Protein AF-A0A6A3HQS1-F1 (afdb_monomer_lite)

pLDDT: mean 71.28, std 26.72, range [25.44, 98.5]

Foldseek 3Di:
DVVVVVVVVVVVVVVVVVVVVVVVVVVVVVVVVVVVVVVVVVVVVVVVVVVVVVVVVVVVVVVVVVVVVVVVVVVVVVVVVVVVVVVVVVVVVVVVVVVVVVVVVVVVVVVVVVVVVVVVVVVVVVVVVVVVVVVVVVVVVVVVVVVVVVVVVVVVVVVVVVVVVVVVVVVVVVVVVVVVVVVVVVVVVVVVVVVVVDDDDDDDDDDDDDDDDDDPPPVVVVPPVVVVVVVVVVVVVVVVVVVVVVVVDDDPDDDDDDDDDDDDDDDDDDDDDDDDDDDDDDDDDDDDDDDDDDDDDDDDDDDDDDDDDDDDDDDDDDPDDDDDDDDPDDDDDDDDDPFPADPPVVQDDQDPPDDPVVNVVSVVVVVVNVPRGDHPPDD

Radius of gyration: 76.25 Å; chains: 1; bounding box: 172×67×248 Å

Secondary structure (DSSP, 8-state):
-HHHHHHHHHHHHHHHHHHHHHHHHHHHHHHHHHHHHHHHHHHHHHHHHHHHHHHHHHHHHHHHHHHHHHHHHHHHHHHHHHHHHHHHHHHHHHHHHHHHHHHHHHHHHHHHHHHHHHHHHHHHHHHHHHHHHHHHHHHHHHHHHHHHHHHHHHHHHHHHHHHHHHHHHHHHHHHHHHHHHHHHHHHHHHHHHHHTT------------------TTSSSHHHHHHHHHHHHHHHHHHHHHHHHHHTTS---------------------------------------------------------------------------------S---------PPPGGGSPPP-TTS-HHHHHHHHHHHHHHHHHS------

Sequence (379 aa):
MENLRFAYAAAQEKAELAIERAARVKEAVWARFNAEQNQREATEARLQATLDDNRREQTKLREEYQRLQATNTQMSEAQRTAQTEQRKQLEALEKLAERRVIAESEKRKEDEARAQYLLGVQKKLQEAEIRAKQEELQRTHDESAAKARAEHDAELLRLKEEHAQAQATHERAVAEREEKLRQLQADQEQFRTQASSRTQMSHLTSSPNPARTSAELSVISTVIDPVLAKLDRLTDVMHQMVQTNQRQTEPADSHDKTTKAQNSPRGSRTKSSTRASTSMSKRSNKNHVTRSKKPDDDDWGSDSSSSSDSSQDELEGQFGTAAQTKNSDTGSGTRVVVQAMIPHDALEKFDERGPLDDRVNWWERFMYYATMAPWDEKT

Organism: NCBI:txid129364

Structure (mmCIF, N/CA/C/O backbone):
data_AF-A0A6A3HQS1-F1
#
_entry.id   AF-A0A6A3HQS1-F1
#
loop_
_atom_site.group_PDB
_atom_site.id
_atom_site.type_symbol
_atom_site.label_atom_id
_atom_site.label_alt_id
_atom_site.label_comp_id
_atom_site.label_asym_id
_atom_site.label_entity_id
_atom_site.label_seq_id
_atom_site.pdbx_PDB_ins_code
_atom_site.Cartn_x
_atom_site.Cartn_y
_atom_site.Cartn_z
_atom_site.occupancy
_atom_site.B_iso_or_equiv
_atom_site.auth_seq_id
_atom_site.auth_comp_id
_atom_site.auth_asym_id
_atom_site.auth_atom_id
_atom_site.pdbx_PDB_model_num
ATOM 1 N N . MET A 1 1 ? 83.472 4.289 -118.302 1.00 56.50 1 MET A N 1
ATOM 2 C CA . MET A 1 1 ? 82.848 5.440 -117.603 1.00 56.50 1 MET A CA 1
ATOM 3 C C . MET A 1 1 ? 81.397 5.170 -117.191 1.00 56.50 1 MET A C 1
ATOM 5 O O . MET A 1 1 ? 80.968 5.722 -116.189 1.00 56.50 1 MET A O 1
ATOM 9 N N . GLU A 1 2 ? 80.651 4.307 -117.889 1.00 61.59 2 GLU A N 1
ATOM 10 C CA . GLU A 1 2 ? 79.225 4.043 -117.600 1.00 61.59 2 GLU A CA 1
ATOM 11 C C . GLU A 1 2 ? 78.980 3.132 -116.380 1.00 61.59 2 GLU A C 1
ATOM 13 O O . GLU A 1 2 ? 78.112 3.437 -115.566 1.00 61.59 2 GLU A O 1
ATOM 18 N N . ASN A 1 3 ? 79.812 2.105 -116.153 1.00 60.50 3 ASN A N 1
ATOM 19 C CA . ASN A 1 3 ? 79.692 1.214 -114.980 1.00 60.50 3 ASN A CA 1
ATOM 20 C C . ASN A 1 3 ? 79.824 1.935 -113.623 1.00 60.50 3 ASN A C 1
ATOM 22 O O . ASN A 1 3 ? 79.216 1.520 -112.641 1.00 60.50 3 ASN A O 1
ATOM 26 N N . LEU A 1 4 ? 80.576 3.040 -113.563 1.00 66.00 4 LEU A N 1
ATOM 27 C CA . LEU A 1 4 ? 80.713 3.858 -112.350 1.00 66.00 4 LEU A CA 1
ATOM 28 C C . LEU A 1 4 ? 79.456 4.694 -112.065 1.00 66.00 4 LEU A C 1
ATOM 30 O O . LEU A 1 4 ? 79.117 4.904 -110.904 1.00 66.00 4 LEU A O 1
ATOM 34 N N . ARG A 1 5 ? 78.735 5.136 -113.106 1.00 69.06 5 ARG A N 1
ATOM 35 C CA . ARG A 1 5 ? 77.492 5.913 -112.959 1.00 69.06 5 ARG A CA 1
ATOM 36 C C . ARG A 1 5 ? 76.333 5.044 -112.465 1.00 69.06 5 ARG A C 1
ATOM 38 O O . ARG A 1 5 ? 75.596 5.479 -111.588 1.00 69.06 5 ARG A O 1
ATOM 45 N N . PHE A 1 6 ? 76.219 3.808 -112.956 1.00 73.50 6 PHE A N 1
ATOM 46 C CA . PHE A 1 6 ? 75.230 2.840 -112.459 1.00 73.50 6 PHE A CA 1
ATOM 47 C C . PHE A 1 6 ? 75.506 2.406 -111.015 1.00 73.50 6 PHE A C 1
ATOM 49 O O . PHE A 1 6 ? 74.579 2.337 -110.211 1.00 73.50 6 PHE A O 1
ATOM 56 N N . ALA A 1 7 ? 76.773 2.171 -110.656 1.00 74.81 7 ALA A N 1
ATOM 57 C CA . ALA A 1 7 ? 77.148 1.859 -109.277 1.00 74.81 7 ALA A CA 1
ATOM 58 C C . ALA A 1 7 ? 76.844 3.022 -108.313 1.00 74.81 7 ALA A C 1
ATOM 60 O O . ALA A 1 7 ? 76.386 2.787 -107.197 1.00 74.81 7 ALA A O 1
ATOM 61 N N . TYR A 1 8 ? 77.047 4.268 -108.756 1.00 77.81 8 TYR A N 1
ATOM 62 C CA . TYR A 1 8 ? 76.718 5.464 -107.979 1.00 77.81 8 TYR A CA 1
ATOM 63 C C . TYR A 1 8 ? 75.203 5.645 -107.792 1.00 77.81 8 TYR A C 1
ATOM 65 O O . TYR A 1 8 ? 74.756 5.841 -106.667 1.00 77.81 8 TYR A O 1
ATOM 73 N N . ALA A 1 9 ? 74.405 5.491 -108.855 1.00 79.12 9 ALA A N 1
ATOM 74 C CA . ALA A 1 9 ? 72.944 5.568 -108.773 1.00 79.12 9 ALA A CA 1
ATOM 75 C C . ALA A 1 9 ? 72.350 4.475 -107.862 1.00 79.12 9 ALA A C 1
ATOM 77 O O . ALA A 1 9 ? 71.520 4.768 -107.007 1.00 79.12 9 ALA A O 1
ATOM 78 N N . ALA A 1 10 ? 72.841 3.234 -107.962 1.00 79.50 10 ALA A N 1
ATOM 79 C CA . ALA A 1 10 ? 72.413 2.139 -107.090 1.00 79.50 10 ALA A CA 1
ATOM 80 C C . ALA A 1 10 ? 72.850 2.330 -105.622 1.00 79.50 10 ALA A C 1
ATOM 82 O O . ALA A 1 10 ? 72.164 1.882 -104.702 1.00 79.50 10 ALA A O 1
ATOM 83 N N . ALA A 1 11 ? 73.994 2.978 -105.376 1.00 79.44 11 ALA A N 1
ATOM 84 C CA . ALA A 1 11 ? 74.427 3.343 -104.028 1.00 79.44 11 ALA A CA 1
ATOM 85 C C . ALA A 1 11 ? 73.579 4.486 -103.444 1.00 79.44 11 ALA A C 1
ATOM 87 O O . ALA A 1 11 ? 73.254 4.447 -102.258 1.00 79.44 11 ALA A O 1
ATOM 88 N N . GLN A 1 12 ? 73.179 5.455 -104.271 1.00 82.62 12 GLN A N 1
ATOM 89 C CA . GLN A 1 12 ? 72.292 6.548 -103.882 1.00 82.62 12 GLN A CA 1
ATOM 90 C C . GLN A 1 12 ? 70.883 6.043 -103.543 1.00 82.62 12 GLN A C 1
ATOM 92 O O . GLN A 1 12 ? 70.380 6.349 -102.468 1.00 82.62 12 GLN A O 1
ATOM 97 N N . GLU A 1 13 ? 70.289 5.189 -104.380 1.00 84.00 13 GLU A N 1
ATOM 98 C CA . GLU A 1 13 ? 68.979 4.576 -104.111 1.00 84.00 13 GLU A CA 1
ATOM 99 C C . GLU A 1 13 ? 68.997 3.747 -102.814 1.00 84.00 13 GLU A C 1
ATOM 101 O O . GLU A 1 13 ? 68.087 3.824 -101.988 1.00 84.00 13 GLU A O 1
ATOM 106 N N . LYS A 1 14 ? 70.083 2.999 -102.565 1.00 83.81 14 LYS A N 1
ATOM 107 C CA . LYS A 1 14 ? 70.272 2.282 -101.293 1.00 83.81 14 LYS A CA 1
ATOM 108 C C . LYS A 1 14 ? 70.416 3.224 -100.098 1.00 83.81 14 LYS A C 1
ATOM 110 O O . LYS A 1 14 ? 69.929 2.883 -99.021 1.00 83.81 14 LYS A O 1
ATOM 115 N N . ALA A 1 15 ? 71.075 4.370 -100.259 1.00 82.94 15 ALA A N 1
ATOM 116 C CA . ALA A 1 15 ? 71.205 5.372 -99.205 1.00 82.94 15 ALA A CA 1
ATOM 117 C C . ALA A 1 15 ? 69.857 6.046 -98.899 1.00 82.94 15 ALA A C 1
ATOM 119 O O . ALA A 1 15 ? 69.497 6.171 -97.732 1.00 82.94 15 ALA A O 1
ATOM 120 N N . GLU A 1 16 ? 69.077 6.394 -99.922 1.00 85.81 16 GLU A N 1
ATOM 121 C CA . GLU A 1 16 ? 67.732 6.964 -99.777 1.00 85.81 16 GLU A CA 1
ATOM 122 C C . GLU A 1 16 ? 66.766 5.964 -99.116 1.00 85.81 16 GLU A C 1
ATOM 124 O O . GLU A 1 16 ? 66.101 6.307 -98.138 1.00 85.81 16 GLU A O 1
ATOM 129 N N . LEU A 1 17 ? 66.782 4.691 -99.531 1.00 87.12 17 LEU A N 1
ATOM 130 C CA . LEU A 1 17 ? 66.020 3.621 -98.872 1.00 87.12 17 LEU A CA 1
ATOM 131 C C . LEU A 1 17 ? 66.470 3.376 -97.424 1.00 87.12 17 LEU A C 1
ATOM 133 O O . LEU A 1 17 ? 65.648 3.046 -96.567 1.00 87.12 17 LEU A O 1
ATOM 137 N N . ALA A 1 18 ? 67.764 3.512 -97.121 1.00 85.62 18 ALA A N 1
ATOM 138 C CA . ALA A 1 18 ? 68.270 3.398 -95.754 1.00 85.62 18 ALA A CA 1
ATOM 139 C C . ALA A 1 18 ? 67.807 4.572 -94.875 1.00 85.62 18 ALA A C 1
ATOM 141 O O . ALA A 1 18 ? 67.428 4.347 -93.725 1.00 85.62 18 ALA A O 1
ATOM 142 N N . ILE A 1 19 ? 67.773 5.793 -95.419 1.00 88.12 19 ILE A N 1
ATOM 143 C CA . ILE A 1 19 ? 67.246 6.988 -94.745 1.00 88.12 19 ILE A CA 1
ATOM 144 C C . ILE A 1 19 ? 65.744 6.837 -94.487 1.00 88.12 19 ILE A C 1
ATOM 146 O O . ILE A 1 19 ? 65.295 7.073 -93.366 1.00 88.12 19 ILE A O 1
ATOM 150 N N . GLU A 1 20 ? 64.969 6.379 -95.472 1.00 89.31 20 GLU A N 1
ATOM 151 C CA . GLU A 1 20 ? 63.529 6.161 -95.313 1.00 89.31 20 GLU A CA 1
ATOM 152 C C . GLU A 1 20 ? 63.231 5.069 -94.274 1.00 89.31 20 GLU A C 1
ATOM 154 O O . GLU A 1 20 ? 62.375 5.238 -93.403 1.00 89.31 20 GLU A O 1
ATOM 159 N N . ARG A 1 21 ? 63.982 3.960 -94.288 1.00 90.00 21 ARG A N 1
ATOM 160 C CA . ARG A 1 21 ? 63.869 2.915 -93.258 1.00 90.00 21 ARG A CA 1
ATOM 161 C C . ARG A 1 21 ? 64.238 3.441 -91.873 1.00 90.00 21 ARG A C 1
ATOM 163 O O . ARG A 1 21 ? 63.534 3.132 -90.915 1.00 90.00 21 ARG A O 1
ATOM 170 N N . ALA A 1 22 ? 65.294 4.245 -91.755 1.00 89.50 22 ALA A N 1
ATOM 171 C CA . ALA A 1 22 ? 65.677 4.867 -90.491 1.00 89.50 22 ALA A CA 1
ATOM 172 C C . ALA A 1 22 ? 64.600 5.843 -89.982 1.00 89.50 22 ALA A C 1
ATOM 174 O O . ALA A 1 22 ? 64.298 5.846 -88.787 1.00 89.50 22 ALA A O 1
ATOM 175 N N . ALA A 1 23 ? 63.970 6.613 -90.875 1.00 90.50 23 ALA A N 1
ATOM 176 C CA . ALA A 1 23 ? 62.851 7.494 -90.545 1.00 90.50 23 ALA A CA 1
ATOM 177 C C . ALA A 1 23 ? 61.633 6.703 -90.041 1.00 90.50 23 ALA A C 1
ATOM 179 O O . ALA A 1 23 ? 61.129 6.993 -88.958 1.00 90.50 23 ALA A O 1
ATOM 180 N N . ARG A 1 24 ? 61.237 5.631 -90.743 1.00 90.81 24 ARG A N 1
ATOM 181 C CA . ARG A 1 24 ? 60.137 4.745 -90.319 1.00 90.81 24 ARG A CA 1
ATOM 182 C C . ARG A 1 24 ? 60.414 4.063 -88.976 1.00 90.81 24 ARG A C 1
ATOM 184 O O . ARG A 1 24 ? 59.513 3.940 -88.152 1.00 90.81 24 ARG A O 1
ATOM 191 N N . VAL A 1 25 ? 61.655 3.635 -88.721 1.00 93.56 25 VAL A N 1
ATOM 192 C CA . VAL A 1 25 ? 62.048 3.070 -87.416 1.00 93.56 25 VAL A CA 1
ATOM 193 C C . VAL A 1 25 ? 61.954 4.130 -86.319 1.00 93.56 25 VAL A C 1
ATOM 195 O O . VAL A 1 25 ? 61.416 3.846 -85.251 1.00 93.56 25 VAL A O 1
ATOM 198 N N . LYS A 1 26 ? 62.413 5.359 -86.573 1.00 94.06 26 LYS A N 1
ATOM 199 C CA . LYS A 1 26 ? 62.310 6.471 -85.618 1.00 94.06 26 LYS A CA 1
ATOM 200 C C . LYS A 1 26 ? 60.853 6.827 -85.306 1.00 94.06 26 LYS A C 1
ATOM 202 O O . LYS A 1 26 ? 60.523 7.007 -84.136 1.00 94.06 26 LYS A O 1
ATOM 207 N N . GLU A 1 27 ? 59.986 6.891 -86.313 1.00 94.25 27 GLU A N 1
ATOM 208 C CA . GLU A 1 27 ? 58.544 7.110 -86.131 1.00 94.25 27 GLU A CA 1
ATOM 209 C C . GLU A 1 27 ? 57.895 5.982 -85.329 1.00 94.25 27 GLU A C 1
ATOM 211 O O . GLU A 1 27 ? 57.156 6.249 -84.384 1.00 94.25 27 GLU A O 1
ATOM 216 N N . ALA A 1 28 ? 58.225 4.722 -85.628 1.00 93.94 28 ALA A N 1
ATOM 217 C CA . ALA A 1 28 ? 57.722 3.579 -84.872 1.00 93.94 28 ALA A CA 1
ATOM 218 C C . ALA A 1 28 ? 58.188 3.595 -83.405 1.00 93.94 28 ALA A C 1
ATOM 220 O O . ALA A 1 28 ? 57.417 3.241 -82.513 1.00 93.94 28 ALA A O 1
ATOM 221 N N . VAL A 1 29 ? 59.426 4.024 -83.133 1.00 95.31 29 VAL A N 1
ATOM 222 C CA . VAL A 1 29 ? 59.946 4.191 -81.765 1.00 95.31 29 VAL A CA 1
ATOM 223 C C . VAL A 1 29 ? 59.199 5.305 -81.027 1.00 95.31 29 VAL A C 1
ATOM 225 O O . VAL A 1 29 ? 58.781 5.094 -79.892 1.00 95.31 29 VAL A O 1
ATOM 228 N N . TRP A 1 30 ? 58.959 6.450 -81.670 1.00 95.25 30 TRP A N 1
ATOM 229 C CA . TRP A 1 30 ? 58.175 7.542 -81.082 1.00 95.25 30 TRP A CA 1
ATOM 230 C C . TRP A 1 30 ? 56.714 7.162 -80.835 1.00 95.25 30 TRP A C 1
ATOM 232 O O . TRP A 1 30 ? 56.174 7.464 -79.774 1.00 95.25 30 TRP A O 1
ATOM 242 N N . ALA A 1 31 ? 56.083 6.453 -81.771 1.00 94.88 31 ALA A N 1
ATOM 243 C CA . ALA A 1 31 ? 54.722 5.956 -81.604 1.00 94.88 31 ALA A CA 1
ATOM 244 C C . ALA A 1 31 ? 54.619 4.978 -80.424 1.00 94.88 31 ALA A C 1
ATOM 246 O O . ALA A 1 31 ? 53.683 5.073 -79.632 1.00 94.88 31 ALA A O 1
ATOM 247 N N . ARG A 1 32 ? 55.603 4.079 -80.262 1.00 94.94 32 ARG A N 1
ATOM 248 C CA . ARG A 1 32 ? 55.683 3.169 -79.107 1.00 94.94 32 ARG A CA 1
ATOM 249 C C . ARG A 1 32 ? 55.884 3.924 -77.796 1.00 94.94 32 ARG A C 1
ATOM 251 O O . ARG A 1 32 ? 55.176 3.633 -76.841 1.00 94.94 32 ARG A O 1
ATOM 258 N N . PHE A 1 33 ? 56.787 4.904 -77.764 1.00 95.88 33 PHE A N 1
ATOM 259 C CA . PHE A 1 33 ? 57.008 5.739 -76.582 1.00 95.88 33 PHE A CA 1
ATOM 260 C C . PHE A 1 33 ? 55.732 6.487 -76.174 1.00 95.88 33 PHE A C 1
ATOM 262 O O . PHE A 1 33 ? 55.332 6.422 -75.018 1.00 95.88 33 PHE A O 1
ATOM 269 N N . ASN A 1 34 ? 55.042 7.124 -77.124 1.00 95.94 34 ASN A N 1
ATOM 270 C CA . ASN A 1 34 ? 53.790 7.836 -76.851 1.00 95.94 34 ASN A CA 1
ATOM 271 C C . ASN A 1 34 ? 52.670 6.889 -76.394 1.00 95.94 34 ASN A C 1
ATOM 273 O O . ASN A 1 34 ? 51.919 7.221 -75.482 1.00 95.94 34 ASN A O 1
ATOM 277 N N . ALA A 1 35 ? 52.562 5.700 -76.993 1.00 95.56 35 ALA A N 1
ATOM 278 C CA . ALA A 1 35 ? 51.600 4.692 -76.556 1.00 95.56 35 ALA A CA 1
ATOM 279 C C . ALA A 1 35 ? 51.884 4.217 -75.121 1.00 95.56 35 ALA A C 1
ATOM 281 O O . ALA A 1 35 ? 50.953 4.062 -74.335 1.00 95.56 35 ALA A O 1
ATOM 282 N N . GLU A 1 36 ? 53.159 4.035 -74.767 1.00 95.94 36 GLU A N 1
ATOM 283 C CA . GLU A 1 36 ? 53.568 3.671 -73.411 1.00 95.94 36 GLU A CA 1
ATOM 284 C C . GLU A 1 36 ? 53.277 4.795 -72.406 1.00 95.94 36 GLU A C 1
ATOM 286 O O . GLU A 1 36 ? 52.769 4.514 -71.323 1.00 95.94 36 GLU A O 1
ATOM 291 N N . GLN A 1 37 ? 53.519 6.063 -72.764 1.00 96.06 37 GLN A N 1
ATOM 292 C CA . GLN A 1 37 ? 53.149 7.209 -71.921 1.00 96.06 37 GLN A CA 1
ATOM 293 C C . GLN A 1 37 ? 51.636 7.267 -71.685 1.00 96.06 37 GLN A C 1
ATOM 295 O O . GLN A 1 37 ? 51.199 7.279 -70.538 1.00 96.06 37 GLN A O 1
ATOM 300 N N . ASN A 1 38 ? 50.828 7.173 -72.744 1.00 96.06 38 ASN A N 1
ATOM 301 C CA . ASN A 1 38 ? 49.368 7.160 -72.621 1.00 96.06 38 ASN A CA 1
ATOM 302 C C . ASN A 1 38 ? 48.869 5.977 -71.775 1.00 96.06 38 ASN A C 1
ATOM 304 O O . ASN A 1 38 ? 47.904 6.103 -71.021 1.00 96.06 38 ASN A O 1
ATOM 308 N N . GLN A 1 39 ? 49.515 4.811 -71.885 1.00 96.50 39 GLN A N 1
ATOM 309 C CA . GLN A 1 39 ? 49.183 3.654 -71.059 1.00 96.50 39 GLN A CA 1
ATOM 310 C C . GLN A 1 39 ? 49.506 3.908 -69.583 1.00 96.50 39 GLN A C 1
ATOM 312 O O . GLN A 1 39 ? 48.686 3.566 -68.730 1.00 96.50 39 GLN A O 1
ATOM 317 N N . ARG A 1 40 ? 50.659 4.517 -69.278 1.00 96.50 40 ARG A N 1
ATOM 318 C CA . ARG A 1 40 ? 51.039 4.892 -67.908 1.00 96.50 40 ARG A CA 1
ATOM 319 C C . ARG A 1 40 ? 50.038 5.876 -67.317 1.00 96.50 40 ARG A C 1
ATOM 321 O O . ARG A 1 40 ? 49.465 5.574 -66.274 1.00 96.50 40 ARG A O 1
ATOM 328 N N . GLU A 1 41 ? 49.725 6.952 -68.033 1.00 97.00 41 GLU A N 1
ATOM 329 C CA . GLU A 1 41 ? 48.721 7.937 -67.615 1.00 97.00 41 GLU A CA 1
ATOM 330 C C . GLU A 1 41 ? 47.350 7.287 -67.372 1.00 97.00 41 GLU A C 1
ATOM 332 O O . GLU A 1 41 ? 46.710 7.528 -66.349 1.00 97.00 41 GLU A O 1
ATOM 337 N N . ALA A 1 42 ? 46.911 6.384 -68.256 1.00 96.75 42 ALA A N 1
ATOM 338 C CA . ALA A 1 42 ? 45.656 5.659 -68.074 1.00 96.75 42 ALA A CA 1
ATOM 339 C C . ALA A 1 42 ? 45.677 4.738 -66.840 1.00 96.75 42 ALA A C 1
ATOM 341 O O . ALA A 1 42 ? 44.663 4.607 -66.148 1.00 96.75 42 ALA A O 1
ATOM 342 N N . THR A 1 43 ? 46.806 4.084 -66.547 1.00 96.62 43 THR A N 1
ATOM 343 C CA . THR A 1 43 ? 46.943 3.260 -65.336 1.00 96.62 43 THR A CA 1
ATOM 344 C C . THR A 1 43 ? 47.003 4.102 -64.067 1.00 96.62 43 THR A C 1
ATOM 346 O O . THR A 1 43 ? 46.354 3.745 -63.086 1.00 96.62 43 THR A O 1
ATOM 349 N N . GLU A 1 44 ? 47.696 5.239 -64.092 1.00 97.12 44 GLU A N 1
ATOM 350 C CA . GLU A 1 44 ? 47.760 6.182 -62.976 1.00 97.12 44 GLU A CA 1
ATOM 351 C C . GLU A 1 44 ? 46.381 6.772 -62.681 1.00 97.12 44 GLU A C 1
ATOM 353 O O . GLU A 1 44 ? 45.943 6.755 -61.532 1.00 97.12 44 GLU A O 1
ATOM 358 N N . ALA A 1 45 ? 45.633 7.176 -63.712 1.00 97.25 45 ALA A N 1
ATOM 359 C CA . ALA A 1 45 ? 44.261 7.652 -63.560 1.00 97.25 45 ALA A CA 1
ATOM 360 C C . ALA A 1 45 ? 43.338 6.584 -62.943 1.00 97.25 45 ALA A C 1
ATOM 362 O O . ALA A 1 45 ? 42.522 6.894 -62.074 1.00 97.25 45 ALA A O 1
ATOM 363 N N . ARG A 1 46 ? 43.483 5.310 -63.340 1.00 97.44 46 ARG A N 1
ATOM 364 C CA . ARG A 1 46 ? 42.720 4.193 -62.747 1.00 97.44 46 ARG A CA 1
ATOM 365 C C . ARG A 1 46 ? 43.093 3.939 -61.288 1.00 97.44 46 ARG A C 1
ATOM 367 O O . ARG A 1 46 ? 42.203 3.708 -60.468 1.00 97.44 46 ARG A O 1
ATOM 374 N N . LEU A 1 47 ? 44.383 3.982 -60.952 1.00 97.94 47 LEU A N 1
ATOM 375 C CA . LEU A 1 47 ? 44.844 3.845 -59.568 1.00 97.94 47 LEU A CA 1
ATOM 376 C C . LEU A 1 47 ? 44.322 4.995 -58.707 1.00 97.94 47 LEU A C 1
ATOM 378 O O . LEU A 1 47 ? 43.801 4.751 -57.621 1.00 97.94 47 LEU A O 1
ATOM 382 N N . GLN A 1 48 ? 44.382 6.224 -59.217 1.00 97.88 48 GLN A N 1
ATOM 383 C CA . GLN A 1 48 ? 43.878 7.400 -58.520 1.00 97.88 48 GLN A CA 1
ATOM 384 C C . GLN A 1 48 ? 42.367 7.309 -58.274 1.00 97.88 48 GLN A C 1
ATOM 386 O O . GLN A 1 48 ? 41.928 7.500 -57.143 1.00 97.88 48 GLN A O 1
ATOM 391 N N . ALA A 1 49 ? 41.583 6.915 -59.283 1.00 97.50 49 ALA A N 1
ATOM 392 C CA . ALA A 1 49 ? 40.146 6.686 -59.122 1.00 97.50 49 ALA A CA 1
ATOM 393 C C . ALA A 1 49 ? 39.850 5.623 -58.049 1.00 97.50 49 ALA A C 1
ATOM 395 O O . ALA A 1 49 ? 39.001 5.831 -57.188 1.00 97.50 49 ALA A O 1
ATOM 396 N N . THR A 1 50 ? 40.613 4.524 -58.040 1.00 97.69 50 THR A N 1
ATOM 397 C CA . THR A 1 50 ? 40.463 3.453 -57.040 1.00 97.69 50 THR A CA 1
ATOM 398 C C . THR A 1 50 ? 40.798 3.941 -55.625 1.00 97.69 50 THR A C 1
ATOM 400 O O . THR A 1 50 ? 40.117 3.580 -54.665 1.00 97.69 50 THR A O 1
ATOM 403 N N . LEU A 1 51 ? 41.832 4.777 -55.472 1.00 98.06 51 LEU A N 1
ATOM 404 C CA . LEU A 1 51 ? 42.195 5.379 -54.185 1.00 98.06 51 LEU A CA 1
ATOM 405 C C . LEU A 1 51 ? 41.121 6.347 -53.686 1.00 98.06 51 LEU A C 1
ATOM 407 O O . LEU A 1 51 ? 40.802 6.347 -52.496 1.00 98.06 51 LEU A O 1
ATOM 411 N N . ASP A 1 52 ? 40.556 7.157 -54.576 1.00 97.75 52 ASP A N 1
ATOM 412 C CA . ASP A 1 52 ? 39.505 8.105 -54.216 1.00 97.75 52 ASP A CA 1
ATOM 413 C C . ASP A 1 52 ? 38.193 7.391 -53.867 1.00 97.75 52 ASP A C 1
ATOM 415 O O . ASP A 1 52 ? 37.541 7.763 -52.889 1.00 97.75 52 ASP A O 1
ATOM 419 N N . ASP A 1 53 ? 37.853 6.306 -54.563 1.00 97.81 53 ASP A N 1
ATOM 420 C CA . ASP A 1 53 ? 36.730 5.447 -54.183 1.00 97.81 53 ASP A CA 1
ATOM 421 C C . ASP A 1 53 ? 36.976 4.760 -52.833 1.00 97.81 53 ASP A C 1
ATOM 423 O O . ASP A 1 53 ? 36.097 4.782 -51.971 1.00 97.81 53 ASP A O 1
ATOM 427 N N . ASN A 1 54 ? 38.187 4.257 -52.561 1.00 98.00 54 ASN A N 1
ATOM 428 C CA . ASN A 1 54 ? 38.513 3.702 -51.243 1.00 98.00 54 ASN A CA 1
ATOM 429 C C . ASN A 1 54 ? 38.375 4.747 -50.123 1.00 98.00 54 ASN A C 1
ATOM 431 O O . ASN A 1 54 ? 37.839 4.443 -49.058 1.00 98.00 54 ASN A O 1
ATOM 435 N N . ARG A 1 55 ? 38.809 5.992 -50.361 1.00 97.81 55 ARG A N 1
ATOM 436 C CA . ARG A 1 55 ? 38.634 7.096 -49.404 1.00 97.81 55 ARG A CA 1
ATOM 437 C C . ARG A 1 55 ? 37.158 7.380 -49.132 1.00 97.81 55 ARG A C 1
ATOM 439 O O . ARG A 1 55 ? 36.802 7.562 -47.971 1.00 97.81 55 ARG A O 1
ATOM 446 N N . ARG A 1 56 ? 36.309 7.383 -50.164 1.00 97.69 56 ARG A N 1
ATOM 447 C CA . ARG A 1 56 ? 34.851 7.559 -50.019 1.00 97.69 56 ARG A CA 1
ATOM 448 C C . ARG A 1 56 ? 34.210 6.422 -49.230 1.00 97.69 56 ARG A C 1
ATOM 450 O O . ARG A 1 56 ? 33.356 6.669 -48.384 1.00 97.69 56 ARG A O 1
ATOM 457 N N . GLU A 1 57 ? 34.623 5.183 -49.468 1.00 97.50 57 GLU A N 1
ATOM 458 C CA . GLU A 1 57 ? 34.125 4.044 -48.690 1.00 97.50 57 GLU A CA 1
ATOM 459 C C . GLU A 1 57 ? 34.583 4.117 -47.226 1.00 97.50 57 GLU A C 1
ATOM 461 O O . GLU A 1 57 ? 33.791 3.878 -46.316 1.00 97.50 57 GLU A O 1
ATOM 466 N N . GLN A 1 58 ? 35.817 4.559 -46.960 1.00 97.31 58 GLN A N 1
ATOM 467 C CA . GLN A 1 58 ? 36.268 4.801 -45.586 1.00 97.31 58 GLN A CA 1
ATOM 468 C C . GLN A 1 58 ? 35.464 5.898 -44.880 1.00 97.31 58 GLN A C 1
ATOM 470 O O . GLN A 1 58 ? 35.195 5.773 -43.684 1.00 97.31 58 GLN A O 1
ATOM 475 N N . THR A 1 59 ? 35.089 6.979 -45.573 1.00 97.56 59 THR A N 1
ATOM 476 C CA . THR A 1 59 ? 34.253 8.025 -44.968 1.00 97.56 59 THR A CA 1
ATOM 477 C C . THR A 1 59 ? 32.852 7.509 -44.675 1.00 97.56 59 THR A C 1
ATOM 479 O O . THR A 1 59 ? 32.390 7.687 -43.551 1.00 97.56 59 THR A O 1
ATOM 482 N N . LYS A 1 60 ? 32.230 6.776 -45.609 1.00 98.06 60 LYS A N 1
ATOM 483 C CA . LYS A 1 60 ? 30.922 6.139 -45.383 1.00 98.06 60 LYS A CA 1
ATOM 484 C C . LYS A 1 60 ? 30.954 5.199 -44.181 1.00 98.06 60 LYS A C 1
ATOM 486 O O . LYS A 1 60 ? 30.098 5.294 -43.313 1.00 98.06 60 LYS A O 1
ATOM 491 N N . LEU A 1 61 ? 31.977 4.350 -44.077 1.00 98.25 61 LEU A N 1
ATOM 492 C CA . LEU A 1 61 ? 32.105 3.414 -42.959 1.00 98.25 61 LEU A CA 1
ATOM 493 C C . LEU A 1 61 ? 32.272 4.137 -41.613 1.00 98.25 61 LEU A C 1
ATOM 495 O O . LEU A 1 61 ? 31.714 3.711 -40.603 1.00 98.25 61 LEU A O 1
ATOM 499 N N . ARG A 1 62 ? 33.006 5.257 -41.581 1.00 98.06 62 ARG A N 1
ATOM 500 C CA . ARG A 1 62 ? 33.111 6.093 -40.373 1.00 98.06 62 ARG A CA 1
ATOM 501 C C . ARG A 1 62 ? 31.782 6.749 -40.013 1.00 98.06 62 ARG A C 1
ATOM 503 O O . ARG A 1 62 ? 31.436 6.777 -38.835 1.00 98.06 62 ARG A O 1
ATOM 510 N N . GLU A 1 63 ? 31.048 7.258 -40.996 1.00 98.00 63 GLU A N 1
ATOM 511 C CA . GLU A 1 63 ? 29.724 7.854 -40.793 1.00 98.00 63 GLU A CA 1
ATOM 512 C C . GLU A 1 63 ? 28.713 6.816 -40.289 1.00 98.00 63 GLU A C 1
ATOM 514 O O . GLU A 1 63 ? 27.988 7.079 -39.330 1.00 98.00 63 GLU A O 1
ATOM 519 N N . GLU A 1 64 ? 28.704 5.611 -40.863 1.00 97.94 64 GLU A N 1
ATOM 520 C CA . GLU A 1 64 ? 27.866 4.506 -40.391 1.00 97.94 64 GLU A CA 1
ATOM 521 C C . GLU A 1 64 ? 28.224 4.091 -38.965 1.00 97.94 64 GLU A C 1
ATOM 523 O O . GLU A 1 64 ? 27.332 3.933 -38.130 1.00 97.94 64 GLU A O 1
ATOM 528 N N . TYR A 1 65 ? 29.516 3.986 -38.646 1.00 98.25 65 TYR A N 1
ATOM 529 C CA . TYR A 1 65 ? 29.962 3.685 -37.288 1.00 98.25 65 TYR A CA 1
ATOM 530 C C . TYR A 1 65 ? 29.498 4.751 -36.285 1.00 98.25 65 TYR A C 1
ATOM 532 O O . TYR A 1 65 ? 28.951 4.419 -35.233 1.00 98.25 65 TYR A O 1
ATOM 540 N N . GLN A 1 66 ? 29.647 6.034 -36.623 1.00 98.06 66 GLN A N 1
ATOM 541 C CA . GLN A 1 66 ? 29.163 7.136 -35.787 1.00 98.06 66 GLN A CA 1
ATOM 542 C C . GLN A 1 66 ? 27.642 7.097 -35.623 1.00 98.06 66 GLN A C 1
ATOM 544 O O . GLN A 1 66 ? 27.132 7.318 -34.524 1.00 98.06 66 GLN A O 1
ATOM 549 N N . ARG A 1 67 ? 26.909 6.770 -36.691 1.00 98.25 67 ARG A N 1
ATOM 550 C CA . ARG A 1 67 ? 25.452 6.633 -36.652 1.00 98.25 67 ARG A CA 1
ATOM 551 C C . ARG A 1 67 ? 25.022 5.498 -35.727 1.00 98.25 67 ARG A C 1
ATOM 553 O O . ARG A 1 67 ? 24.151 5.709 -34.889 1.00 98.25 67 ARG A O 1
ATOM 560 N N . LEU A 1 68 ? 25.658 4.331 -35.826 1.00 97.88 68 LEU A N 1
ATOM 561 C CA . LEU A 1 68 ? 25.397 3.198 -34.935 1.00 97.88 68 LEU A CA 1
ATOM 562 C C . LEU A 1 68 ? 25.718 3.542 -33.479 1.00 97.88 68 LEU A C 1
ATOM 564 O O . LEU A 1 68 ? 24.939 3.210 -32.586 1.00 97.88 68 LEU A O 1
ATOM 568 N N . GLN A 1 69 ? 26.821 4.252 -33.235 1.00 98.19 69 GLN A N 1
ATOM 569 C CA . GLN A 1 69 ? 27.175 4.720 -31.899 1.00 98.19 69 GLN A CA 1
ATOM 570 C C . GLN A 1 69 ? 26.119 5.686 -31.341 1.00 98.19 69 GLN A C 1
ATOM 572 O O . GLN A 1 69 ? 25.703 5.540 -30.193 1.00 98.19 69 GLN A O 1
ATOM 577 N N . ALA A 1 70 ? 25.637 6.634 -32.150 1.00 98.00 70 ALA A N 1
ATOM 578 C CA . ALA A 1 70 ? 24.576 7.556 -31.753 1.00 98.00 70 ALA A CA 1
ATOM 579 C C . ALA A 1 70 ? 23.264 6.818 -31.438 1.00 98.00 70 ALA A C 1
ATOM 581 O O . ALA A 1 70 ? 22.649 7.073 -30.403 1.00 98.00 70 ALA A O 1
ATOM 582 N N . THR A 1 71 ? 22.863 5.858 -32.278 1.00 98.12 71 THR A N 1
ATOM 583 C CA . THR A 1 71 ? 21.667 5.037 -32.041 1.00 98.12 71 THR A CA 1
ATOM 584 C C . THR A 1 71 ? 21.797 4.183 -30.779 1.00 98.12 71 THR A C 1
ATOM 586 O O . THR A 1 71 ? 20.836 4.069 -30.022 1.00 98.12 71 THR A O 1
ATOM 589 N N . ASN A 1 72 ? 22.974 3.618 -30.500 1.00 98.00 72 ASN A N 1
ATOM 590 C CA . ASN A 1 72 ? 23.210 2.848 -29.278 1.00 98.00 72 ASN A CA 1
ATOM 591 C C . ASN A 1 72 ? 23.100 3.730 -28.019 1.00 98.00 72 ASN A C 1
ATOM 593 O O . ASN A 1 72 ? 22.434 3.353 -27.053 1.00 98.00 72 ASN A O 1
ATOM 597 N N . THR A 1 73 ? 23.669 4.940 -28.058 1.00 98.12 73 THR A N 1
ATOM 598 C CA . THR A 1 73 ? 23.522 5.926 -26.977 1.00 98.12 73 THR A CA 1
ATOM 599 C C . THR A 1 73 ? 22.053 6.284 -26.753 1.00 98.12 73 THR A C 1
ATOM 601 O O . THR A 1 73 ? 21.582 6.210 -25.621 1.00 98.12 73 THR A O 1
ATOM 604 N N . GLN A 1 74 ? 21.300 6.570 -27.820 1.00 98.00 74 GLN A N 1
ATOM 605 C CA . GLN A 1 74 ? 19.867 6.872 -27.727 1.00 98.00 74 GLN A CA 1
ATOM 606 C C . GLN A 1 74 ? 19.056 5.703 -27.160 1.00 98.00 74 GLN A C 1
ATOM 608 O O . GLN A 1 74 ? 18.190 5.907 -26.314 1.00 98.00 74 GLN A O 1
ATOM 613 N N . MET A 1 75 ? 19.347 4.470 -27.583 1.00 98.00 75 MET A N 1
ATOM 614 C CA . MET A 1 75 ? 18.697 3.274 -27.046 1.00 98.00 75 MET A CA 1
ATOM 615 C C . MET A 1 75 ? 18.993 3.108 -25.550 1.00 98.00 75 MET A C 1
ATOM 617 O O . MET A 1 75 ? 18.085 2.841 -24.765 1.00 98.00 75 MET A O 1
ATOM 621 N N . SER A 1 76 ? 20.245 3.323 -25.142 1.00 98.00 76 SER A N 1
ATOM 622 C CA . SER A 1 76 ? 20.662 3.254 -23.739 1.00 98.00 76 SER A CA 1
ATOM 623 C C . SER A 1 76 ? 19.988 4.333 -22.885 1.00 98.00 76 SER A C 1
ATOM 625 O O . SER A 1 76 ? 19.579 4.072 -21.753 1.00 98.00 76 SER A O 1
ATOM 627 N N . GLU A 1 77 ? 19.852 5.549 -23.412 1.00 98.19 77 GLU A N 1
ATOM 628 C CA . GLU A 1 77 ? 19.131 6.640 -22.754 1.00 98.19 77 GLU A CA 1
ATOM 629 C C . GLU A 1 77 ? 17.639 6.331 -22.629 1.00 98.19 77 GLU A C 1
ATOM 631 O O . GLU A 1 77 ? 17.103 6.430 -21.527 1.00 98.19 77 GLU A O 1
ATOM 636 N N . ALA A 1 78 ? 16.996 5.867 -23.702 1.00 98.00 78 ALA A N 1
ATOM 637 C CA . ALA A 1 78 ? 15.589 5.470 -23.692 1.00 98.00 78 ALA A CA 1
ATOM 638 C C . ALA A 1 78 ? 15.313 4.319 -22.707 1.00 98.00 78 ALA A C 1
ATOM 640 O O . ALA A 1 78 ? 14.301 4.310 -22.007 1.00 98.00 78 ALA A O 1
ATOM 641 N N . GLN A 1 79 ? 16.232 3.358 -22.594 1.00 98.25 79 GLN A N 1
ATOM 642 C CA . GLN A 1 79 ? 16.120 2.286 -21.608 1.00 98.25 79 GLN A CA 1
ATOM 643 C C . GLN A 1 79 ? 16.219 2.826 -20.175 1.00 98.25 79 GLN A C 1
ATOM 645 O O . GLN A 1 79 ? 15.450 2.419 -19.301 1.00 98.25 79 GLN A O 1
ATOM 650 N N . ARG A 1 80 ? 17.140 3.765 -19.921 1.00 98.12 80 ARG A N 1
ATOM 651 C CA . ARG A 1 80 ? 17.270 4.412 -18.607 1.00 98.12 80 ARG A CA 1
ATOM 652 C C . ARG A 1 80 ? 16.029 5.225 -18.261 1.00 98.12 80 ARG A C 1
ATOM 654 O O . ARG A 1 80 ? 15.555 5.118 -17.133 1.00 98.12 80 ARG A O 1
ATOM 661 N N . THR A 1 81 ? 15.481 6.002 -19.195 1.00 98.06 81 THR A N 1
ATOM 662 C CA . THR A 1 81 ? 14.263 6.783 -18.937 1.00 98.06 81 THR A CA 1
ATOM 663 C C . THR A 1 81 ? 13.090 5.861 -18.628 1.00 98.06 81 THR A C 1
ATOM 665 O O . THR A 1 81 ? 12.479 6.025 -17.572 1.00 98.06 81 THR A O 1
ATOM 668 N N . ALA A 1 82 ? 12.867 4.816 -19.431 1.00 97.94 82 ALA A N 1
ATOM 669 C CA . ALA A 1 82 ? 11.829 3.819 -19.173 1.00 97.94 82 ALA A CA 1
ATOM 670 C C . ALA A 1 82 ? 11.986 3.164 -17.788 1.00 97.94 82 ALA A C 1
ATOM 672 O O . ALA A 1 82 ? 11.020 3.063 -17.031 1.00 97.94 82 ALA A O 1
ATOM 673 N N . GLN A 1 83 ? 13.210 2.793 -17.397 1.00 98.38 83 GLN A N 1
ATOM 674 C CA . GLN A 1 83 ? 13.472 2.230 -16.070 1.00 98.38 83 GLN A CA 1
ATOM 675 C C . GLN A 1 83 ? 13.177 3.235 -14.945 1.00 98.38 83 GLN A C 1
ATOM 677 O O . GLN A 1 83 ? 12.617 2.869 -13.909 1.00 98.38 83 GLN A O 1
ATOM 682 N N . THR A 1 84 ? 13.547 4.507 -15.117 1.00 98.19 84 THR A N 1
ATOM 683 C CA . THR A 1 84 ? 13.245 5.543 -14.118 1.00 98.19 84 THR A CA 1
ATOM 684 C C . THR A 1 84 ? 11.750 5.823 -14.004 1.00 98.19 84 THR A C 1
ATOM 686 O O . THR A 1 84 ? 11.263 6.040 -12.898 1.00 98.19 84 THR A O 1
ATOM 689 N N . GLU A 1 85 ? 11.009 5.785 -15.110 1.00 98.25 85 GLU A N 1
ATOM 690 C CA . GLU A 1 85 ? 9.555 5.943 -15.116 1.00 98.25 85 GLU A CA 1
ATOM 691 C C . GLU A 1 85 ? 8.863 4.774 -14.418 1.00 98.25 85 GLU A C 1
ATOM 693 O O . GLU A 1 85 ? 8.022 5.006 -13.551 1.00 98.25 85 GLU A O 1
ATOM 698 N N . GLN A 1 86 ? 9.281 3.536 -14.694 1.00 98.19 86 GLN A N 1
ATOM 699 C CA . GLN A 1 86 ? 8.786 2.355 -13.981 1.00 98.19 86 GLN A CA 1
ATOM 700 C C . GLN A 1 86 ? 9.032 2.460 -12.471 1.00 98.19 86 GLN A C 1
ATOM 702 O O . GLN A 1 86 ? 8.124 2.226 -11.677 1.00 98.19 86 GLN A O 1
ATOM 707 N N . ARG A 1 87 ? 10.234 2.879 -12.052 1.00 98.25 87 ARG A N 1
ATOM 708 C CA . ARG A 1 87 ? 10.538 3.101 -10.628 1.00 98.25 87 ARG A CA 1
ATOM 709 C C . ARG A 1 87 ? 9.637 4.166 -10.005 1.00 98.25 87 ARG A C 1
ATOM 711 O O . ARG A 1 87 ? 9.117 3.943 -8.920 1.00 98.25 87 ARG A O 1
ATOM 718 N N . LYS A 1 88 ? 9.404 5.285 -10.697 1.00 98.38 88 LYS A N 1
ATOM 719 C CA . LYS A 1 88 ? 8.487 6.339 -10.226 1.00 98.38 88 LYS A CA 1
ATOM 720 C C . LYS A 1 88 ? 7.050 5.834 -10.089 1.00 98.38 88 LYS A C 1
ATOM 722 O O . LYS A 1 88 ? 6.367 6.213 -9.143 1.00 98.38 88 LYS A O 1
ATOM 727 N N . GLN A 1 89 ? 6.585 4.992 -11.012 1.00 98.19 89 GLN A N 1
ATOM 728 C CA . GLN A 1 89 ? 5.255 4.382 -10.930 1.00 98.19 89 GLN A CA 1
ATOM 729 C C . GLN A 1 89 ? 5.142 3.444 -9.725 1.00 98.19 89 GLN A C 1
ATOM 731 O O . GLN A 1 89 ? 4.163 3.528 -8.986 1.00 98.19 89 GLN A O 1
ATOM 736 N N . LEU A 1 90 ? 6.151 2.602 -9.488 1.00 98.31 90 LEU A N 1
ATOM 737 C CA . LEU A 1 90 ? 6.192 1.729 -8.314 1.00 98.31 90 LEU A CA 1
ATOM 738 C C . LEU A 1 90 ? 6.215 2.533 -7.009 1.00 98.31 90 LEU A C 1
ATOM 740 O O . LEU A 1 90 ? 5.420 2.253 -6.120 1.00 98.31 90 LEU A O 1
ATOM 744 N N . GLU A 1 91 ? 7.033 3.584 -6.927 1.00 98.50 91 GLU A N 1
ATOM 745 C CA . GLU A 1 91 ? 7.087 4.473 -5.758 1.00 98.50 91 GLU A CA 1
ATOM 746 C C . GLU A 1 91 ? 5.740 5.184 -5.518 1.00 98.50 91 GLU A C 1
ATOM 748 O O . GLU A 1 91 ? 5.306 5.369 -4.381 1.00 98.50 91 GLU A O 1
ATOM 753 N N . ALA A 1 92 ? 5.033 5.574 -6.584 1.00 98.31 92 ALA A N 1
ATOM 754 C CA . ALA A 1 92 ? 3.700 6.161 -6.467 1.00 98.31 92 ALA A CA 1
ATOM 755 C C . ALA A 1 92 ? 2.662 5.153 -5.942 1.00 98.31 92 ALA A C 1
ATOM 757 O O . ALA A 1 92 ? 1.815 5.519 -5.122 1.00 98.31 92 ALA A O 1
ATOM 758 N N . LEU A 1 93 ? 2.734 3.893 -6.386 1.00 98.25 93 LEU A N 1
ATOM 759 C CA . LEU A 1 93 ? 1.881 2.811 -5.888 1.00 98.25 93 LEU A CA 1
ATOM 760 C C . LEU A 1 93 ? 2.195 2.463 -4.429 1.00 98.25 93 LEU A C 1
ATOM 762 O O . LEU A 1 93 ? 1.266 2.290 -3.642 1.00 98.25 93 LEU A O 1
ATOM 766 N N . GLU A 1 94 ? 3.472 2.428 -4.054 1.00 98.25 94 GLU A N 1
ATOM 767 C CA . GLU A 1 94 ? 3.925 2.219 -2.676 1.00 98.25 94 GLU A CA 1
ATOM 768 C C . GLU A 1 94 ? 3.378 3.312 -1.749 1.00 98.25 94 GLU A C 1
ATOM 770 O O . GLU A 1 94 ? 2.679 3.007 -0.785 1.00 98.25 94 GLU A O 1
ATOM 775 N N . LYS A 1 95 ? 3.541 4.592 -2.109 1.00 98.38 95 LYS A N 1
ATOM 776 C CA . LYS A 1 95 ? 2.972 5.718 -1.342 1.00 98.38 95 LYS A CA 1
ATOM 777 C C . LYS A 1 95 ? 1.451 5.651 -1.223 1.00 98.38 95 LYS A C 1
ATOM 779 O O . LYS A 1 95 ? 0.877 6.077 -0.219 1.00 98.38 95 LYS A O 1
ATOM 784 N N . LEU A 1 96 ? 0.763 5.156 -2.251 1.00 98.38 96 LEU A N 1
ATOM 785 C CA . LEU A 1 96 ? -0.684 4.959 -2.202 1.00 98.38 96 LEU A CA 1
ATOM 786 C C . LEU A 1 96 ? -1.052 3.828 -1.232 1.00 98.38 96 LEU A C 1
ATOM 788 O O . LEU A 1 96 ? -1.994 3.986 -0.451 1.00 98.38 96 LEU A O 1
ATOM 792 N N . ALA A 1 97 ? -0.307 2.722 -1.249 1.00 98.12 97 ALA A N 1
ATOM 793 C CA . ALA A 1 97 ? -0.483 1.618 -0.313 1.00 98.12 97 ALA A CA 1
ATOM 794 C C . ALA A 1 97 ? -0.230 2.065 1.137 1.00 98.12 97 ALA A C 1
ATOM 796 O O . ALA A 1 97 ? -1.079 1.827 1.995 1.00 98.12 97 ALA A O 1
ATOM 797 N N . GLU A 1 98 ? 0.850 2.806 1.398 1.00 98.25 98 GLU A N 1
ATOM 798 C CA . GLU A 1 98 ? 1.150 3.382 2.716 1.00 98.25 98 GLU A CA 1
ATOM 799 C C . GLU A 1 98 ? 0.003 4.258 3.233 1.00 98.25 98 GLU A C 1
ATOM 801 O O . GLU A 1 98 ? -0.452 4.097 4.365 1.00 98.25 98 GLU A O 1
ATOM 806 N N . ARG A 1 99 ? -0.539 5.145 2.386 1.00 98.19 99 ARG A N 1
ATOM 807 C CA . ARG A 1 99 ? -1.690 5.988 2.752 1.00 98.19 99 ARG A CA 1
ATOM 808 C C . ARG A 1 99 ? -2.926 5.169 3.109 1.00 98.19 99 ARG A C 1
ATOM 810 O O . ARG A 1 99 ? -3.643 5.537 4.037 1.00 98.19 99 ARG A O 1
ATOM 817 N N . ARG A 1 100 ? -3.187 4.071 2.392 1.00 98.06 100 ARG A N 1
ATOM 818 C CA . ARG A 1 100 ? -4.302 3.167 2.713 1.00 98.06 100 ARG A CA 1
ATOM 819 C C . ARG A 1 100 ? -4.095 2.486 4.059 1.00 98.06 100 ARG A C 1
ATOM 821 O O . ARG A 1 100 ? -5.034 2.462 4.845 1.00 98.06 100 ARG A O 1
ATOM 828 N N . VAL A 1 101 ? -2.885 2.005 4.343 1.00 98.19 101 VAL A N 1
ATOM 829 C CA . VAL A 1 101 ? -2.551 1.385 5.634 1.00 98.19 101 VAL A CA 1
ATOM 830 C C . VAL A 1 101 ? -2.733 2.378 6.781 1.00 98.19 101 VAL A C 1
ATOM 832 O O . VAL A 1 101 ? -3.347 2.034 7.789 1.00 98.19 101 VAL A O 1
ATOM 835 N N . ILE A 1 102 ? -2.270 3.623 6.622 1.00 98.12 102 ILE A N 1
ATOM 836 C CA . ILE A 1 102 ? -2.455 4.675 7.632 1.00 98.12 102 ILE A CA 1
ATOM 837 C C . ILE A 1 102 ? -3.948 4.921 7.869 1.00 98.12 102 ILE A C 1
ATOM 839 O O . ILE A 1 102 ? -4.403 4.793 9.006 1.00 98.12 102 ILE A O 1
ATOM 843 N N . ALA A 1 103 ? -4.721 5.175 6.811 1.00 97.81 103 ALA A N 1
ATOM 844 C CA . ALA A 1 103 ? -6.157 5.433 6.921 1.00 97.81 103 ALA A CA 1
ATOM 845 C C . ALA A 1 103 ? -6.928 4.249 7.535 1.00 97.81 103 ALA A C 1
ATOM 847 O O . ALA A 1 103 ? -7.845 4.436 8.332 1.00 97.81 103 ALA A O 1
ATOM 848 N N . GLU A 1 104 ? -6.563 3.014 7.192 1.00 97.44 104 GLU A N 1
ATOM 849 C CA . GLU A 1 104 ? -7.174 1.819 7.774 1.00 97.44 104 GLU A CA 1
ATOM 850 C C . GLU A 1 104 ? -6.791 1.650 9.251 1.00 97.44 104 GLU A C 1
ATOM 852 O O . GLU A 1 104 ? -7.622 1.256 10.068 1.00 97.44 104 GLU A O 1
ATOM 857 N N . SER A 1 105 ? -5.554 1.987 9.627 1.00 97.44 105 SER A N 1
ATOM 858 C CA . SER A 1 105 ? -5.120 1.969 11.026 1.00 97.44 105 SER A CA 1
ATOM 859 C C . SER A 1 105 ? -5.843 3.020 11.875 1.00 97.44 105 SER A C 1
ATOM 861 O O . SER A 1 105 ? -6.175 2.747 13.026 1.00 97.44 105 SER A O 1
ATOM 863 N N . GLU A 1 106 ? -6.136 4.195 11.313 1.00 97.75 106 GLU A N 1
ATOM 864 C CA . GLU A 1 106 ? -6.934 5.232 11.973 1.00 97.75 106 GLU A CA 1
ATOM 865 C C . GLU A 1 106 ? -8.375 4.767 12.173 1.00 97.75 106 GLU A C 1
ATOM 867 O O . GLU A 1 106 ? -8.876 4.824 13.294 1.00 97.75 106 GLU A O 1
ATOM 872 N N . LYS A 1 107 ? -8.999 4.180 11.143 1.00 97.62 107 LYS A N 1
ATOM 873 C CA . LYS A 1 107 ? -10.332 3.571 11.274 1.00 97.62 107 LYS A CA 1
ATOM 874 C C . LYS A 1 107 ? -10.376 2.486 12.347 1.00 97.62 107 LYS A C 1
ATOM 876 O O . LYS A 1 107 ? -11.279 2.498 13.172 1.00 97.62 107 LYS A O 1
ATOM 881 N N . ARG A 1 108 ? -9.376 1.597 12.403 1.00 97.00 108 ARG A N 1
ATOM 882 C CA . ARG A 1 108 ? -9.293 0.577 13.465 1.00 97.00 108 ARG A CA 1
ATOM 883 C C . ARG A 1 108 ? -9.228 1.196 14.861 1.00 97.00 108 ARG A C 1
ATOM 885 O O . ARG A 1 108 ? -9.878 0.686 15.765 1.00 97.00 108 ARG A O 1
ATOM 892 N N . LYS A 1 109 ? -8.486 2.294 15.040 1.00 98.12 109 LYS A N 1
ATOM 893 C CA . LYS A 1 109 ? -8.434 3.020 16.322 1.00 98.12 109 LYS A CA 1
ATOM 894 C C . LYS A 1 109 ? -9.774 3.667 16.667 1.00 98.12 109 LYS A C 1
ATOM 896 O O . LYS A 1 109 ? -10.180 3.638 17.826 1.00 98.12 109 LYS A O 1
ATOM 901 N N . GLU A 1 110 ? -10.465 4.244 15.687 1.00 97.31 110 GLU A N 1
ATOM 902 C CA . GLU A 1 110 ? -11.808 4.800 15.885 1.00 97.31 110 GLU A CA 1
ATOM 903 C C . GLU A 1 110 ? -12.822 3.714 16.257 1.00 97.31 110 GLU A C 1
ATOM 905 O O . GLU A 1 110 ? -13.601 3.894 17.194 1.00 97.31 110 GLU A O 1
ATOM 910 N N . ASP A 1 111 ? -12.793 2.577 15.566 1.00 97.56 111 ASP A N 1
ATOM 911 C CA . ASP A 1 111 ? -13.657 1.432 15.847 1.00 97.56 111 ASP A CA 1
ATOM 912 C C . ASP A 1 111 ? -13.359 0.835 17.227 1.00 97.56 111 ASP A C 1
ATOM 914 O O . ASP A 1 111 ? -14.285 0.529 17.980 1.00 97.56 111 ASP A O 1
ATOM 918 N N . GLU A 1 112 ? -12.084 0.744 17.615 1.00 98.19 112 GLU A N 1
ATOM 919 C CA . GLU A 1 112 ? -11.680 0.333 18.961 1.00 98.19 112 GLU A CA 1
ATOM 920 C C . GLU A 1 112 ? -12.199 1.311 20.026 1.00 98.19 112 GLU A C 1
ATOM 922 O O . GLU A 1 112 ? -12.779 0.883 21.025 1.00 98.19 112 GLU A O 1
ATOM 927 N N . ALA A 1 113 ? -12.079 2.623 19.803 1.00 98.25 113 ALA A N 1
ATOM 928 C CA . ALA A 1 113 ? -12.610 3.632 20.718 1.00 98.25 113 ALA A CA 1
ATOM 929 C C . ALA A 1 113 ? -14.142 3.543 20.848 1.00 98.25 113 ALA A C 1
ATOM 931 O O . ALA A 1 113 ? -14.683 3.632 21.955 1.00 98.25 113 ALA A O 1
ATOM 932 N N . ARG A 1 114 ? -14.855 3.308 19.739 1.00 98.19 114 ARG A N 1
ATOM 933 C CA . ARG A 1 114 ? -16.309 3.069 19.744 1.00 98.19 114 ARG A CA 1
ATOM 934 C C . ARG A 1 114 ? -16.664 1.801 20.516 1.00 98.19 114 ARG A C 1
ATOM 936 O O . ARG A 1 114 ? -17.594 1.827 21.322 1.00 98.19 114 ARG A O 1
ATOM 943 N N . ALA A 1 115 ? -15.920 0.714 20.319 1.00 98.06 115 ALA A N 1
ATOM 944 C CA . ALA A 1 115 ? -16.129 -0.539 21.037 1.00 98.06 115 ALA A CA 1
ATOM 945 C C . ALA A 1 115 ? -15.902 -0.373 22.548 1.00 98.06 115 ALA A C 1
ATOM 947 O O . ALA A 1 115 ? -16.727 -0.816 23.348 1.00 98.06 115 ALA A O 1
ATOM 948 N N . GLN A 1 116 ? -14.838 0.330 22.949 1.00 98.31 116 GLN A N 1
ATOM 949 C CA . GLN A 1 116 ? -14.566 0.643 24.355 1.00 98.31 116 GLN A CA 1
ATOM 950 C C . GLN A 1 116 ? -15.673 1.507 24.974 1.00 98.31 116 GLN A C 1
ATOM 952 O O . GLN A 1 116 ? -16.093 1.251 26.105 1.00 98.31 116 GLN A O 1
ATOM 957 N N . TYR A 1 117 ? -16.190 2.494 24.236 1.00 98.19 117 TYR A N 1
ATOM 958 C CA . TYR A 1 117 ? -17.319 3.308 24.687 1.00 98.19 117 TYR A CA 1
ATOM 959 C C . TYR A 1 117 ? -18.575 2.460 24.920 1.00 98.19 117 TYR A C 1
ATOM 961 O O . TYR A 1 117 ? -19.172 2.533 25.995 1.00 98.19 117 TYR A O 1
ATOM 969 N N . LEU A 1 118 ? -18.951 1.621 23.950 1.00 98.31 118 LEU A N 1
ATOM 970 C CA . LEU A 1 118 ? -20.123 0.747 24.057 1.00 98.31 118 LEU A CA 1
ATOM 971 C C . LEU A 1 118 ? -19.994 -0.242 25.217 1.00 98.31 118 LEU A C 1
ATOM 973 O O . LEU A 1 118 ? -20.941 -0.409 25.987 1.00 98.31 118 LEU A O 1
ATOM 977 N N . LEU A 1 119 ? -18.811 -0.832 25.399 1.00 98.38 119 LEU A N 1
ATOM 978 C CA . LEU A 1 119 ? -18.523 -1.702 26.536 1.00 98.38 119 LEU A CA 1
ATOM 979 C C . LEU A 1 119 ? -18.672 -0.953 27.869 1.00 98.38 119 LEU A C 1
ATOM 981 O O . LEU A 1 119 ? -19.264 -1.469 28.817 1.00 98.38 119 LEU A O 1
ATOM 985 N N . GLY A 1 120 ? -18.182 0.288 27.940 1.00 98.38 120 GLY A N 1
ATOM 986 C CA . GLY A 1 120 ? -18.342 1.149 29.111 1.00 98.38 120 GLY A CA 1
ATOM 987 C C . GLY A 1 120 ? -19.807 1.466 29.425 1.00 98.38 120 GLY A C 1
ATOM 988 O O . GLY A 1 120 ? -20.206 1.431 30.590 1.00 98.38 120 GLY A O 1
ATOM 989 N N . VAL A 1 121 ? -20.624 1.736 28.403 1.00 98.25 121 VAL A N 1
ATOM 990 C CA . VAL A 1 121 ? -22.074 1.951 28.555 1.00 98.25 121 VAL A CA 1
ATOM 991 C C . VAL A 1 121 ? -22.764 0.681 29.050 1.00 98.25 121 VAL A C 1
ATOM 993 O O . VAL A 1 121 ? -23.538 0.747 30.003 1.00 98.25 121 VAL A O 1
ATOM 996 N N . GLN A 1 122 ? -22.450 -0.476 28.466 1.00 98.31 122 GLN A N 1
ATOM 997 C CA . GLN A 1 122 ? -23.021 -1.757 28.880 1.00 98.31 122 GLN A CA 1
ATOM 998 C C . GLN A 1 122 ? -22.689 -2.081 30.340 1.00 98.31 122 GLN A C 1
ATOM 1000 O O . GLN A 1 122 ? -23.570 -2.480 31.098 1.00 98.31 122 GLN A O 1
ATOM 1005 N N . LYS A 1 123 ? -21.440 -1.853 30.758 1.00 98.25 123 LYS A N 1
ATOM 1006 C CA . LYS A 1 123 ? -21.023 -2.056 32.147 1.00 98.25 123 LYS A CA 1
ATOM 1007 C C . LYS A 1 123 ? -21.804 -1.158 33.107 1.00 98.25 123 LYS A C 1
ATOM 1009 O O . LYS A 1 123 ? -22.311 -1.641 34.113 1.00 98.25 123 LYS A O 1
ATOM 1014 N N . LYS A 1 124 ? -21.961 0.130 32.780 1.00 98.12 124 LYS A N 1
ATOM 1015 C CA . LYS A 1 124 ? -22.761 1.062 33.594 1.00 98.12 124 LYS A CA 1
ATOM 1016 C C . LYS A 1 124 ? -24.228 0.650 33.674 1.00 98.12 124 LYS A C 1
ATOM 1018 O O . LYS A 1 124 ? -24.833 0.791 34.730 1.00 98.12 124 LYS A O 1
ATOM 1023 N N . LEU A 1 125 ? -24.790 0.140 32.579 1.00 98.19 125 LEU A N 1
ATOM 1024 C CA . LEU A 1 125 ? -26.156 -0.377 32.564 1.00 98.19 125 LEU A CA 1
ATOM 1025 C C . LEU A 1 125 ? -26.300 -1.584 33.502 1.00 98.19 125 LEU A C 1
ATOM 1027 O O . LEU A 1 125 ? -27.221 -1.611 34.311 1.00 98.19 125 LEU A O 1
ATOM 1031 N N . GLN A 1 126 ? -25.362 -2.534 33.453 1.00 98.12 126 GLN A N 1
ATOM 1032 C CA . GLN A 1 126 ? -25.345 -3.685 34.363 1.00 98.12 126 GLN A CA 1
ATOM 1033 C C . GLN A 1 126 ? -25.174 -3.264 35.829 1.00 98.12 126 GLN A C 1
ATOM 1035 O O . GLN A 1 126 ? -25.871 -3.770 36.704 1.00 98.12 126 GLN A O 1
ATOM 1040 N N . GLU A 1 127 ? -24.280 -2.314 36.112 1.00 98.12 127 GLU A N 1
ATOM 1041 C CA . GLU A 1 127 ? -24.094 -1.769 37.462 1.00 98.12 127 GLU A CA 1
ATOM 1042 C C . GLU A 1 127 ? -25.361 -1.075 37.979 1.00 98.12 127 GLU A C 1
ATOM 1044 O O . GLU A 1 127 ? -25.733 -1.257 39.140 1.00 98.12 127 GLU A O 1
ATOM 1049 N N . ALA A 1 128 ? -26.046 -0.308 37.126 1.00 97.50 128 ALA A N 1
ATOM 1050 C CA . ALA A 1 128 ? -27.308 0.337 37.471 1.00 97.50 128 ALA A CA 1
ATOM 1051 C C . ALA A 1 128 ? -28.422 -0.688 37.731 1.00 97.50 128 ALA A C 1
ATOM 1053 O O . ALA A 1 128 ? -29.188 -0.518 38.674 1.00 97.50 128 ALA A O 1
ATOM 1054 N N . GLU A 1 129 ? -28.485 -1.770 36.952 1.00 98.19 129 GLU A N 1
ATOM 1055 C CA . GLU A 1 129 ? -29.454 -2.850 37.161 1.00 98.19 129 GLU A CA 1
ATOM 1056 C C . GLU A 1 129 ? -29.220 -3.577 38.494 1.00 98.19 129 GLU A C 1
ATOM 1058 O O . GLU A 1 129 ? -30.164 -3.814 39.248 1.00 98.19 129 GLU A O 1
ATOM 1063 N N . ILE A 1 130 ? -27.962 -3.896 38.820 1.00 98.00 130 ILE A N 1
ATOM 1064 C CA . ILE A 1 130 ? -27.605 -4.511 40.107 1.00 98.00 130 ILE A CA 1
ATOM 1065 C C . ILE A 1 130 ? -27.978 -3.577 41.259 1.00 98.00 130 ILE A C 1
ATOM 1067 O O . ILE A 1 130 ? -28.577 -4.023 42.238 1.00 98.00 130 ILE A O 1
ATOM 1071 N N . ARG A 1 131 ? -27.665 -2.282 41.137 1.00 98.19 131 ARG A N 1
ATOM 1072 C CA . ARG A 1 131 ? -28.010 -1.287 42.155 1.00 98.19 131 ARG A CA 1
ATOM 1073 C C . ARG A 1 131 ? -29.521 -1.169 42.339 1.00 98.19 131 ARG A C 1
ATOM 1075 O O . ARG A 1 131 ? -29.981 -1.215 43.471 1.00 98.19 131 ARG A O 1
ATOM 1082 N N . ALA A 1 132 ? -30.284 -1.085 41.251 1.00 97.94 132 ALA A N 1
ATOM 1083 C CA . ALA A 1 132 ? -31.741 -1.006 41.310 1.00 97.94 132 ALA A CA 1
ATOM 1084 C C . ALA A 1 132 ? -32.344 -2.228 42.023 1.00 97.94 132 ALA A C 1
ATOM 1086 O O . ALA A 1 132 ? -33.188 -2.068 42.899 1.00 97.94 132 ALA A O 1
ATOM 1087 N N . LYS A 1 133 ? -31.849 -3.439 41.727 1.00 97.75 133 LYS A N 1
ATOM 1088 C CA . LYS A 1 133 ? -32.268 -4.672 42.418 1.00 97.75 133 LYS A CA 1
ATOM 1089 C C . LYS A 1 133 ? -31.941 -4.652 43.914 1.00 97.75 133 LYS A C 1
ATOM 1091 O O . LYS A 1 133 ? -32.734 -5.125 44.723 1.00 97.75 133 LYS A O 1
ATOM 1096 N N . GLN A 1 134 ? -30.781 -4.118 44.295 1.00 97.62 134 GLN A N 1
ATOM 1097 C CA . GLN A 1 134 ? -30.398 -3.975 45.703 1.00 97.62 134 GLN A CA 1
ATOM 1098 C C . GLN A 1 134 ? -31.263 -2.942 46.433 1.00 97.62 134 GLN A C 1
ATOM 1100 O O . GLN A 1 134 ? -31.710 -3.206 47.545 1.00 97.62 134 GLN A O 1
ATOM 1105 N N . GLU A 1 135 ? -31.522 -1.793 45.809 1.00 97.50 135 GLU A N 1
ATOM 1106 C CA . GLU A 1 135 ? -32.392 -0.746 46.354 1.00 97.50 135 GLU A CA 1
ATOM 1107 C C . GLU A 1 135 ? -33.835 -1.240 46.516 1.00 97.50 135 GLU A C 1
ATOM 1109 O O . GLU A 1 135 ? -34.464 -0.971 47.538 1.00 97.50 135 GLU A O 1
ATOM 1114 N N . GLU A 1 136 ? -34.349 -2.011 45.554 1.00 97.12 136 GLU A N 1
ATOM 1115 C CA . GLU A 1 136 ? -35.663 -2.649 45.649 1.00 97.12 136 GLU A CA 1
ATOM 1116 C C . GLU A 1 136 ? -35.719 -3.636 46.823 1.00 97.12 136 GLU A C 1
ATOM 1118 O O . GLU A 1 136 ? -36.627 -3.562 47.652 1.00 97.12 136 GLU A O 1
ATOM 1123 N N . LEU A 1 137 ? -34.712 -4.504 46.961 1.00 97.50 137 LEU A N 1
ATOM 1124 C CA . LEU A 1 137 ? -34.642 -5.453 48.071 1.00 97.50 137 LEU A CA 1
ATOM 1125 C C . LEU A 1 137 ? -34.564 -4.734 49.426 1.00 97.50 137 LEU A C 1
ATOM 1127 O O . LEU A 1 137 ? -35.305 -5.081 50.346 1.00 97.50 137 LEU A O 1
ATOM 1131 N N . GLN A 1 138 ? -33.747 -3.685 49.536 1.00 97.50 138 GLN A N 1
ATOM 1132 C CA . GLN A 1 138 ? -33.668 -2.865 50.745 1.00 97.50 138 GLN A CA 1
ATOM 1133 C C . GLN A 1 138 ? -35.013 -2.206 51.066 1.00 97.50 138 GLN A C 1
ATOM 1135 O O . GLN A 1 138 ? -35.466 -2.251 52.208 1.00 97.50 138 GLN A O 1
ATOM 1140 N N . ARG A 1 139 ? -35.697 -1.659 50.055 1.00 97.56 139 ARG A N 1
ATOM 1141 C CA . ARG A 1 139 ? -37.017 -1.048 50.222 1.00 97.56 139 ARG A CA 1
ATOM 1142 C C . ARG A 1 139 ? -38.042 -2.049 50.748 1.00 97.56 139 ARG A C 1
ATOM 1144 O O . ARG A 1 139 ? -38.782 -1.707 51.664 1.00 97.56 139 ARG A O 1
ATOM 1151 N N . THR A 1 140 ? -38.076 -3.272 50.215 1.00 97.12 140 THR A N 1
ATOM 1152 C CA . THR A 1 140 ? -38.997 -4.311 50.712 1.00 97.12 140 THR A CA 1
ATOM 1153 C C . THR A 1 140 ? -38.690 -4.709 52.154 1.00 97.12 140 THR A C 1
ATOM 1155 O O . THR A 1 140 ? -39.610 -4.902 52.949 1.00 97.12 140 THR A O 1
ATOM 1158 N N . HIS A 1 141 ? -37.407 -4.777 52.521 1.00 96.88 141 HIS A N 1
ATOM 1159 C CA . HIS A 1 141 ? -36.999 -5.042 53.894 1.00 96.88 141 HIS A CA 1
ATOM 1160 C C . HIS A 1 141 ? -37.454 -3.915 54.830 1.00 96.88 141 HIS A C 1
ATOM 1162 O O . HIS A 1 141 ? -38.091 -4.186 55.848 1.00 96.88 141 HIS A O 1
ATOM 1168 N N . ASP A 1 142 ? -37.208 -2.657 54.468 1.00 97.25 142 ASP A N 1
ATOM 1169 C CA . ASP A 1 142 ? -37.608 -1.497 55.268 1.00 97.25 142 ASP A CA 1
ATOM 1170 C C . ASP A 1 142 ? -39.134 -1.378 55.384 1.00 97.25 142 ASP A C 1
ATOM 1172 O O . ASP A 1 142 ? -39.648 -1.096 56.465 1.00 97.25 142 ASP A O 1
ATOM 1176 N N . GLU A 1 143 ? -39.870 -1.661 54.307 1.00 97.50 143 GLU A N 1
ATOM 1177 C CA . GLU A 1 143 ? -41.334 -1.714 54.311 1.00 97.50 143 GLU A CA 1
ATOM 1178 C C . GLU A 1 143 ? -41.853 -2.821 55.237 1.00 97.50 143 GLU A C 1
ATOM 1180 O O . GLU A 1 143 ? -42.745 -2.580 56.052 1.00 97.50 143 GLU A O 1
ATOM 1185 N N . SER A 1 144 ? -41.254 -4.014 55.187 1.00 97.00 144 SER A N 1
ATOM 1186 C CA . SER A 1 144 ? -41.611 -5.113 56.089 1.00 97.00 144 SER A CA 1
ATOM 1187 C C . SER A 1 144 ? -41.299 -4.786 57.554 1.00 97.00 144 SER A C 1
ATOM 1189 O O . SER A 1 144 ? -42.117 -5.054 58.434 1.00 97.00 144 SER A O 1
ATOM 1191 N N . ALA A 1 145 ? -40.169 -4.126 57.822 1.00 97.38 145 ALA A N 1
ATOM 1192 C CA . ALA A 1 145 ? -39.787 -3.688 59.158 1.00 97.38 145 ALA A CA 1
ATOM 1193 C C . ALA A 1 145 ? -40.722 -2.588 59.682 1.00 97.38 145 ALA A C 1
ATOM 1195 O O . ALA A 1 145 ? -41.105 -2.606 60.853 1.00 97.38 145 ALA A O 1
ATOM 1196 N N . ALA A 1 146 ? -41.122 -1.645 58.826 1.00 96.81 146 ALA A N 1
ATOM 1197 C CA . ALA A 1 146 ? -42.102 -0.619 59.162 1.00 96.81 146 ALA A CA 1
ATOM 1198 C C . ALA A 1 146 ? -43.477 -1.233 59.459 1.00 96.81 146 ALA A C 1
ATOM 1200 O O . ALA A 1 146 ? -44.106 -0.867 60.451 1.00 96.81 146 ALA A O 1
ATOM 1201 N N . LYS A 1 147 ? -43.910 -2.210 58.653 1.00 97.38 147 LYS A N 1
ATOM 1202 C CA . LYS A 1 147 ? -45.160 -2.942 58.869 1.00 97.38 147 LYS A CA 1
ATOM 1203 C C . LYS A 1 147 ? -45.147 -3.713 60.190 1.00 97.38 147 LYS A C 1
ATOM 1205 O O . LYS A 1 147 ? -46.085 -3.570 60.963 1.00 97.38 147 LYS A O 1
ATOM 1210 N N . ALA A 1 148 ? -44.067 -4.433 60.495 1.00 96.75 148 ALA A N 1
ATOM 1211 C CA . ALA A 1 148 ? -43.925 -5.157 61.759 1.00 96.75 148 ALA A CA 1
ATOM 1212 C C . ALA A 1 148 ? -43.981 -4.222 62.982 1.00 96.75 148 ALA A C 1
ATOM 1214 O O . ALA A 1 148 ? -44.607 -4.548 63.988 1.00 96.75 148 ALA A O 1
ATOM 1215 N N . ARG A 1 149 ? -43.370 -3.030 62.895 1.00 96.75 149 ARG A N 1
ATOM 1216 C CA . ARG A 1 149 ? -43.473 -2.006 63.951 1.00 96.75 149 ARG A CA 1
ATOM 1217 C C . ARG A 1 149 ? -44.906 -1.497 64.109 1.00 96.75 149 ARG A C 1
ATOM 1219 O O . ARG A 1 149 ? -45.396 -1.430 65.229 1.00 96.75 149 ARG A O 1
ATOM 1226 N N . ALA A 1 150 ? -45.581 -1.187 63.003 1.00 96.94 150 ALA A N 1
ATOM 1227 C CA . ALA A 1 150 ? -46.966 -0.724 63.032 1.00 96.94 150 ALA A CA 1
ATOM 1228 C C . ALA A 1 150 ? -47.930 -1.787 63.592 1.00 96.94 150 ALA A C 1
ATOM 1230 O O . ALA A 1 150 ? -48.828 -1.451 64.360 1.00 96.94 150 ALA A O 1
ATOM 1231 N N . GLU A 1 151 ? -47.731 -3.062 63.245 1.00 96.62 151 GLU A N 1
ATOM 1232 C CA . GLU A 1 151 ? -48.495 -4.190 63.793 1.00 96.62 151 GLU A CA 1
ATOM 1233 C C . GLU A 1 151 ? -48.275 -4.328 65.303 1.00 96.62 151 GLU A C 1
ATOM 1235 O O . GLU A 1 151 ? -49.244 -4.392 66.056 1.00 96.62 151 GLU A O 1
ATOM 1240 N N . HIS A 1 152 ? -47.023 -4.275 65.762 1.00 96.75 152 HIS A N 1
ATOM 1241 C CA . HIS A 1 152 ? -46.697 -4.313 67.187 1.00 96.75 152 HIS A CA 1
ATOM 1242 C C . HIS A 1 152 ? -47.328 -3.142 67.964 1.00 96.75 152 HIS A C 1
ATOM 1244 O O . HIS A 1 152 ? -47.884 -3.330 69.048 1.00 96.75 152 HIS A O 1
ATOM 1250 N N . ASP A 1 153 ? -47.294 -1.928 67.411 1.00 96.75 153 ASP A N 1
ATOM 1251 C CA . ASP A 1 153 ? -47.920 -0.758 68.034 1.00 96.75 153 ASP A CA 1
ATOM 1252 C C . ASP A 1 153 ? -49.453 -0.887 68.094 1.00 96.75 153 ASP A C 1
ATOM 1254 O O . ASP A 1 153 ? -50.073 -0.517 69.098 1.00 96.75 153 ASP A O 1
ATOM 1258 N N . ALA A 1 154 ? -50.076 -1.461 67.059 1.00 96.75 154 ALA A N 1
ATOM 1259 C CA . ALA A 1 154 ? -51.506 -1.761 67.051 1.00 96.75 154 ALA A CA 1
ATOM 1260 C C . ALA A 1 154 ? -51.878 -2.837 68.088 1.00 96.75 154 ALA A C 1
ATOM 1262 O O . ALA A 1 154 ? -52.876 -2.690 68.797 1.00 96.75 154 ALA A O 1
ATOM 1263 N N . GLU A 1 155 ? -51.064 -3.887 68.233 1.00 96.38 155 GLU A N 1
ATOM 1264 C CA . GLU A 1 155 ? -51.245 -4.912 69.267 1.00 96.38 155 GLU A CA 1
ATOM 1265 C C . GLU A 1 155 ? -51.127 -4.329 70.677 1.00 96.38 155 GLU A C 1
ATOM 1267 O O . GLU A 1 155 ? -51.952 -4.642 71.537 1.00 96.38 155 GLU A O 1
ATOM 1272 N N . LEU A 1 156 ? -50.169 -3.426 70.915 1.00 96.31 156 LEU A N 1
ATOM 1273 C CA . LEU A 1 156 ? -50.043 -2.721 72.194 1.00 96.31 156 LEU A CA 1
ATOM 1274 C C . LEU A 1 156 ? -51.290 -1.898 72.529 1.00 96.31 156 LEU A C 1
ATOM 1276 O O . LEU A 1 156 ? -51.712 -1.868 73.688 1.00 96.31 156 LEU A O 1
ATOM 1280 N N . LEU A 1 157 ? -51.879 -1.218 71.544 1.00 96.44 157 LEU A N 1
ATOM 1281 C CA . LEU A 1 157 ? -53.134 -0.492 71.741 1.00 96.44 157 LEU A CA 1
ATOM 1282 C C . LEU A 1 157 ? -54.288 -1.446 72.059 1.00 96.44 157 LEU A C 1
ATOM 1284 O O . LEU A 1 157 ? -55.022 -1.196 73.015 1.00 96.44 157 LEU A O 1
ATOM 1288 N N . ARG A 1 158 ? -54.397 -2.569 71.338 1.00 96.88 158 ARG A N 1
ATOM 1289 C CA . ARG A 1 158 ? -55.416 -3.595 71.603 1.00 96.88 158 ARG A CA 1
ATOM 1290 C C . ARG A 1 158 ? -55.289 -4.176 73.012 1.00 96.88 158 ARG A C 1
ATOM 1292 O O . ARG A 1 158 ? -56.288 -4.339 73.700 1.00 96.88 158 ARG A O 1
ATOM 1299 N N . LEU A 1 159 ? -54.064 -4.450 73.464 1.00 96.25 159 LEU A N 1
ATOM 1300 C CA . LEU A 1 159 ? -53.808 -4.991 74.801 1.00 96.25 159 LEU A CA 1
ATOM 1301 C C . LEU A 1 159 ? -54.170 -3.984 75.905 1.00 96.25 159 LEU A C 1
ATOM 1303 O O . LEU A 1 159 ? -54.675 -4.365 76.958 1.00 96.25 159 LEU A O 1
ATOM 1307 N N . LYS A 1 160 ? -53.931 -2.687 75.668 1.00 95.94 160 LYS A N 1
ATOM 1308 C CA . LYS A 1 160 ? -54.360 -1.613 76.578 1.00 95.94 160 LYS A CA 1
ATOM 1309 C C . LYS A 1 160 ? -55.879 -1.504 76.651 1.00 95.94 160 LYS A C 1
ATOM 1311 O O . LYS A 1 160 ? -56.408 -1.319 77.743 1.00 95.94 160 LYS A O 1
ATOM 1316 N N . GLU A 1 161 ? -56.568 -1.618 75.518 1.00 96.12 161 GLU A N 1
ATOM 1317 C CA . GLU A 1 161 ? -58.031 -1.639 75.469 1.00 96.12 161 GLU A CA 1
ATOM 1318 C C . GLU A 1 161 ? -58.594 -2.859 76.211 1.00 96.12 161 GLU A C 1
ATOM 1320 O O . GLU A 1 161 ? -59.473 -2.705 77.055 1.00 96.12 161 GLU A O 1
ATOM 1325 N N . GLU A 1 162 ? -58.027 -4.047 75.991 1.00 95.94 162 GLU A N 1
ATOM 1326 C CA . GLU A 1 162 ? -58.403 -5.271 76.706 1.00 95.94 162 GLU A CA 1
ATOM 1327 C C . GLU A 1 162 ? -58.160 -5.141 78.218 1.00 95.94 162 GLU A C 1
ATOM 1329 O O . GLU A 1 162 ? -59.024 -5.501 79.017 1.00 95.94 162 GLU A O 1
ATOM 1334 N N . HIS A 1 163 ? -57.032 -4.553 78.633 1.00 95.12 163 HIS A N 1
ATOM 1335 C CA . HIS A 1 163 ? -56.766 -4.261 80.043 1.00 95.12 163 HIS A CA 1
ATOM 1336 C C . HIS A 1 163 ? -57.781 -3.266 80.620 1.00 95.12 163 HIS A C 1
ATOM 1338 O O . HIS A 1 163 ? -58.280 -3.477 81.724 1.00 95.12 163 HIS A O 1
ATOM 1344 N N . ALA A 1 164 ? -58.115 -2.194 79.895 1.00 95.25 164 ALA A N 1
ATOM 1345 C CA . ALA A 1 164 ? -59.129 -1.232 80.323 1.00 95.25 164 ALA A CA 1
ATOM 1346 C C . ALA A 1 164 ? -60.511 -1.893 80.452 1.00 95.25 164 ALA A C 1
ATOM 1348 O O . ALA A 1 164 ? -61.233 -1.642 81.417 1.00 95.25 164 ALA A O 1
ATOM 1349 N N . GLN A 1 165 ? -60.858 -2.791 79.528 1.00 95.31 165 GLN A N 1
ATOM 1350 C CA . GLN A 1 165 ? -62.090 -3.568 79.583 1.00 95.31 165 GLN A CA 1
ATOM 1351 C C . GLN A 1 165 ? -62.094 -4.525 80.782 1.00 95.31 165 GLN A C 1
ATOM 1353 O O . GLN A 1 165 ? -63.058 -4.543 81.546 1.00 95.31 165 GLN A O 1
ATOM 1358 N N . ALA A 1 166 ? -61.011 -5.276 80.997 1.00 94.12 166 ALA A N 1
ATOM 1359 C CA . ALA A 1 166 ? -60.858 -6.165 82.145 1.00 94.12 166 ALA A CA 1
ATOM 1360 C C . ALA A 1 166 ? -60.944 -5.388 83.469 1.00 94.12 166 ALA A C 1
ATOM 1362 O O . ALA A 1 166 ? -61.661 -5.801 84.383 1.00 94.12 166 ALA A O 1
ATOM 1363 N N . GLN A 1 167 ? -60.305 -4.220 83.552 1.00 95.19 167 GLN A N 1
ATOM 1364 C CA . GLN A 1 167 ? -60.399 -3.330 84.705 1.00 95.19 167 GLN A CA 1
ATOM 1365 C C . GLN A 1 167 ? -61.840 -2.859 84.940 1.00 95.19 167 GLN A C 1
ATOM 1367 O O . GLN A 1 167 ? -62.340 -2.987 86.055 1.00 95.19 167 GLN A O 1
ATOM 1372 N N . ALA A 1 168 ? -62.547 -2.417 83.898 1.00 93.81 168 ALA A N 1
ATOM 1373 C CA . ALA A 1 168 ? -63.951 -2.025 84.011 1.00 93.81 168 ALA A CA 1
ATOM 1374 C C . ALA A 1 168 ? -64.847 -3.190 84.476 1.00 93.81 168 ALA A C 1
ATOM 1376 O O . ALA A 1 168 ? -65.752 -2.999 85.292 1.00 93.81 168 ALA A O 1
ATOM 1377 N N . THR A 1 169 ? -64.594 -4.420 84.008 1.00 94.06 169 THR A N 1
ATOM 1378 C CA . THR A 1 169 ? -65.329 -5.601 84.497 1.00 94.06 169 THR A CA 1
ATOM 1379 C C . THR A 1 169 ? -65.021 -5.916 85.959 1.00 94.06 169 THR A C 1
ATOM 1381 O O . THR A 1 169 ? -65.933 -6.265 86.709 1.00 94.06 169 THR A O 1
ATOM 1384 N N . HIS A 1 170 ? -63.767 -5.750 86.387 1.00 93.19 170 HIS A N 1
ATOM 1385 C CA . HIS A 1 170 ? -63.370 -5.930 87.778 1.00 93.19 170 HIS A CA 1
ATOM 1386 C C . HIS A 1 170 ? -64.036 -4.891 88.684 1.00 93.19 170 HIS A C 1
ATOM 1388 O O . HIS A 1 170 ? -64.644 -5.262 89.685 1.00 93.19 170 HIS A O 1
ATOM 1394 N N . GLU A 1 171 ? -63.998 -3.613 88.305 1.00 94.50 171 GLU A N 1
ATOM 1395 C CA . GLU A 1 171 ? -64.663 -2.523 89.028 1.00 94.50 171 GLU A CA 1
ATOM 1396 C C . GLU A 1 171 ? -66.169 -2.775 89.154 1.00 94.50 171 GLU A C 1
ATOM 1398 O O . GLU A 1 171 ? -66.739 -2.623 90.234 1.00 94.50 171 GLU A O 1
ATOM 1403 N N . ARG A 1 172 ? -66.814 -3.265 88.089 1.00 94.00 172 ARG A N 1
ATOM 1404 C CA . ARG A 1 172 ? -68.228 -3.658 88.127 1.00 94.00 172 ARG A CA 1
ATOM 1405 C C . ARG A 1 172 ? -68.493 -4.805 89.106 1.00 94.00 172 ARG A C 1
ATOM 1407 O O . ARG A 1 172 ? -69.467 -4.746 89.852 1.00 94.00 172 ARG A O 1
ATOM 1414 N N . ALA A 1 173 ? -67.638 -5.825 89.131 1.00 92.81 173 ALA A N 1
ATOM 1415 C CA . ALA A 1 173 ? -67.759 -6.942 90.068 1.00 92.81 173 ALA A CA 1
ATOM 1416 C C . ALA A 1 173 ? -67.532 -6.506 91.528 1.00 92.81 173 ALA A C 1
ATOM 1418 O O . ALA A 1 173 ? -68.205 -6.998 92.436 1.00 92.81 173 ALA A O 1
ATOM 1419 N N . VAL A 1 174 ? -66.611 -5.564 91.763 1.00 93.56 174 VAL A N 1
ATOM 1420 C CA . VAL A 1 174 ? -66.402 -4.945 93.079 1.00 93.56 174 VAL A CA 1
ATOM 1421 C C . VAL A 1 174 ? -67.643 -4.160 93.496 1.00 93.56 174 VAL A C 1
ATOM 1423 O O . VAL A 1 174 ? -68.146 -4.392 94.592 1.00 93.56 174 VAL A O 1
ATOM 1426 N N . ALA A 1 175 ? -68.196 -3.322 92.615 1.00 92.62 175 ALA A N 1
ATOM 1427 C CA . ALA A 1 175 ? -69.415 -2.564 92.888 1.00 92.62 175 ALA A CA 1
ATOM 1428 C C . ALA A 1 175 ? -70.613 -3.479 93.208 1.00 92.62 175 ALA A C 1
ATOM 1430 O O . ALA A 1 175 ? -71.345 -3.220 94.162 1.00 92.62 175 ALA A O 1
ATOM 1431 N N . GLU A 1 176 ? -70.780 -4.588 92.478 1.00 92.12 176 GLU A N 1
ATOM 1432 C CA . GLU A 1 176 ? -71.819 -5.589 92.761 1.00 92.12 176 GLU A CA 1
ATOM 1433 C C . GLU A 1 176 ? -71.595 -6.273 94.122 1.00 92.12 176 GLU A C 1
ATOM 1435 O O . GLU A 1 176 ? -72.538 -6.514 94.878 1.00 92.12 176 GLU A O 1
ATOM 1440 N N . ARG A 1 177 ? -70.341 -6.577 94.484 1.00 90.75 177 ARG A N 1
ATOM 1441 C CA . ARG A 1 177 ? -70.009 -7.135 95.803 1.00 90.75 177 ARG A CA 1
ATOM 1442 C C . ARG A 1 177 ? -70.283 -6.135 96.924 1.00 90.75 177 ARG A C 1
ATOM 1444 O O . ARG A 1 177 ? -70.794 -6.530 97.968 1.00 90.75 177 ARG A O 1
ATOM 1451 N N . GLU A 1 178 ? -69.941 -4.868 96.731 1.00 91.56 178 GLU A N 1
ATOM 1452 C CA . GLU A 1 178 ? -70.234 -3.799 97.685 1.00 91.56 178 GLU A CA 1
ATOM 1453 C C . GLU A 1 178 ? -71.737 -3.569 97.834 1.00 91.56 178 GLU A C 1
ATOM 1455 O O . GLU A 1 178 ? -72.212 -3.344 98.942 1.00 91.56 178 GLU A O 1
ATOM 1460 N N . GLU A 1 179 ? -72.506 -3.678 96.751 1.00 88.12 179 GLU A N 1
ATOM 1461 C CA . GLU A 1 179 ? -73.966 -3.663 96.806 1.00 88.12 179 GLU A CA 1
ATOM 1462 C C . GLU A 1 179 ? -74.511 -4.858 97.593 1.00 88.12 179 GLU A C 1
ATOM 1464 O O . GLU A 1 179 ? -75.335 -4.666 98.484 1.00 88.12 179 GLU A O 1
ATOM 1469 N N . LYS A 1 180 ? -73.989 -6.072 97.366 1.00 92.00 180 LYS A N 1
ATOM 1470 C CA . LYS A 1 180 ? -74.334 -7.250 98.181 1.00 92.00 180 LYS A CA 1
ATOM 1471 C C . LYS A 1 180 ? -73.980 -7.050 99.653 1.00 92.00 180 LYS A C 1
ATOM 1473 O O . LYS A 1 180 ? -74.757 -7.446 100.513 1.00 92.00 180 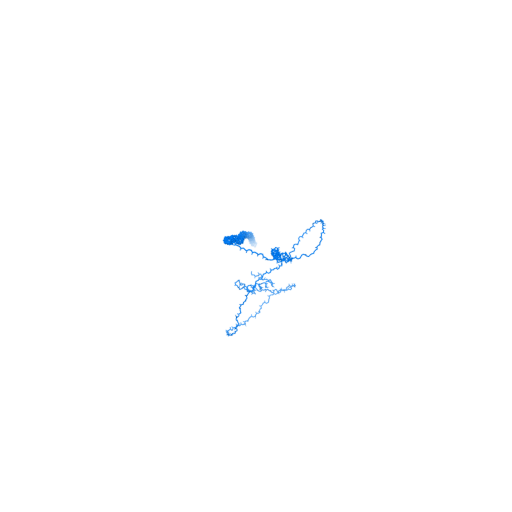LYS A O 1
ATOM 1478 N N . LEU A 1 181 ? -72.842 -6.424 99.962 1.00 87.94 181 LEU A N 1
ATOM 1479 C CA . LEU A 1 181 ? -72.467 -6.082 101.337 1.00 87.94 181 LEU A CA 1
ATOM 1480 C C . LEU A 1 181 ? -73.409 -5.037 101.944 1.00 87.94 181 LEU A C 1
ATOM 1482 O O . LEU A 1 181 ? -73.822 -5.212 103.087 1.00 87.94 181 LEU A O 1
ATOM 1486 N N . ARG A 1 182 ? -73.789 -3.998 101.190 1.00 88.94 182 ARG A N 1
ATOM 1487 C CA . ARG A 1 182 ? -74.787 -3.004 101.617 1.00 88.94 182 ARG A CA 1
ATOM 1488 C C . ARG A 1 182 ? -76.147 -3.647 101.870 1.00 88.94 182 ARG A C 1
ATOM 1490 O O . ARG A 1 182 ? -76.762 -3.353 102.888 1.00 88.94 182 ARG A O 1
ATOM 1497 N N . GLN A 1 183 ? -76.584 -4.554 100.998 1.00 87.00 183 GLN A N 1
ATOM 1498 C CA . GLN A 1 183 ? -77.816 -5.316 101.187 1.00 87.00 183 GLN A CA 1
ATOM 1499 C C . GLN A 1 183 ? -77.739 -6.173 102.454 1.00 87.00 183 GLN A C 1
ATOM 1501 O O . GLN A 1 183 ? -78.632 -6.115 103.286 1.00 87.00 183 GLN A O 1
ATOM 1506 N N . LEU A 1 184 ? -76.637 -6.900 102.657 1.00 84.50 184 LEU A N 1
ATOM 1507 C CA . LEU A 1 184 ? -76.439 -7.751 103.832 1.00 84.50 184 LEU A CA 1
ATOM 1508 C C . LEU A 1 184 ? -76.368 -6.926 105.132 1.00 84.50 184 LEU A C 1
ATOM 1510 O O . LEU A 1 184 ? -76.868 -7.359 106.168 1.00 84.50 184 LEU A O 1
ATOM 1514 N N . GLN A 1 185 ? -75.793 -5.720 105.086 1.00 83.81 185 GLN A N 1
ATOM 1515 C CA . GLN A 1 185 ? -75.829 -4.762 106.196 1.00 83.81 185 GLN A CA 1
ATOM 1516 C C . GLN A 1 185 ? -77.246 -4.240 106.464 1.00 83.81 185 GLN A C 1
ATOM 1518 O O . GLN A 1 185 ? -77.659 -4.222 107.620 1.00 83.81 185 GLN A O 1
ATOM 1523 N N . ALA A 1 186 ? -78.009 -3.877 105.430 1.00 82.56 186 ALA A N 1
ATOM 1524 C CA . ALA A 1 186 ? -79.406 -3.467 105.575 1.00 82.56 186 ALA A CA 1
ATOM 1525 C C . ALA A 1 186 ? -80.274 -4.599 106.152 1.00 82.56 186 ALA A C 1
ATOM 1527 O O . ALA A 1 186 ? -81.067 -4.369 107.065 1.00 82.56 186 ALA A O 1
ATOM 1528 N N . ASP A 1 187 ? -80.066 -5.836 105.697 1.00 82.94 187 ASP A N 1
ATOM 1529 C CA . ASP A 1 187 ? -80.724 -7.025 106.237 1.00 82.94 187 ASP A CA 1
ATOM 1530 C C . ASP A 1 187 ? -80.314 -7.248 107.706 1.00 82.94 187 ASP A C 1
ATOM 1532 O O . ASP A 1 187 ? -81.158 -7.520 108.559 1.00 82.94 187 ASP A O 1
ATOM 1536 N N . GLN A 1 188 ? -79.034 -7.067 108.059 1.00 79.25 188 GLN A N 1
ATOM 1537 C CA . GLN A 1 188 ? -78.563 -7.131 109.449 1.00 79.25 188 GLN A CA 1
ATOM 1538 C C . GLN A 1 188 ? -79.191 -6.036 110.331 1.00 79.25 188 GLN A C 1
ATOM 1540 O O . GLN A 1 188 ? -79.523 -6.300 111.489 1.00 79.25 188 GLN A O 1
ATOM 1545 N N . GLU A 1 189 ? -79.375 -4.819 109.820 1.00 76.88 189 GLU A N 1
ATOM 1546 C CA . GLU A 1 189 ? -80.080 -3.740 110.519 1.00 76.88 189 GLU A CA 1
ATOM 1547 C C . GLU A 1 189 ? -81.583 -4.026 110.656 1.00 76.88 189 GLU A C 1
ATOM 1549 O O . GLU A 1 189 ? -82.160 -3.769 111.717 1.00 76.88 189 GLU A O 1
ATOM 1554 N N . GLN A 1 190 ? -82.214 -4.663 109.664 1.00 70.75 190 GLN A N 1
ATOM 1555 C CA . GLN A 1 190 ? -83.563 -5.224 109.800 1.00 70.75 190 GLN A CA 1
ATOM 1556 C C . GLN A 1 190 ? -83.624 -6.307 110.887 1.00 70.75 190 GLN A C 1
ATOM 1558 O O . GLN A 1 190 ? -84.536 -6.307 111.715 1.00 70.75 190 GLN A O 1
ATOM 1563 N N . PHE A 1 191 ? -82.629 -7.194 110.962 1.00 66.44 191 PHE A N 1
ATOM 1564 C CA . PHE A 1 191 ? -82.537 -8.182 112.039 1.00 66.44 191 PHE A CA 1
ATOM 1565 C C . PHE A 1 191 ? -82.293 -7.536 113.406 1.00 66.44 191 PHE A C 1
ATOM 1567 O O . PHE A 1 191 ? -82.837 -8.009 114.399 1.00 66.44 191 PHE A O 1
ATOM 1574 N N . ARG A 1 192 ? -81.529 -6.441 113.495 1.00 60.16 192 ARG A N 1
ATOM 1575 C CA . ARG A 1 192 ? -81.339 -5.689 114.749 1.00 60.16 192 ARG A CA 1
ATOM 1576 C C . ARG A 1 192 ? -82.591 -4.931 115.177 1.00 60.16 192 ARG A C 1
ATOM 1578 O O . ARG A 1 192 ? -82.890 -4.906 116.367 1.00 60.16 192 ARG A O 1
ATOM 1585 N N . THR A 1 193 ? -83.344 -4.358 114.244 1.00 59.09 193 THR A N 1
ATOM 1586 C CA . THR A 1 193 ? -84.633 -3.711 114.540 1.00 59.09 193 THR A CA 1
ATOM 1587 C C . THR A 1 193 ? -85.709 -4.740 114.920 1.00 59.09 193 THR A C 1
ATOM 1589 O O . THR A 1 193 ? -86.472 -4.494 115.855 1.00 59.09 193 THR A O 1
ATOM 1592 N N . GLN A 1 194 ? -85.695 -5.945 114.331 1.00 55.03 194 GLN A N 1
ATOM 1593 C CA . GLN A 1 194 ? -86.486 -7.092 114.811 1.00 55.03 194 GLN A CA 1
ATOM 1594 C C . GLN A 1 194 ? -86.017 -7.609 116.182 1.00 55.03 194 GLN A C 1
ATOM 1596 O O . GLN A 1 194 ? -86.846 -7.894 117.045 1.00 55.03 194 GLN A O 1
ATOM 1601 N N . ALA A 1 195 ? -84.706 -7.686 116.433 1.00 46.81 195 ALA A N 1
ATOM 1602 C CA . ALA A 1 195 ? -84.150 -8.108 117.721 1.00 46.81 195 ALA A CA 1
ATOM 1603 C C . ALA A 1 195 ? -84.419 -7.089 118.843 1.00 46.81 195 ALA A C 1
ATOM 1605 O O . ALA A 1 195 ? -84.600 -7.477 119.995 1.00 46.81 195 ALA A O 1
ATOM 1606 N N . SER A 1 196 ? -84.544 -5.798 118.517 1.00 44.50 196 SER A N 1
ATOM 1607 C CA . SER A 1 196 ? -84.965 -4.755 119.466 1.00 44.50 196 SER A CA 1
ATOM 1608 C C . SER A 1 196 ? -86.435 -4.894 119.902 1.00 44.50 196 SER A C 1
ATOM 1610 O O . SER A 1 196 ? -86.839 -4.302 120.897 1.00 44.50 196 SER A O 1
ATOM 1612 N N . SER A 1 197 ? -87.224 -5.739 119.224 1.00 46.78 197 SER A N 1
ATOM 1613 C CA . SER A 1 197 ? -88.611 -6.059 119.599 1.00 46.78 197 SER A CA 1
ATOM 1614 C C . SER A 1 197 ? -88.746 -7.327 120.457 1.00 46.78 197 SER A C 1
ATOM 1616 O O . SER A 1 197 ? -89.863 -7.727 120.786 1.00 46.78 197 SER A O 1
ATOM 1618 N N . ARG A 1 198 ? -87.642 -7.988 120.838 1.00 40.19 198 ARG A N 1
ATOM 1619 C CA . ARG A 1 198 ? -87.695 -9.231 121.623 1.00 40.19 198 ARG A CA 1
ATOM 1620 C C . ARG A 1 198 ? -86.566 -9.319 122.648 1.00 40.19 198 ARG A C 1
ATOM 1622 O O . ARG A 1 198 ? -85.576 -10.021 122.474 1.00 40.19 198 ARG A O 1
ATOM 1629 N N . THR A 1 199 ? -86.762 -8.628 123.761 1.00 36.84 199 THR A N 1
ATOM 1630 C CA . THR A 1 199 ? -85.999 -8.810 125.000 1.00 36.84 199 THR A CA 1
ATOM 1631 C C . THR A 1 199 ? -86.291 -10.190 125.612 1.00 36.84 199 THR A C 1
ATOM 1633 O O . THR A 1 199 ? -87.460 -10.485 125.848 1.00 36.84 199 THR A O 1
ATOM 1636 N N . GLN A 1 200 ? -85.254 -10.994 125.909 1.00 32.09 200 GLN A N 1
ATOM 1637 C CA . GLN A 1 200 ? -84.987 -11.686 127.198 1.00 32.09 200 GLN A CA 1
ATOM 1638 C C . GLN A 1 200 ? -84.245 -13.045 127.091 1.00 32.09 200 GLN A C 1
ATOM 1640 O O . GLN A 1 200 ? -84.591 -13.898 126.282 1.00 32.09 200 GLN A O 1
ATOM 1645 N N . MET A 1 201 ? -83.329 -13.237 128.059 1.00 28.84 201 MET A N 1
ATOM 1646 C CA . MET A 1 201 ? -82.786 -14.485 128.646 1.00 28.84 201 MET A CA 1
ATOM 1647 C C . MET A 1 201 ? -81.547 -15.184 128.032 1.00 28.84 201 MET A C 1
ATOM 1649 O O . MET A 1 201 ? -81.641 -16.077 127.203 1.00 28.84 201 MET A O 1
ATOM 1653 N N . SER A 1 202 ? -80.382 -14.765 128.543 1.00 31.95 202 SER A N 1
ATOM 1654 C CA . SER A 1 202 ? -79.446 -15.498 129.427 1.00 31.95 202 SER A CA 1
ATOM 1655 C C . SER A 1 202 ? -78.847 -16.896 129.118 1.00 31.95 202 SER A C 1
ATOM 1657 O O . SER A 1 202 ? -79.553 -17.878 128.934 1.00 31.95 202 SER A O 1
ATOM 1659 N N . HIS A 1 203 ? -77.524 -16.954 129.371 1.00 30.80 203 HIS A N 1
ATOM 1660 C CA . HIS A 1 203 ? -76.713 -17.978 130.076 1.00 30.80 203 HIS A CA 1
ATOM 1661 C C . HIS A 1 203 ? -75.592 -18.738 129.320 1.00 30.80 203 HIS A C 1
ATOM 1663 O O . HIS A 1 203 ? -75.789 -19.445 128.342 1.00 30.80 203 HIS A O 1
ATOM 1669 N N . LEU A 1 204 ? -74.407 -18.552 129.920 1.00 40.91 204 LEU A N 1
ATOM 1670 C CA . LEU A 1 204 ? -73.076 -19.181 129.898 1.00 40.91 204 LEU A CA 1
ATOM 1671 C C . LEU A 1 204 ? -72.923 -20.687 129.596 1.00 40.91 204 LEU A C 1
ATOM 1673 O O . LEU A 1 204 ? -73.786 -21.493 129.925 1.00 40.91 204 LEU A O 1
ATOM 1677 N N . THR A 1 205 ? -71.702 -21.028 129.147 1.00 31.17 205 THR A N 1
ATOM 1678 C CA . THR A 1 205 ? -70.747 -22.122 129.522 1.00 31.17 205 THR A CA 1
ATOM 1679 C C . THR A 1 205 ? -69.969 -22.525 128.246 1.00 31.17 205 THR A C 1
ATOM 1681 O O . THR A 1 205 ? -70.514 -22.394 127.162 1.00 31.17 205 THR A O 1
ATOM 1684 N N . SER A 1 206 ? -68.704 -22.956 128.172 1.00 26.52 206 SER A N 1
ATOM 1685 C CA . SER A 1 206 ? -67.649 -23.435 129.073 1.00 26.52 206 SER A CA 1
ATOM 1686 C C . SER A 1 206 ? -66.304 -23.375 128.298 1.00 26.52 206 SER A C 1
ATOM 1688 O O . SER A 1 206 ? -66.296 -23.461 127.074 1.00 26.52 206 SER A O 1
ATOM 1690 N N . SER A 1 207 ? -65.178 -23.283 129.015 1.00 41.50 207 SER A N 1
ATOM 1691 C CA . SER A 1 207 ? -63.781 -23.540 128.567 1.00 41.50 207 SER A CA 1
ATOM 1692 C C . SER A 1 207 ? -63.581 -25.030 128.156 1.00 41.50 207 SER A C 1
ATOM 1694 O O . SER A 1 207 ? -64.460 -25.813 128.536 1.00 41.50 207 SER A O 1
ATOM 1696 N N . PRO A 1 208 ? -62.505 -25.496 127.453 1.00 48.56 208 PRO A N 1
ATOM 1697 C CA . PRO A 1 208 ? -61.097 -25.387 127.897 1.00 48.56 208 PRO A CA 1
ATOM 1698 C C . PRO A 1 208 ? -59.991 -25.216 126.811 1.00 48.56 208 PRO A C 1
ATOM 1700 O O . PRO A 1 208 ? -60.130 -25.601 125.655 1.00 48.56 208 PRO A O 1
ATOM 1703 N N . ASN A 1 209 ? -58.837 -24.691 127.246 1.00 46.81 209 ASN A N 1
ATOM 1704 C CA . ASN A 1 209 ? -57.505 -24.719 126.590 1.00 46.81 209 ASN A CA 1
ATOM 1705 C C . ASN A 1 209 ? -57.017 -26.166 126.288 1.00 46.81 209 ASN A C 1
ATOM 1707 O O . ASN A 1 209 ? -57.421 -27.065 127.032 1.00 46.81 209 ASN A O 1
ATOM 1711 N N . PRO A 1 210 ? -56.108 -26.431 125.305 1.00 48.69 210 PRO A N 1
ATOM 1712 C CA . PRO A 1 210 ? -54.655 -26.248 125.524 1.00 48.69 210 PRO A CA 1
ATOM 1713 C C . PRO A 1 210 ? -53.754 -25.974 124.280 1.00 48.69 210 PRO A C 1
ATOM 1715 O O . PRO A 1 210 ? -54.179 -25.953 123.132 1.00 48.69 210 PRO A O 1
ATOM 1718 N N . ALA A 1 211 ? -52.468 -25.754 124.578 1.00 39.84 211 ALA A N 1
ATOM 1719 C CA . ALA A 1 211 ? -51.319 -25.374 123.745 1.00 39.84 211 ALA A CA 1
ATOM 1720 C C . ALA A 1 211 ? -50.937 -26.268 122.535 1.00 39.84 211 ALA A C 1
ATOM 1722 O O . ALA A 1 211 ? -51.144 -27.477 122.582 1.00 39.84 211 ALA A O 1
ATOM 1723 N N . ARG A 1 212 ? -50.242 -25.668 121.537 1.00 35.94 212 ARG A N 1
ATOM 1724 C CA . ARG A 1 212 ? -49.084 -26.175 120.728 1.00 35.94 212 ARG A CA 1
ATOM 1725 C C . ARG A 1 212 ? -48.844 -25.248 119.513 1.00 35.94 212 ARG A C 1
ATOM 1727 O O . ARG A 1 212 ? -49.742 -25.052 118.712 1.00 35.94 212 ARG A O 1
ATOM 1734 N N . THR A 1 213 ? -47.766 -24.459 119.474 1.00 46.41 213 THR A N 1
ATOM 1735 C CA . THR A 1 213 ? -46.504 -24.696 118.725 1.00 46.41 213 THR A CA 1
ATOM 1736 C C . THR A 1 213 ? -46.650 -25.140 117.258 1.00 46.41 213 THR A C 1
ATOM 1738 O O . THR A 1 213 ? -47.154 -26.229 117.004 1.00 46.41 213 THR A O 1
ATOM 1741 N N . SER A 1 214 ? -46.004 -24.378 116.358 1.00 44.19 214 SER A N 1
ATOM 1742 C CA . SER A 1 214 ? -45.535 -24.756 115.007 1.00 44.19 214 SER A CA 1
ATOM 1743 C C . SER A 1 214 ? -46.527 -24.632 113.835 1.00 44.19 214 SER A C 1
ATOM 1745 O O . SER A 1 214 ? -47.168 -25.605 113.454 1.00 44.19 214 SER A O 1
ATOM 1747 N N . ALA A 1 215 ? -46.597 -23.451 113.203 1.00 37.53 215 ALA A N 1
ATOM 1748 C CA . ALA A 1 215 ? -47.175 -23.293 111.854 1.00 37.53 215 ALA A CA 1
ATOM 1749 C C . ALA A 1 215 ? -46.612 -22.112 111.024 1.00 37.53 215 ALA A C 1
ATOM 1751 O O . ALA A 1 215 ? -47.063 -21.893 109.905 1.00 37.53 215 ALA A O 1
ATOM 1752 N N . GLU A 1 216 ? -45.609 -21.366 111.505 1.00 42.34 216 GLU A N 1
ATOM 1753 C CA . GLU A 1 216 ? -45.064 -20.207 110.765 1.00 42.34 216 GLU A CA 1
ATOM 1754 C C . GLU A 1 216 ? -43.980 -20.561 109.729 1.00 42.34 216 GLU A C 1
ATOM 1756 O O . GLU A 1 216 ? -43.570 -19.709 108.948 1.00 42.34 216 GLU A O 1
ATOM 1761 N N . LEU A 1 217 ? -43.548 -21.824 109.642 1.00 44.44 217 LEU A N 1
ATOM 1762 C CA . LEU A 1 217 ? -42.483 -22.243 108.716 1.00 44.44 217 LEU A CA 1
ATOM 1763 C C . LEU A 1 217 ? -42.973 -22.868 107.397 1.00 44.44 217 LEU A C 1
ATOM 1765 O O . LEU A 1 217 ? -42.153 -23.169 106.536 1.00 44.44 217 LEU A O 1
ATOM 1769 N N . SER A 1 218 ? -44.285 -23.047 107.189 1.00 48.12 218 SER A N 1
ATOM 1770 C CA . SER A 1 218 ? -44.792 -23.771 106.006 1.00 48.12 218 SER A CA 1
ATOM 1771 C C . SER A 1 218 ? -45.195 -22.876 104.822 1.00 48.12 218 SER A C 1
ATOM 1773 O O . SER A 1 218 ? -45.220 -23.345 103.691 1.00 48.12 218 SER A O 1
ATOM 1775 N N . VAL A 1 219 ? -45.422 -21.573 105.028 1.00 47.56 219 VAL A N 1
ATOM 1776 C CA . VAL A 1 219 ? -45.817 -20.651 103.935 1.00 47.56 219 VAL A CA 1
ATOM 1777 C C . VAL A 1 219 ? -44.607 -20.058 103.198 1.00 47.56 219 VAL A C 1
ATOM 1779 O O . VAL A 1 219 ? -44.713 -19.647 102.045 1.00 47.56 219 VAL A O 1
ATOM 1782 N N . ILE A 1 220 ? -43.421 -20.075 103.814 1.00 46.81 220 ILE A N 1
ATOM 1783 C CA . ILE A 1 220 ? -42.194 -19.562 103.184 1.00 46.81 220 ILE A CA 1
ATOM 1784 C C . ILE A 1 220 ? -41.638 -20.568 102.154 1.00 46.81 220 ILE A C 1
ATOM 1786 O O . ILE A 1 220 ? -41.039 -20.159 101.164 1.00 46.81 220 ILE A O 1
ATOM 1790 N N . SER A 1 221 ? -41.914 -21.871 102.297 1.00 47.47 221 SER A N 1
ATOM 1791 C CA . SER A 1 221 ? -41.412 -22.896 101.366 1.00 47.47 221 SER A CA 1
ATOM 1792 C C . SER A 1 221 ? -42.183 -22.975 100.040 1.00 47.47 221 SER A C 1
ATOM 1794 O O . SER A 1 221 ? -41.620 -23.431 99.052 1.00 47.47 221 SER A O 1
ATOM 1796 N N . THR A 1 222 ? -43.440 -22.521 99.970 1.00 50.38 222 THR A N 1
ATOM 1797 C CA . THR A 1 222 ? -44.270 -22.640 98.750 1.00 50.38 222 THR A CA 1
ATOM 1798 C C . THR A 1 222 ? -44.071 -21.507 97.739 1.00 50.38 222 THR A C 1
ATOM 1800 O O . THR A 1 222 ? -44.558 -21.594 96.616 1.00 50.38 222 THR A O 1
ATOM 1803 N N . VAL A 1 223 ? -43.365 -20.435 98.115 1.00 54.69 223 VAL A N 1
ATOM 1804 C CA . VAL A 1 223 ? -43.115 -19.266 97.245 1.00 54.69 223 VAL A CA 1
ATOM 1805 C C . VAL A 1 223 ? -41.691 -19.265 96.672 1.00 54.69 223 VAL A C 1
ATOM 1807 O O . VAL A 1 223 ? -41.459 -18.686 95.612 1.00 54.69 223 VAL A O 1
ATOM 1810 N N . ILE A 1 224 ? -40.746 -19.949 97.322 1.00 55.19 224 ILE A N 1
ATOM 1811 C CA . ILE A 1 224 ? -39.330 -19.956 96.922 1.00 55.19 224 ILE A CA 1
ATOM 1812 C C . ILE A 1 224 ? -39.096 -20.810 95.657 1.00 55.19 224 ILE A C 1
ATOM 1814 O O . ILE A 1 224 ? -38.357 -20.387 94.767 1.00 55.19 224 ILE A O 1
ATOM 1818 N N . ASP A 1 225 ? -39.802 -21.933 95.500 1.00 54.12 225 ASP A N 1
ATOM 1819 C CA . ASP A 1 225 ? -39.650 -22.834 94.343 1.00 54.12 225 ASP A CA 1
ATOM 1820 C C . ASP A 1 225 ? -40.060 -22.239 92.974 1.00 54.12 225 ASP A C 1
ATOM 1822 O O . ASP A 1 225 ? -39.295 -22.369 92.013 1.00 54.12 225 ASP A O 1
ATOM 1826 N N . PRO A 1 226 ? -41.199 -21.532 92.811 1.00 64.12 226 PRO A N 1
ATOM 1827 C CA . PRO A 1 226 ? -41.561 -20.963 91.509 1.00 64.12 226 PRO A CA 1
ATOM 1828 C C . PRO A 1 226 ? -40.705 -19.753 91.101 1.00 64.12 226 PRO A C 1
ATOM 1830 O O . PRO A 1 226 ? -40.630 -19.433 89.913 1.00 64.12 226 PRO A O 1
ATOM 1833 N N . VAL A 1 227 ? -40.059 -19.068 92.050 1.00 67.19 227 VAL A N 1
ATOM 1834 C CA . VAL A 1 227 ? -39.157 -17.939 91.758 1.00 67.19 227 VAL A CA 1
ATOM 1835 C C . VAL A 1 227 ? -37.791 -18.445 91.289 1.00 67.19 227 VAL A C 1
ATOM 1837 O O . VAL A 1 227 ? -37.258 -17.913 90.314 1.00 67.19 227 VAL A O 1
ATOM 1840 N N . LEU A 1 228 ? -37.273 -19.519 91.897 1.00 66.44 228 LEU A N 1
ATOM 1841 C CA . LEU A 1 228 ? -36.052 -20.193 91.438 1.00 66.44 228 LEU A CA 1
ATOM 1842 C C . LEU A 1 228 ? -36.224 -20.788 90.032 1.00 66.44 228 LEU A C 1
ATOM 1844 O O . LEU A 1 228 ? -35.387 -20.551 89.164 1.00 66.44 228 LEU A O 1
ATOM 1848 N N . ALA A 1 229 ? -37.365 -21.427 89.746 1.00 67.38 229 ALA A N 1
ATOM 1849 C CA . ALA A 1 229 ? -37.652 -21.963 88.411 1.00 67.38 229 ALA A CA 1
ATOM 1850 C C . ALA A 1 229 ? -37.749 -20.878 87.316 1.00 67.38 229 ALA A C 1
ATOM 1852 O O . ALA A 1 229 ? -37.427 -21.127 86.153 1.00 67.38 229 ALA A O 1
ATOM 1853 N N . LYS A 1 230 ? -38.182 -19.656 87.663 1.00 70.25 230 LYS A N 1
ATOM 1854 C CA . LYS A 1 230 ? -38.207 -18.518 86.725 1.00 70.25 230 LYS A CA 1
ATOM 1855 C C . LYS A 1 230 ? -36.816 -17.927 86.478 1.00 70.25 230 LYS A C 1
ATOM 1857 O O . LYS A 1 230 ? -36.565 -17.462 85.367 1.00 70.25 230 LYS A O 1
ATOM 1862 N N . LEU A 1 231 ? -35.924 -17.965 87.470 1.00 73.50 231 LEU A N 1
ATOM 1863 C CA . LEU A 1 231 ? -34.533 -17.518 87.333 1.00 73.50 231 LEU A CA 1
ATOM 1864 C C . LEU A 1 231 ? -33.695 -18.476 86.473 1.00 73.50 231 LEU A C 1
ATOM 1866 O O . LEU A 1 231 ? -32.941 -18.003 85.621 1.00 73.50 231 LEU A O 1
ATOM 1870 N N . ASP A 1 232 ? -33.892 -19.790 86.597 1.00 73.12 232 ASP A N 1
ATOM 1871 C CA . ASP A 1 232 ? -33.242 -20.769 85.709 1.00 73.12 232 ASP A CA 1
ATOM 1872 C C . ASP A 1 232 ? -33.702 -20.601 84.255 1.00 73.12 232 ASP A C 1
ATOM 1874 O O . ASP A 1 232 ? -32.885 -20.542 83.338 1.00 73.12 232 ASP A O 1
ATOM 1878 N N . ARG A 1 233 ? -35.005 -20.376 84.031 1.00 74.69 233 ARG A N 1
ATOM 1879 C CA . ARG A 1 233 ? -35.546 -20.127 82.683 1.00 74.69 233 ARG A CA 1
ATOM 1880 C C . ARG A 1 233 ? -34.992 -18.856 82.037 1.00 74.69 233 ARG A C 1
ATOM 1882 O O . ARG A 1 233 ? -34.780 -18.824 80.828 1.00 74.69 233 ARG A O 1
ATOM 1889 N N . LEU A 1 234 ? -34.770 -17.806 82.826 1.00 77.69 234 LEU A N 1
ATOM 1890 C CA . LEU A 1 234 ? -34.161 -16.567 82.339 1.00 77.69 234 LEU A CA 1
ATOM 1891 C C . LEU A 1 234 ? -32.676 -16.776 82.000 1.00 77.69 234 LEU A C 1
ATOM 1893 O O . LEU A 1 234 ? -32.174 -16.221 81.022 1.00 77.69 234 LEU A O 1
ATOM 1897 N N . THR A 1 235 ? -31.995 -17.614 82.781 1.00 77.12 235 THR A N 1
ATOM 1898 C CA . THR A 1 235 ? -30.591 -17.980 82.573 1.00 77.12 235 THR A CA 1
ATOM 1899 C C . THR A 1 235 ? -30.416 -18.802 81.294 1.00 77.12 235 THR A C 1
ATOM 1901 O O . THR A 1 235 ? -29.503 -18.511 80.519 1.00 77.12 235 THR A O 1
ATOM 1904 N N . ASP A 1 236 ? -31.326 -19.734 81.003 1.00 79.69 236 ASP A N 1
ATOM 1905 C CA . ASP A 1 236 ? -31.337 -20.506 79.752 1.00 79.69 236 ASP A CA 1
ATOM 1906 C C . ASP A 1 236 ? -31.607 -19.628 78.523 1.00 79.69 236 ASP A C 1
ATOM 1908 O O . ASP A 1 236 ? -30.908 -19.733 77.513 1.00 79.69 236 ASP A O 1
ATOM 1912 N N . VAL A 1 237 ? -32.567 -18.699 78.611 1.00 83.12 237 VAL A N 1
ATOM 1913 C CA . VAL A 1 237 ? -32.873 -17.763 77.514 1.00 83.12 237 VAL A CA 1
ATOM 1914 C C . VAL A 1 237 ? -31.687 -16.839 77.229 1.00 83.12 237 VAL A C 1
ATOM 1916 O O . VAL A 1 237 ? -31.356 -16.614 76.064 1.00 83.12 237 VAL A O 1
ATOM 1919 N N . MET A 1 238 ? -30.992 -16.346 78.261 1.00 75.69 238 MET A N 1
ATOM 1920 C CA . MET A 1 238 ? -29.771 -15.559 78.061 1.00 75.69 238 MET A CA 1
ATOM 1921 C C . MET A 1 238 ? -28.644 -16.383 77.430 1.00 75.69 238 MET A C 1
ATOM 1923 O O . MET A 1 238 ? -28.000 -15.896 76.502 1.00 75.69 238 MET A O 1
ATOM 1927 N N . HIS A 1 239 ? -28.417 -17.627 77.867 1.00 79.31 239 HIS A N 1
ATOM 1928 C CA . HIS A 1 239 ? -27.400 -18.492 77.257 1.00 79.31 239 HIS A CA 1
ATOM 1929 C C . HIS A 1 239 ? -27.719 -18.805 75.793 1.00 79.31 239 HIS A C 1
ATOM 1931 O O . HIS A 1 239 ? -26.820 -18.786 74.949 1.00 79.31 239 HIS A O 1
ATOM 1937 N N . GLN A 1 240 ? -28.994 -19.019 75.467 1.00 79.12 240 GLN A N 1
ATOM 1938 C CA . GLN A 1 240 ? -29.430 -19.267 74.099 1.00 79.12 240 GLN A CA 1
ATOM 1939 C C . GLN A 1 240 ? -29.252 -18.029 73.215 1.00 79.12 240 GLN A C 1
ATOM 1941 O O . GLN A 1 240 ? -28.709 -18.143 72.120 1.00 79.12 240 GLN A O 1
ATOM 1946 N N . MET A 1 241 ? -29.599 -16.842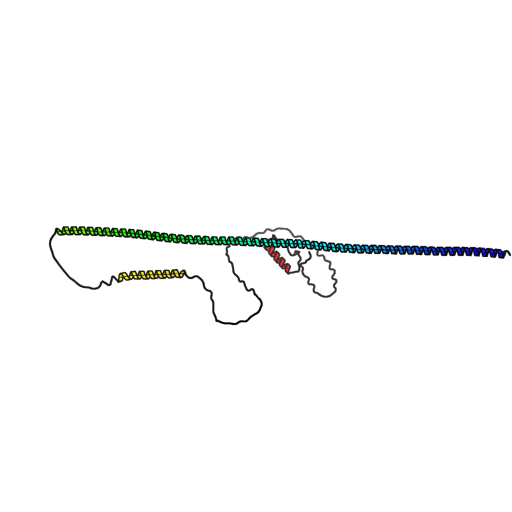 73.712 1.00 68.25 241 MET A N 1
ATOM 1947 C CA . MET A 1 241 ? -29.445 -15.585 72.976 1.00 68.25 241 MET A CA 1
ATOM 1948 C C . MET A 1 241 ? -27.965 -15.196 72.775 1.00 68.25 241 MET A C 1
ATOM 1950 O O . MET A 1 241 ? -27.590 -14.633 71.745 1.00 68.25 241 MET A O 1
ATOM 1954 N N . VAL A 1 242 ? -27.090 -15.538 73.728 1.00 74.75 242 VAL A N 1
ATOM 1955 C CA . VAL A 1 242 ? -25.633 -15.355 73.609 1.00 74.75 242 VAL A CA 1
ATOM 1956 C C . VAL A 1 242 ? -25.024 -16.348 72.610 1.00 74.75 242 VAL A C 1
ATOM 1958 O O . VAL A 1 242 ? -24.173 -15.958 71.810 1.00 74.75 242 VAL A O 1
ATOM 1961 N N . GLN A 1 243 ? -25.489 -17.600 72.578 1.00 71.81 243 GLN A N 1
ATOM 1962 C CA . GLN A 1 243 ? -25.048 -18.588 71.584 1.00 71.81 243 GLN A CA 1
ATOM 1963 C C . GLN A 1 243 ? -25.545 -18.277 70.164 1.00 71.81 243 GLN A C 1
ATOM 1965 O O . GLN A 1 243 ? -24.800 -18.477 69.203 1.00 71.81 243 GLN A O 1
ATOM 1970 N N . THR A 1 244 ? -26.770 -17.765 70.004 1.00 59.22 244 THR A N 1
ATOM 1971 C CA . THR A 1 244 ? -27.305 -17.392 68.683 1.00 59.22 244 THR A CA 1
ATOM 1972 C C . THR A 1 244 ? -26.611 -16.165 68.104 1.00 59.22 244 THR A C 1
ATOM 1974 O O . THR A 1 244 ? -26.405 -16.112 66.896 1.00 59.22 244 THR A O 1
ATOM 1977 N N . ASN A 1 245 ? -26.181 -15.221 68.948 1.00 59.00 245 ASN A N 1
ATOM 1978 C CA . ASN A 1 245 ? -25.395 -14.069 68.506 1.00 59.00 245 ASN A CA 1
ATOM 1979 C C . ASN A 1 245 ? -23.935 -14.440 68.190 1.00 59.00 245 ASN A C 1
ATOM 1981 O O . ASN A 1 245 ? -23.382 -13.917 67.232 1.00 59.00 245 ASN A O 1
ATOM 1985 N N . GLN A 1 246 ? -23.321 -15.394 68.905 1.00 58.72 246 GLN A N 1
ATOM 1986 C CA . GLN A 1 246 ? -21.959 -15.862 68.587 1.00 58.72 246 GLN A CA 1
ATOM 1987 C C . GLN A 1 246 ? -21.867 -16.664 67.278 1.00 58.72 246 GLN A C 1
ATOM 1989 O O . GLN A 1 246 ? -20.820 -16.664 66.640 1.00 58.72 246 GLN A O 1
ATOM 1994 N N . ARG A 1 247 ? -22.949 -17.313 66.823 1.00 50.00 247 ARG A N 1
ATOM 1995 C CA . ARG A 1 247 ? -22.975 -18.004 65.516 1.00 50.00 247 ARG A CA 1
ATOM 1996 C C . ARG A 1 247 ? -23.166 -17.078 64.308 1.00 50.00 247 ARG A C 1
ATOM 1998 O O . ARG A 1 247 ? -23.102 -17.569 63.184 1.00 50.00 247 ARG A O 1
ATOM 2005 N N . GLN A 1 248 ? -23.395 -15.779 64.511 1.00 47.69 248 GLN A N 1
ATOM 2006 C CA . GLN A 1 248 ? -23.545 -14.802 63.423 1.00 47.69 248 GLN A CA 1
ATOM 2007 C C . GLN A 1 248 ? -22.351 -13.845 63.274 1.00 47.69 248 GLN A C 1
ATOM 2009 O O . GLN A 1 248 ? -22.333 -13.034 62.352 1.00 47.69 248 GLN A O 1
ATOM 2014 N N . THR A 1 249 ? -21.323 -13.979 64.116 1.00 44.91 249 THR A N 1
ATOM 2015 C CA . THR A 1 249 ? -20.136 -13.111 64.107 1.00 44.91 249 THR A CA 1
ATOM 2016 C C . THR A 1 249 ? -18.840 -13.924 64.141 1.00 44.91 249 THR A C 1
ATOM 2018 O O . THR A 1 249 ? -18.045 -13.811 65.063 1.00 44.91 249 THR A O 1
ATOM 2021 N N . GLU A 1 250 ? -18.585 -14.718 63.099 1.00 32.28 250 GLU A N 1
ATOM 2022 C CA . GLU A 1 250 ? -17.212 -14.881 62.600 1.00 32.28 250 GLU A CA 1
ATOM 2023 C C . GLU A 1 250 ? -17.216 -15.197 61.092 1.00 32.28 250 GLU A C 1
ATOM 2025 O O . GLU A 1 250 ? -17.962 -16.077 60.648 1.00 32.28 250 GLU A O 1
ATOM 2030 N N . PRO A 1 251 ? -16.425 -14.467 60.282 1.00 39.56 251 PRO A N 1
ATOM 2031 C CA . PRO A 1 251 ? -16.261 -14.747 58.868 1.00 39.56 251 PRO A CA 1
ATOM 2032 C C . PRO A 1 251 ? -15.401 -15.998 58.683 1.00 39.56 251 PRO A C 1
ATOM 2034 O O . PRO A 1 251 ? -14.378 -16.189 59.339 1.00 39.56 251 PRO A O 1
ATOM 2037 N N . ALA A 1 252 ? -15.820 -16.842 57.747 1.00 39.31 252 ALA A N 1
ATOM 2038 C CA . ALA A 1 252 ? -15.030 -17.951 57.251 1.00 39.31 252 ALA A CA 1
ATOM 2039 C C . ALA A 1 252 ? -13.779 -17.418 56.536 1.00 39.31 252 ALA A C 1
ATOM 2041 O O . ALA A 1 252 ? -13.826 -17.145 55.344 1.00 39.31 252 ALA A O 1
ATOM 2042 N N . ASP A 1 253 ? -12.672 -17.284 57.263 1.00 33.22 253 ASP A N 1
ATOM 2043 C CA . ASP A 1 253 ? -11.333 -17.185 56.688 1.00 33.22 253 ASP A CA 1
ATOM 2044 C C . ASP A 1 253 ? -10.286 -17.676 57.694 1.00 33.22 253 ASP A C 1
ATOM 2046 O O . ASP A 1 253 ? -9.974 -17.015 58.680 1.00 33.22 253 ASP A O 1
ATOM 2050 N N . SER A 1 254 ? -9.735 -18.865 57.435 1.00 35.56 254 SER A N 1
ATOM 2051 C CA . SER A 1 254 ? -8.287 -19.128 57.395 1.00 35.56 254 SER A CA 1
ATOM 2052 C C . SER A 1 254 ? -7.968 -20.599 57.671 1.00 35.56 254 SER A C 1
ATOM 2054 O O . SER A 1 254 ? -8.047 -21.104 58.784 1.00 35.56 254 SER A O 1
ATOM 2056 N N . HIS A 1 255 ? -7.474 -21.276 56.640 1.00 33.66 255 HIS A N 1
ATOM 2057 C CA . HIS A 1 255 ? -6.456 -22.301 56.815 1.00 33.66 255 HIS A CA 1
ATOM 2058 C C . HIS A 1 255 ? -5.514 -22.232 55.619 1.00 33.66 255 HIS A C 1
ATOM 2060 O O . HIS A 1 255 ? -5.713 -22.920 54.624 1.00 33.66 255 HIS A O 1
ATOM 2066 N N . ASP A 1 256 ? -4.456 -21.430 55.743 1.00 29.66 256 ASP A N 1
ATOM 2067 C CA . ASP A 1 256 ? -3.202 -21.799 55.101 1.00 29.66 256 ASP A CA 1
ATOM 2068 C C . ASP A 1 256 ? -2.022 -21.608 56.058 1.00 29.66 256 ASP A C 1
ATOM 2070 O O . ASP A 1 256 ? -1.911 -20.627 56.796 1.00 29.66 256 ASP A O 1
ATOM 2074 N N . LYS A 1 257 ? -1.201 -22.651 56.116 1.00 41.12 257 LYS A N 1
ATOM 2075 C CA . LYS A 1 257 ? -0.194 -22.912 57.142 1.00 41.12 257 LYS A CA 1
ATOM 2076 C C . LYS A 1 257 ? 1.098 -22.181 56.796 1.00 41.12 257 LYS A C 1
ATOM 2078 O O . LYS A 1 257 ? 1.742 -22.503 55.803 1.00 41.12 257 LYS A O 1
ATOM 2083 N N . THR A 1 258 ? 1.561 -21.293 57.672 1.00 32.66 258 THR A N 1
ATOM 2084 C CA . THR A 1 258 ? 2.958 -20.831 57.669 1.00 32.66 258 THR A CA 1
ATOM 2085 C C . THR A 1 258 ? 3.743 -21.554 58.755 1.00 32.66 258 THR A C 1
ATOM 2087 O O . THR A 1 258 ? 3.512 -21.399 59.953 1.00 32.66 258 THR A O 1
ATOM 2090 N N . THR A 1 259 ? 4.690 -22.376 58.309 1.00 31.16 259 THR A N 1
ATOM 2091 C CA . THR A 1 259 ? 5.623 -23.113 59.158 1.00 31.16 259 THR A CA 1
ATOM 2092 C C . THR A 1 259 ? 6.958 -22.369 59.195 1.00 31.16 259 THR A C 1
ATOM 2094 O O . THR A 1 259 ? 7.633 -22.278 58.179 1.00 31.16 259 THR A O 1
ATOM 2097 N N . LYS A 1 260 ? 7.337 -21.950 60.409 1.00 33.28 260 LYS A N 1
ATOM 2098 C CA . LYS A 1 260 ? 8.697 -21.918 60.987 1.00 33.28 260 LYS A CA 1
ATOM 2099 C C . LYS A 1 260 ? 9.761 -20.907 60.493 1.00 33.28 260 LYS A C 1
ATOM 2101 O O . LYS A 1 260 ? 10.189 -20.949 59.350 1.00 33.28 260 LYS A O 1
ATOM 2106 N N . ALA A 1 261 ? 10.340 -20.241 61.513 1.00 30.45 261 ALA A N 1
ATOM 2107 C CA . ALA A 1 261 ? 11.755 -19.849 61.694 1.00 30.45 261 ALA A CA 1
ATOM 2108 C C . ALA A 1 261 ? 12.309 -18.720 60.793 1.00 30.45 261 ALA A C 1
ATOM 2110 O O . ALA A 1 261 ? 11.937 -18.603 59.643 1.00 30.45 261 ALA A O 1
ATOM 2111 N N . GLN A 1 262 ? 13.249 -17.856 61.184 1.00 32.47 262 GLN A N 1
ATOM 2112 C CA . GLN A 1 262 ? 13.969 -17.546 62.422 1.00 32.47 262 GLN A CA 1
ATOM 2113 C C . GLN A 1 262 ? 14.761 -16.240 62.142 1.00 32.47 262 GLN A C 1
ATOM 2115 O O . GLN A 1 262 ? 15.254 -16.058 61.035 1.00 32.47 262 GLN A O 1
ATOM 2120 N N . ASN A 1 263 ? 14.974 -15.431 63.184 1.00 29.05 263 ASN A N 1
ATOM 2121 C CA . ASN A 1 263 ? 16.095 -14.495 63.399 1.00 29.05 263 ASN A CA 1
ATOM 2122 C C . ASN A 1 263 ? 16.143 -13.130 62.656 1.00 29.05 263 ASN A C 1
ATOM 2124 O O . ASN A 1 263 ? 16.052 -13.006 61.442 1.00 29.05 263 ASN A O 1
ATOM 2128 N N . SER A 1 264 ? 16.402 -12.104 63.470 1.00 28.31 264 SER A N 1
ATOM 2129 C CA . SER A 1 264 ? 16.780 -10.705 63.177 1.00 28.31 264 SER A CA 1
ATOM 2130 C C . SER A 1 264 ? 18.288 -10.522 63.525 1.00 28.31 264 SER A C 1
ATOM 2132 O O . SER A 1 264 ? 18.820 -11.448 64.143 1.00 28.31 264 SER A O 1
ATOM 2134 N N . PRO A 1 265 ? 18.998 -9.371 63.375 1.00 52.66 265 PRO A N 1
ATOM 2135 C CA . PRO A 1 265 ? 18.997 -8.258 62.400 1.00 52.66 265 PRO A CA 1
ATOM 2136 C C . PRO A 1 265 ? 20.427 -7.881 61.863 1.00 52.66 265 PRO A C 1
ATOM 2138 O O . PRO A 1 265 ? 21.442 -8.380 62.337 1.00 52.66 265 PRO A O 1
ATOM 2141 N N . ARG A 1 266 ? 20.488 -6.841 60.999 1.00 28.89 266 ARG A N 1
ATOM 2142 C CA . ARG A 1 266 ? 21.551 -5.791 60.887 1.00 28.89 266 ARG A CA 1
ATOM 2143 C C . ARG A 1 266 ? 22.733 -5.967 59.893 1.00 28.89 266 ARG A C 1
ATOM 2145 O O . ARG A 1 266 ? 23.764 -6.528 60.220 1.00 28.89 266 ARG A O 1
ATOM 2152 N N . GLY A 1 267 ? 22.640 -5.234 58.770 1.00 25.44 267 GLY A N 1
ATOM 2153 C CA . GLY A 1 267 ? 23.640 -4.242 58.318 1.00 25.44 267 GLY A CA 1
ATOM 2154 C C . GLY A 1 267 ? 24.808 -4.667 57.406 1.00 25.44 267 GLY A C 1
ATOM 2155 O O . GLY A 1 267 ? 25.731 -5.332 57.849 1.00 25.44 267 GLY A O 1
ATOM 2156 N N . SER A 1 268 ? 24.870 -4.122 56.180 1.00 30.78 268 SER A N 1
ATOM 2157 C CA . SER A 1 268 ? 25.963 -3.246 55.682 1.00 30.78 268 SER A CA 1
ATOM 2158 C C . SER A 1 268 ? 25.938 -3.063 54.151 1.00 30.78 268 SER A C 1
ATOM 2160 O O . SER A 1 268 ? 25.407 -3.870 53.397 1.00 30.78 268 SER A O 1
ATOM 2162 N N . ARG A 1 269 ? 26.466 -1.911 53.722 1.00 35.28 269 ARG A N 1
ATOM 2163 C CA . ARG A 1 269 ? 26.559 -1.378 52.353 1.00 35.28 269 ARG A CA 1
ATOM 2164 C C . ARG A 1 269 ? 27.549 -2.172 51.492 1.00 35.28 269 ARG A C 1
ATOM 2166 O O . ARG A 1 269 ? 28.643 -2.443 51.968 1.00 35.28 269 ARG A O 1
ATOM 2173 N N . THR A 1 270 ? 27.273 -2.333 50.194 1.00 31.47 270 THR A N 1
ATOM 2174 C CA . THR A 1 270 ? 28.205 -1.991 49.089 1.00 31.47 270 THR A CA 1
ATOM 2175 C C . THR A 1 270 ? 27.533 -2.093 47.713 1.00 31.47 270 THR A C 1
ATOM 2177 O O . THR A 1 270 ? 26.485 -2.704 47.549 1.00 31.47 270 THR A O 1
ATOM 2180 N N . LYS A 1 271 ? 28.110 -1.356 46.760 1.00 33.19 271 LYS A N 1
ATOM 2181 C CA . LYS A 1 271 ? 27.599 -0.997 45.433 1.00 33.19 271 LYS A CA 1
ATOM 2182 C C . LYS A 1 271 ? 27.838 -2.077 44.364 1.00 33.19 271 LYS A C 1
ATOM 2184 O O . LYS A 1 271 ? 28.806 -2.822 44.442 1.00 33.19 271 LYS A O 1
ATOM 2189 N N . SER A 1 272 ? 27.043 -1.934 43.294 1.00 31.75 272 SER A N 1
ATOM 2190 C CA . SER A 1 272 ? 27.313 -2.205 41.864 1.00 31.75 272 SER A CA 1
ATOM 2191 C C . SER A 1 272 ? 27.477 -3.653 41.392 1.00 31.75 272 SER A C 1
ATOM 2193 O O . SER A 1 272 ? 28.464 -4.297 41.706 1.00 31.75 272 SER A O 1
ATOM 2195 N N . SER A 1 273 ? 26.624 -4.081 40.452 1.00 28.34 273 SER A N 1
ATOM 2196 C CA . SER A 1 273 ? 26.950 -4.096 39.010 1.00 28.34 273 SER A CA 1
ATOM 2197 C C . SER A 1 273 ? 26.037 -5.066 38.241 1.00 28.34 273 SER A C 1
ATOM 2199 O O . SER A 1 273 ? 26.048 -6.261 38.491 1.00 28.34 273 SER A O 1
ATOM 2201 N N . THR A 1 274 ? 25.296 -4.501 37.284 1.00 28.39 274 THR A N 1
ATOM 2202 C CA . THR A 1 274 ? 25.055 -4.990 35.913 1.00 28.39 274 THR A CA 1
ATOM 2203 C C . THR A 1 274 ? 24.467 -6.391 35.643 1.00 28.39 274 THR A C 1
ATOM 2205 O O . THR A 1 274 ? 25.020 -7.418 36.010 1.00 28.39 274 THR A O 1
ATOM 2208 N N . ARG A 1 275 ? 23.467 -6.356 34.742 1.00 35.31 275 ARG A N 1
ATOM 2209 C CA . ARG A 1 275 ? 23.039 -7.354 33.735 1.00 35.31 275 ARG A CA 1
ATOM 2210 C C . ARG A 1 275 ? 21.857 -8.282 34.054 1.00 35.31 275 ARG A C 1
ATOM 2212 O O . ARG A 1 275 ? 21.958 -9.297 34.725 1.00 35.31 275 ARG A O 1
ATOM 2219 N N . ALA A 1 276 ? 20.748 -7.883 33.426 1.00 30.30 276 ALA A N 1
ATOM 2220 C CA . ALA A 1 276 ? 19.671 -8.657 32.823 1.00 30.30 276 ALA A CA 1
ATOM 2221 C C . ALA A 1 276 ? 19.850 -10.182 32.744 1.00 30.30 276 ALA A C 1
ATOM 2223 O O . ALA A 1 276 ? 20.809 -10.671 32.151 1.00 30.30 276 ALA A O 1
ATOM 2224 N N . SER A 1 277 ? 18.824 -10.894 33.214 1.00 29.84 277 SER A N 1
ATOM 2225 C CA . SER A 1 277 ? 18.309 -12.150 32.652 1.00 29.84 277 SER A CA 1
ATOM 2226 C C . SER A 1 277 ? 16.940 -12.429 33.283 1.00 29.84 277 SER A C 1
ATOM 2228 O O . SER A 1 277 ? 16.848 -13.004 34.363 1.00 29.84 277 SER A O 1
ATOM 2230 N N . THR A 1 278 ? 15.855 -11.984 32.645 1.00 31.05 278 THR A N 1
ATOM 2231 C CA . THR A 1 278 ? 14.495 -12.419 32.995 1.00 31.05 278 THR A CA 1
ATOM 2232 C C . THR A 1 278 ? 14.218 -13.754 32.317 1.00 31.05 278 THR A C 1
ATOM 2234 O O . THR A 1 278 ? 13.854 -13.807 31.145 1.00 31.05 278 THR A O 1
ATOM 2237 N N . SER A 1 279 ? 14.403 -14.843 33.062 1.00 29.89 279 SER A N 1
ATOM 2238 C CA . SER A 1 279 ? 13.901 -16.171 32.713 1.00 29.89 279 SER A CA 1
ATOM 2239 C C . SER A 1 279 ? 12.382 -16.204 32.902 1.00 29.89 279 SER A C 1
ATOM 2241 O O . SER A 1 279 ? 11.897 -16.065 34.028 1.00 29.89 279 SER A O 1
ATOM 2243 N N . MET A 1 280 ? 11.622 -16.404 31.823 1.00 33.41 280 MET A N 1
ATOM 2244 C CA . MET A 1 280 ? 10.197 -16.715 31.924 1.00 33.41 280 MET A CA 1
ATOM 2245 C C . MET A 1 280 ? 10.024 -18.148 32.434 1.00 33.41 280 MET A C 1
ATOM 2247 O O . MET A 1 280 ? 10.435 -19.111 31.794 1.00 33.41 280 MET A O 1
ATOM 2251 N N . SER A 1 281 ? 9.412 -18.265 33.609 1.00 28.38 281 SER A N 1
ATOM 2252 C CA . SER A 1 281 ? 9.042 -19.517 34.259 1.00 28.38 281 SER A CA 1
ATOM 2253 C C . SER A 1 281 ? 7.526 -19.538 34.438 1.00 28.38 281 SER A C 1
ATOM 2255 O O . SER A 1 281 ? 6.972 -18.664 35.096 1.00 28.38 281 SER A O 1
ATOM 2257 N N . LYS A 1 282 ? 6.913 -20.580 33.862 1.00 34.22 282 LYS A N 1
ATOM 2258 C CA . LYS A 1 282 ? 5.660 -21.246 34.260 1.00 34.22 282 LYS A CA 1
ATOM 2259 C C . LYS A 1 282 ? 4.363 -20.426 34.235 1.00 34.22 282 LYS A C 1
ATOM 2261 O O . LYS A 1 282 ? 4.120 -19.571 35.079 1.00 34.22 282 LYS A O 1
ATOM 2266 N N . ARG A 1 283 ? 3.420 -20.874 33.397 1.00 33.47 283 ARG A N 1
ATOM 2267 C CA . ARG A 1 283 ? 1.989 -20.764 33.703 1.00 33.47 283 ARG A CA 1
ATOM 2268 C C . ARG A 1 283 ? 1.330 -22.136 33.605 1.00 33.47 283 ARG A C 1
ATOM 2270 O O . ARG A 1 283 ? 1.364 -22.794 32.573 1.00 33.47 283 ARG A O 1
ATOM 2277 N N . SER A 1 284 ? 0.809 -22.556 34.747 1.00 33.72 284 SER A N 1
ATOM 2278 C CA . SER A 1 284 ? 0.073 -23.780 35.023 1.00 33.72 284 SER A CA 1
ATOM 2279 C C . SER A 1 284 ? -1.414 -23.661 34.666 1.00 33.72 284 SER A C 1
ATOM 2281 O O . SER A 1 284 ? -1.988 -22.579 34.763 1.00 33.72 284 SER A O 1
ATOM 2283 N N . ASN A 1 285 ? -1.989 -24.821 34.329 1.00 32.97 285 ASN A N 1
ATOM 2284 C CA . ASN A 1 285 ? -3.389 -25.278 34.280 1.00 32.97 285 ASN A CA 1
ATOM 2285 C C . ASN A 1 285 ? -4.469 -24.427 34.981 1.00 32.97 285 ASN A C 1
ATOM 2287 O O . ASN A 1 285 ? -4.217 -23.958 36.090 1.00 32.97 285 ASN A O 1
ATOM 2291 N N . LYS A 1 286 ? -5.710 -24.421 34.434 1.00 32.00 286 LYS A N 1
ATOM 2292 C CA . LYS A 1 286 ? -6.917 -25.057 35.044 1.00 32.00 286 LYS A CA 1
ATOM 2293 C C . LYS A 1 286 ? -8.233 -24.849 34.239 1.00 32.00 286 LYS A C 1
ATOM 2295 O O . LYS A 1 286 ? -8.698 -23.729 34.097 1.00 32.00 286 LYS A O 1
ATOM 2300 N N . ASN A 1 287 ? -8.800 -25.980 33.796 1.00 35.19 287 ASN A N 1
ATOM 2301 C CA . ASN A 1 287 ? -10.199 -26.465 33.698 1.00 35.19 287 ASN A CA 1
ATOM 2302 C C . ASN A 1 287 ? -11.382 -25.580 33.236 1.00 35.19 287 ASN A C 1
ATOM 2304 O O . ASN A 1 287 ? -11.693 -24.573 33.862 1.00 35.19 287 ASN A O 1
ATOM 2308 N N . HIS A 1 288 ? -12.226 -26.160 32.363 1.00 35.19 288 HIS A N 1
ATOM 2309 C CA . HIS A 1 288 ? -13.681 -26.174 32.582 1.00 35.19 288 HIS A CA 1
ATOM 2310 C C . HIS A 1 288 ? -14.352 -27.468 32.078 1.00 35.19 288 HIS A C 1
ATOM 2312 O O . HIS A 1 288 ? -14.054 -27.973 31.001 1.00 35.19 288 HIS A O 1
ATOM 2318 N N . VAL A 1 289 ? -15.256 -27.985 32.912 1.00 33.81 289 VAL A N 1
ATOM 2319 C CA . VAL A 1 289 ? -16.159 -29.134 32.728 1.00 33.81 289 VAL A CA 1
ATOM 2320 C C . VAL A 1 289 ? -17.549 -28.613 32.342 1.00 33.81 289 VAL A C 1
ATOM 2322 O O . VAL A 1 289 ? -17.989 -27.652 32.966 1.00 33.81 289 VAL A O 1
ATOM 2325 N N . THR A 1 290 ? -18.249 -29.280 31.411 1.00 36.31 290 THR A N 1
ATOM 2326 C CA . THR A 1 290 ? -19.722 -29.519 31.380 1.00 36.31 290 THR A CA 1
ATOM 2327 C C . THR A 1 290 ? -19.959 -30.773 30.506 1.00 36.31 290 THR A C 1
ATOM 2329 O O . THR A 1 290 ? -19.403 -30.864 29.422 1.00 36.31 290 THR A O 1
ATOM 2332 N N . ARG A 1 291 ? -20.407 -31.919 31.038 1.00 32.25 291 ARG A N 1
ATOM 2333 C CA . ARG A 1 291 ? -21.761 -32.389 31.427 1.00 32.25 291 ARG A CA 1
ATOM 2334 C C . ARG A 1 291 ? -22.621 -32.929 30.259 1.00 32.25 291 ARG A C 1
ATOM 2336 O O . ARG A 1 291 ? -23.362 -32.199 29.621 1.00 32.25 291 ARG A O 1
ATOM 2343 N N . SER A 1 292 ? -22.490 -34.245 30.072 1.00 35.91 292 SER A N 1
ATOM 2344 C CA . SER A 1 292 ? -23.478 -35.293 29.732 1.00 35.91 292 SER A CA 1
ATOM 2345 C C . SER A 1 292 ? -24.901 -34.946 29.249 1.00 35.91 292 SER A C 1
ATOM 2347 O O . SER A 1 292 ? -25.686 -34.349 29.987 1.00 35.91 292 SER A O 1
ATOM 2349 N N . LYS A 1 293 ? -25.288 -35.554 28.109 1.00 33.81 293 LYS A N 1
ATOM 2350 C CA . LYS A 1 293 ? -26.424 -36.503 27.964 1.00 33.81 293 LYS A CA 1
ATOM 2351 C C . LYS A 1 293 ? -26.529 -37.054 26.522 1.00 33.81 293 LYS A C 1
ATOM 2353 O O . LYS A 1 293 ? -26.742 -36.298 25.586 1.00 33.81 293 LYS A O 1
ATOM 2358 N N . LYS A 1 294 ? -26.388 -38.375 26.387 1.00 43.69 294 LYS A N 1
ATOM 2359 C CA . LYS A 1 294 ? -26.971 -39.260 25.350 1.00 43.69 294 LYS A CA 1
ATOM 2360 C C . LYS A 1 294 ? -28.127 -40.023 26.051 1.00 43.69 294 LYS A C 1
ATOM 2362 O O . LYS A 1 294 ? -28.069 -40.052 27.289 1.00 43.69 294 LYS A O 1
ATOM 2367 N N . PRO A 1 295 ? -29.153 -40.587 25.377 1.00 50.16 295 PRO A N 1
ATOM 2368 C CA . PRO A 1 295 ? -28.973 -41.572 24.295 1.00 50.16 295 PRO A CA 1
ATOM 2369 C C . PRO A 1 295 ? -30.031 -41.548 23.171 1.00 50.16 295 PRO A C 1
ATOM 2371 O O . PRO A 1 295 ? -31.112 -41.004 23.350 1.00 50.16 295 PRO A O 1
ATOM 2374 N N . ASP A 1 296 ? -29.705 -42.167 22.037 1.00 33.28 296 ASP A N 1
ATOM 2375 C CA . ASP A 1 296 ? -30.652 -43.027 21.315 1.00 33.28 296 ASP A CA 1
ATOM 2376 C C . ASP A 1 296 ? -29.841 -44.022 20.469 1.00 33.28 296 ASP A C 1
ATOM 2378 O O . ASP A 1 296 ? -28.905 -43.627 19.764 1.00 33.28 296 ASP A O 1
ATOM 2382 N N . ASP A 1 297 ? -30.151 -45.299 20.675 1.00 43.53 297 ASP A N 1
ATOM 2383 C CA . ASP A 1 297 ? -29.699 -46.490 19.950 1.00 43.53 297 ASP A CA 1
ATOM 2384 C C . ASP A 1 297 ? -30.873 -46.975 19.065 1.00 43.53 297 ASP A C 1
ATOM 2386 O O . ASP A 1 297 ? -31.981 -46.463 19.199 1.00 43.53 297 ASP A O 1
ATOM 2390 N N . ASP A 1 298 ? -30.609 -47.974 18.214 1.00 42.91 298 ASP A N 1
ATOM 2391 C CA . ASP A 1 298 ? -31.451 -48.607 17.173 1.00 42.91 298 ASP A CA 1
ATOM 2392 C C . ASP A 1 298 ? -31.189 -47.997 15.772 1.00 42.91 298 ASP A C 1
ATOM 2394 O O . ASP A 1 298 ? -31.386 -46.811 15.533 1.00 42.91 298 ASP A O 1
ATOM 2398 N N . ASP A 1 299 ? -30.641 -48.713 14.784 1.00 34.34 299 ASP A N 1
ATOM 2399 C CA . ASP A 1 299 ? -31.092 -50.023 14.313 1.00 34.34 299 ASP A CA 1
ATOM 2400 C C . ASP A 1 299 ? -29.958 -50.809 13.601 1.00 34.34 299 ASP A C 1
ATOM 2402 O O . ASP A 1 299 ? -29.168 -50.246 12.835 1.00 34.34 299 ASP A O 1
ATOM 2406 N N . TRP A 1 300 ? -29.884 -52.121 13.848 1.00 50.88 300 TRP A N 1
ATOM 2407 C CA . TRP A 1 300 ? -29.004 -53.088 13.172 1.00 50.88 300 TRP A CA 1
ATOM 2408 C C . TRP A 1 300 ? -29.867 -53.999 12.289 1.00 50.88 300 TRP A C 1
ATOM 2410 O O . TRP A 1 300 ? -30.763 -54.661 12.805 1.00 50.88 300 TRP A O 1
ATOM 2420 N N . GLY A 1 301 ? -29.559 -54.132 10.992 1.00 31.97 301 GLY A N 1
ATOM 2421 C CA . GLY A 1 301 ? -30.324 -55.034 10.117 1.00 31.97 301 GLY A CA 1
ATOM 2422 C C . GLY A 1 301 ? -29.808 -55.200 8.683 1.00 31.97 301 GLY A C 1
ATOM 2423 O O . GLY A 1 301 ? -30.375 -54.653 7.750 1.00 31.97 301 GLY A O 1
ATOM 2424 N N . SER A 1 302 ? -28.713 -55.946 8.553 1.00 35.19 302 SER A N 1
ATOM 2425 C CA . SER A 1 302 ? -28.332 -56.924 7.516 1.00 35.19 302 SER A CA 1
ATOM 2426 C C . SER A 1 302 ? -29.114 -57.135 6.187 1.00 35.19 302 SER A C 1
ATOM 2428 O O . SER A 1 302 ? -30.325 -57.323 6.161 1.00 35.19 302 SER A O 1
ATOM 2430 N N . ASP A 1 303 ? -28.292 -57.335 5.140 1.00 38.59 303 ASP A N 1
ATOM 2431 C CA . ASP A 1 303 ? -28.364 -58.312 4.028 1.00 38.59 303 ASP A CA 1
ATOM 2432 C C . ASP A 1 303 ? -29.298 -58.078 2.817 1.00 38.59 303 ASP A C 1
ATOM 2434 O O . ASP A 1 303 ? -30.499 -58.320 2.875 1.00 38.59 303 ASP A O 1
ATOM 2438 N N . SER A 1 304 ? -28.711 -57.833 1.632 1.00 32.09 304 SER A N 1
ATOM 2439 C CA . SER A 1 304 ? -28.674 -58.804 0.508 1.00 32.09 304 SER A CA 1
ATOM 2440 C C . SER A 1 304 ? -28.314 -58.174 -0.848 1.00 32.09 304 SER A C 1
ATOM 2442 O O . SER A 1 304 ? -28.881 -57.181 -1.291 1.00 32.09 304 SER A O 1
ATOM 2444 N N . SER A 1 305 ? -27.373 -58.850 -1.503 1.00 35.25 305 SER A N 1
ATOM 2445 C CA . SER A 1 305 ? -26.938 -58.859 -2.902 1.00 35.25 305 SER A CA 1
ATOM 2446 C C . SER A 1 305 ? -27.916 -58.391 -3.994 1.00 35.25 305 SER A C 1
ATOM 2448 O O . SER A 1 305 ? -29.041 -58.874 -4.075 1.00 35.25 305 SER A O 1
ATOM 2450 N N . SER A 1 306 ? -27.386 -57.658 -4.983 1.00 33.28 306 SER A N 1
ATOM 2451 C CA . SER A 1 306 ? -27.529 -58.056 -6.392 1.00 33.28 306 SER A CA 1
ATOM 2452 C C . SER A 1 306 ? -26.363 -57.547 -7.247 1.00 33.28 306 SER A C 1
ATOM 2454 O O . SER A 1 306 ? -25.945 -56.396 -7.164 1.00 33.28 306 SER A O 1
ATOM 2456 N N . SER A 1 307 ? -25.843 -58.479 -8.034 1.00 32.41 307 SER A N 1
ATOM 2457 C CA . SER A 1 307 ? -24.731 -58.438 -8.979 1.00 32.41 307 SER A CA 1
ATOM 2458 C C . SER A 1 307 ? -25.110 -57.891 -10.363 1.00 32.41 307 SER A C 1
ATOM 2460 O O . SER A 1 307 ? -26.297 -57.765 -10.664 1.00 32.41 307 SER A O 1
ATOM 2462 N N . SER A 1 308 ? -24.064 -57.748 -11.197 1.00 32.59 308 SER A N 1
ATOM 2463 C CA . SER A 1 308 ? -24.014 -57.604 -12.670 1.00 32.59 308 SER A CA 1
ATOM 2464 C C . SER A 1 308 ? -23.892 -56.162 -13.182 1.00 32.59 308 SER A C 1
ATOM 2466 O O . SER A 1 308 ? -24.606 -55.287 -12.717 1.00 32.59 308 SER A O 1
ATOM 2468 N N . ASP A 1 309 ? -23.064 -55.819 -14.172 1.00 33.66 309 ASP A N 1
ATOM 2469 C CA . ASP A 1 309 ? -22.061 -56.521 -14.998 1.00 33.66 309 ASP A CA 1
ATOM 2470 C C . ASP A 1 309 ? -21.454 -55.459 -15.952 1.00 33.66 309 ASP A C 1
ATOM 2472 O O . ASP A 1 309 ? -22.213 -54.609 -16.422 1.00 33.66 309 ASP A O 1
ATOM 2476 N N . SER A 1 310 ? -20.140 -55.498 -16.229 1.00 35.31 310 SER A N 1
ATOM 2477 C CA . SER A 1 310 ? -19.501 -55.240 -17.549 1.00 35.31 310 SER A CA 1
ATOM 2478 C C . SER A 1 310 ? -18.060 -54.693 -17.454 1.00 35.31 310 SER A C 1
ATOM 2480 O O . SER A 1 310 ? -17.851 -53.502 -17.231 1.00 35.31 310 SER A O 1
ATOM 2482 N N . SER A 1 311 ? -17.108 -55.624 -17.634 1.00 37.75 311 SER A N 1
ATOM 2483 C CA . SER A 1 311 ? -15.926 -55.644 -18.542 1.00 37.75 311 SER A CA 1
ATOM 2484 C C . SER A 1 311 ? -15.045 -54.383 -18.661 1.00 37.75 311 SER A C 1
ATOM 2486 O O . SER A 1 311 ? -15.537 -53.322 -19.021 1.00 37.75 311 SER A O 1
ATOM 2488 N N . GLN A 1 312 ? -13.737 -54.359 -18.357 1.00 41.19 312 GLN A N 1
ATOM 2489 C CA . GLN A 1 312 ? -12.575 -55.162 -18.808 1.00 41.19 312 GLN A CA 1
ATOM 2490 C C . GLN A 1 312 ? -12.372 -55.199 -20.335 1.00 41.19 312 GLN A C 1
ATOM 2492 O O . GLN A 1 312 ? -13.032 -55.985 -21.002 1.00 41.19 312 GLN A O 1
ATOM 2497 N N . ASP A 1 313 ? -11.429 -54.374 -20.819 1.00 34.06 313 ASP A N 1
ATOM 2498 C CA . ASP A 1 313 ? -10.653 -54.457 -22.081 1.00 34.06 313 ASP A CA 1
ATOM 2499 C C . ASP A 1 313 ? -9.709 -53.223 -22.113 1.00 34.06 313 ASP A C 1
ATOM 2501 O O . ASP A 1 313 ? -10.161 -52.133 -21.771 1.00 34.06 313 ASP A O 1
ATOM 2505 N N . GLU A 1 314 ? -8.418 -53.190 -22.445 1.00 34.75 314 GLU A N 1
ATOM 2506 C CA . GLU A 1 314 ? -7.311 -54.138 -22.586 1.00 34.75 314 GLU A CA 1
ATOM 2507 C C . GLU A 1 314 ? -6.039 -53.354 -22.197 1.00 34.75 314 GLU A C 1
ATOM 2509 O O . GLU A 1 314 ? -5.924 -52.155 -22.471 1.00 34.75 314 GLU A O 1
ATOM 2514 N N . LEU A 1 315 ? -5.069 -54.017 -21.567 1.00 42.72 315 LEU A N 1
ATOM 2515 C CA . LEU A 1 315 ? -3.694 -53.533 -21.468 1.00 42.72 315 LEU A CA 1
ATOM 2516 C C . LEU A 1 315 ? -2.862 -54.257 -22.526 1.00 42.72 315 LEU A C 1
ATOM 2518 O O . LEU A 1 315 ? -2.517 -55.414 -22.334 1.00 42.72 315 LEU A O 1
ATOM 2522 N N . GLU A 1 316 ? -2.480 -53.549 -23.581 1.00 34.06 316 GLU A N 1
ATOM 2523 C CA . GLU A 1 316 ? -1.339 -53.842 -24.454 1.00 34.06 316 GLU A CA 1
ATOM 2524 C C . GLU A 1 316 ? -1.022 -52.512 -25.156 1.00 34.06 316 GLU A C 1
ATOM 2526 O O . GLU A 1 316 ? -1.907 -51.841 -25.664 1.00 34.06 316 GLU A O 1
ATOM 2531 N N . GLY A 1 317 ? 0.178 -51.958 -25.187 1.00 30.55 317 GLY A N 1
ATOM 2532 C CA . GLY A 1 317 ? 1.497 -52.499 -24.954 1.00 30.55 317 GLY A CA 1
ATOM 2533 C C . GLY A 1 317 ? 2.412 -51.738 -25.908 1.00 30.55 317 GLY A C 1
ATOM 2534 O O . GLY A 1 317 ? 2.373 -51.976 -27.107 1.00 30.55 317 GLY A O 1
ATOM 2535 N N . GLN A 1 318 ? 3.227 -50.807 -25.408 1.00 32.19 318 GLN A N 1
ATOM 2536 C CA . GLN A 1 318 ? 4.407 -50.362 -26.155 1.00 32.19 318 GLN A CA 1
ATOM 2537 C C . GLN A 1 318 ? 5.472 -49.782 -25.222 1.00 32.19 318 GLN A C 1
ATOM 2539 O O . GLN A 1 318 ? 5.774 -48.593 -25.202 1.00 32.19 318 GLN A O 1
ATOM 2544 N N . PHE A 1 319 ? 6.089 -50.679 -24.451 1.00 31.22 319 PHE A N 1
ATOM 2545 C CA . PHE A 1 319 ? 7.487 -50.501 -24.088 1.00 31.22 319 PHE A CA 1
ATOM 2546 C C . PHE A 1 319 ? 8.329 -50.782 -25.335 1.00 31.22 319 PHE A C 1
ATOM 2548 O O . P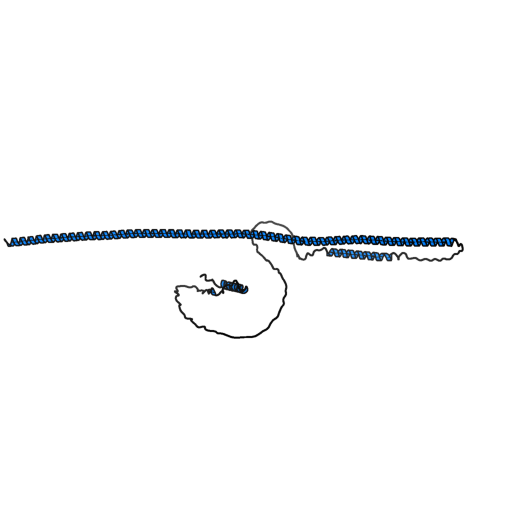HE A 1 319 ? 8.360 -51.899 -25.844 1.00 31.22 319 PHE A O 1
ATOM 2555 N N . GLY A 1 320 ? 8.998 -49.744 -25.823 1.00 28.91 320 GLY A N 1
ATOM 2556 C CA . GLY A 1 320 ? 9.903 -49.791 -26.963 1.00 28.91 320 GLY A CA 1
ATOM 2557 C C . GLY A 1 320 ? 10.956 -48.701 -26.826 1.00 28.91 320 GLY A C 1
ATOM 2558 O O . GLY A 1 320 ? 10.845 -47.643 -27.425 1.00 28.91 320 GLY A O 1
ATOM 2559 N N . THR A 1 321 ? 11.925 -48.965 -25.950 1.00 33.22 321 THR A N 1
ATOM 2560 C CA . THR A 1 321 ? 13.351 -48.605 -26.047 1.00 33.22 321 THR A CA 1
ATOM 2561 C C . THR A 1 321 ? 13.779 -47.611 -27.138 1.00 33.22 321 THR A C 1
ATOM 2563 O O . THR A 1 321 ? 13.646 -47.907 -28.322 1.00 33.22 321 THR A O 1
ATOM 2566 N N . ALA A 1 322 ? 14.492 -46.559 -26.718 1.00 31.05 322 ALA A N 1
ATOM 2567 C CA . ALA A 1 322 ? 15.882 -46.250 -27.108 1.00 31.05 322 ALA A CA 1
ATOM 2568 C C . ALA A 1 322 ? 16.118 -44.746 -27.322 1.00 31.05 322 ALA A C 1
ATOM 2570 O O . ALA A 1 322 ? 15.671 -44.178 -28.309 1.00 31.05 322 ALA A O 1
ATOM 2571 N N . ALA A 1 323 ? 16.914 -44.138 -26.438 1.00 32.12 323 ALA A N 1
ATOM 2572 C CA . ALA A 1 323 ? 17.999 -43.222 -26.810 1.00 32.12 323 ALA A CA 1
ATOM 2573 C C . ALA A 1 323 ? 18.814 -42.866 -25.557 1.00 32.12 323 ALA A C 1
ATOM 2575 O O . ALA A 1 323 ? 18.715 -41.786 -24.982 1.00 32.12 323 ALA A O 1
ATOM 2576 N N . GLN A 1 324 ? 19.642 -43.816 -25.134 1.00 41.09 324 GLN A N 1
ATOM 2577 C CA . GLN A 1 324 ? 20.838 -43.521 -24.363 1.00 41.09 324 GLN A CA 1
ATOM 2578 C C . GLN A 1 324 ? 21.866 -42.922 -25.335 1.00 41.09 324 GLN A C 1
ATOM 2580 O O . GLN A 1 324 ? 22.300 -43.625 -26.235 1.00 41.09 324 GLN A O 1
ATOM 2585 N N . THR A 1 325 ? 22.235 -41.648 -25.178 1.00 28.77 325 THR A N 1
ATOM 2586 C CA . THR A 1 325 ? 23.427 -40.987 -25.765 1.00 28.77 325 THR A CA 1
ATOM 2587 C C . THR A 1 325 ? 23.420 -39.544 -25.240 1.00 28.77 325 THR A C 1
ATOM 2589 O O . THR A 1 325 ? 22.413 -38.873 -25.404 1.00 28.77 325 THR A O 1
ATOM 2592 N N . LYS A 1 326 ? 24.436 -38.946 -24.618 1.00 30.27 326 LYS A N 1
ATOM 2593 C CA . LYS A 1 326 ? 25.863 -39.238 -24.488 1.00 30.27 326 LYS A CA 1
ATOM 2594 C C . LYS A 1 326 ? 26.350 -38.627 -23.176 1.00 30.27 326 LYS A C 1
ATOM 2596 O O . LYS A 1 326 ? 26.170 -37.436 -22.937 1.00 30.27 326 LYS A O 1
ATOM 2601 N N . ASN A 1 327 ? 27.052 -39.436 -22.403 1.00 30.69 327 ASN A N 1
ATOM 2602 C CA . ASN A 1 327 ? 27.906 -39.001 -21.318 1.00 30.69 327 ASN A CA 1
ATOM 2603 C C . ASN A 1 327 ? 29.285 -38.850 -21.970 1.00 30.69 327 ASN A C 1
ATOM 2605 O O . ASN A 1 327 ? 29.857 -39.843 -22.422 1.00 30.69 327 ASN A O 1
ATOM 2609 N N . SER A 1 328 ? 29.799 -37.629 -22.075 1.00 31.34 328 SER A N 1
ATOM 2610 C CA . SER A 1 328 ? 31.232 -37.422 -22.272 1.00 31.34 328 SER A CA 1
ATOM 2611 C C . SER A 1 328 ? 31.825 -37.175 -20.898 1.00 31.34 328 SER A C 1
ATOM 2613 O O . SER A 1 328 ? 31.713 -36.093 -20.331 1.00 31.34 328 SER A O 1
ATOM 2615 N N . ASP A 1 329 ? 32.364 -38.258 -20.358 1.00 29.25 329 ASP A N 1
ATOM 2616 C CA . ASP A 1 329 ? 33.081 -38.328 -19.102 1.00 29.25 329 ASP A CA 1
ATOM 2617 C C . ASP A 1 329 ? 34.510 -37.815 -19.332 1.00 29.25 329 ASP A C 1
ATOM 2619 O O . ASP A 1 329 ? 35.291 -38.416 -20.071 1.00 29.25 329 ASP A O 1
ATOM 2623 N N . THR A 1 330 ? 34.849 -36.687 -18.716 1.00 37.19 330 THR A N 1
ATOM 2624 C CA . THR A 1 330 ? 36.231 -36.375 -18.352 1.00 37.19 330 THR A CA 1
ATOM 2625 C C . THR A 1 330 ? 36.239 -35.881 -16.919 1.00 37.19 330 THR A C 1
ATOM 2627 O O . THR A 1 330 ? 36.020 -34.702 -16.659 1.00 37.19 330 THR A O 1
ATOM 2630 N N . GLY A 1 331 ? 36.579 -36.792 -16.014 1.00 34.38 331 GLY A N 1
ATOM 2631 C CA . GLY A 1 331 ? 37.456 -36.469 -14.899 1.00 34.38 331 GLY A CA 1
ATOM 2632 C C . GLY A 1 331 ? 36.781 -36.245 -13.552 1.00 34.38 331 GLY A C 1
ATOM 2633 O O . GLY A 1 331 ? 36.298 -35.164 -13.248 1.00 34.38 331 GLY A O 1
ATOM 2634 N N . SER A 1 332 ? 36.995 -37.233 -12.684 1.00 35.84 332 SER A N 1
ATOM 2635 C CA . SER A 1 332 ? 37.218 -37.049 -11.247 1.00 35.84 332 SER A CA 1
ATOM 2636 C C . SER A 1 332 ? 35.992 -36.732 -10.381 1.00 35.84 332 SER A C 1
ATOM 2638 O O . SER A 1 332 ? 35.695 -35.592 -10.049 1.00 35.84 332 SER A O 1
ATOM 2640 N N . GLY A 1 333 ? 35.358 -37.817 -9.928 1.00 43.47 333 GLY A N 1
ATOM 2641 C CA . GLY A 1 333 ? 34.898 -38.010 -8.553 1.00 43.47 333 GLY A CA 1
ATOM 2642 C C . GLY A 1 333 ? 34.014 -36.932 -7.936 1.00 43.47 333 GLY A C 1
ATOM 2643 O O . GLY A 1 333 ? 34.532 -36.006 -7.334 1.00 43.47 333 GLY A O 1
ATOM 2644 N N . THR A 1 334 ? 32.697 -37.160 -7.920 1.00 36.22 334 THR A N 1
ATOM 2645 C CA . THR A 1 334 ? 31.806 -36.921 -6.765 1.00 36.22 334 THR A CA 1
ATOM 2646 C C . THR A 1 334 ? 30.468 -37.630 -7.028 1.00 36.22 334 THR A C 1
ATOM 2648 O O . THR A 1 334 ? 29.730 -37.260 -7.930 1.00 36.22 334 THR A O 1
ATOM 2651 N N . ARG A 1 335 ? 30.187 -38.682 -6.246 1.00 34.03 335 ARG A N 1
ATOM 2652 C CA . ARG A 1 335 ? 28.861 -39.213 -5.856 1.00 34.03 335 ARG A CA 1
ATOM 2653 C C . ARG A 1 335 ? 27.651 -38.422 -6.395 1.00 34.03 335 ARG A C 1
ATOM 2655 O O . ARG A 1 335 ? 27.263 -37.410 -5.819 1.00 34.03 335 ARG A O 1
ATOM 2662 N N . VAL A 1 336 ? 27.035 -38.939 -7.459 1.00 34.47 336 VAL A N 1
ATOM 2663 C CA . VAL A 1 336 ? 25.723 -38.501 -7.954 1.00 34.47 336 VAL A CA 1
ATOM 2664 C C . VAL A 1 336 ? 24.668 -38.967 -6.954 1.00 34.47 336 VAL A C 1
ATOM 2666 O O . VAL A 1 336 ? 24.351 -40.152 -6.878 1.00 34.47 336 VAL A O 1
ATOM 2669 N N . VAL A 1 337 ? 24.143 -38.039 -6.156 1.00 34.62 337 VAL A N 1
ATOM 2670 C CA . VAL A 1 337 ? 22.893 -38.252 -5.425 1.00 34.62 337 VAL A CA 1
ATOM 2671 C C . VAL A 1 337 ? 21.781 -38.018 -6.439 1.00 34.62 337 VAL A C 1
ATOM 2673 O O . VAL A 1 337 ? 21.522 -36.881 -6.824 1.00 34.62 337 VAL A O 1
ATOM 2676 N N . VAL A 1 338 ? 21.162 -39.095 -6.923 1.00 42.12 338 VAL A N 1
ATOM 2677 C CA . VAL A 1 338 ? 19.903 -39.006 -7.670 1.00 42.12 338 VAL A CA 1
ATOM 2678 C C . VAL A 1 338 ? 18.860 -38.498 -6.680 1.00 42.12 338 VAL A C 1
ATOM 2680 O O . VAL A 1 338 ? 18.355 -39.251 -5.850 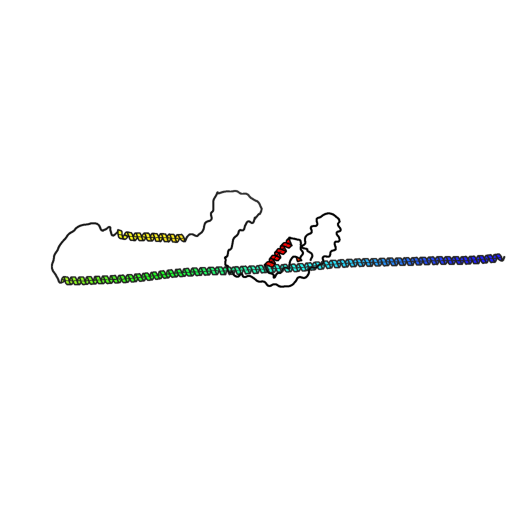1.00 42.12 338 VAL A O 1
ATOM 2683 N N . GLN A 1 339 ? 18.613 -37.192 -6.698 1.00 45.28 339 GLN A N 1
ATOM 2684 C CA . GLN A 1 339 ? 17.570 -36.578 -5.895 1.00 45.28 339 GLN A CA 1
ATOM 2685 C C . GLN A 1 339 ? 16.234 -36.942 -6.540 1.00 45.28 339 GLN A C 1
ATOM 2687 O O . GLN A 1 339 ? 15.933 -36.496 -7.644 1.00 45.28 339 GLN A O 1
ATOM 2692 N N . ALA A 1 340 ? 15.471 -37.819 -5.887 1.00 49.47 340 ALA A N 1
ATOM 2693 C CA . ALA A 1 340 ? 14.109 -38.135 -6.290 1.00 49.47 340 ALA A CA 1
ATOM 2694 C C . ALA A 1 340 ? 13.274 -36.846 -6.208 1.00 49.47 340 ALA A C 1
ATOM 2696 O O . ALA A 1 340 ? 12.914 -36.399 -5.121 1.00 49.47 340 ALA A O 1
ATOM 2697 N N . MET A 1 341 ? 13.049 -36.207 -7.355 1.00 55.69 341 MET A N 1
ATOM 2698 C CA . MET A 1 341 ? 12.172 -35.047 -7.481 1.00 55.69 341 MET A CA 1
ATOM 2699 C C . MET A 1 341 ? 10.722 -35.522 -7.383 1.00 55.69 341 MET A C 1
ATOM 2701 O O . MET A 1 341 ? 10.342 -36.497 -8.034 1.00 55.69 341 MET A O 1
ATOM 2705 N N . ILE A 1 342 ? 9.919 -34.852 -6.559 1.00 54.25 342 ILE A N 1
ATOM 2706 C CA . ILE A 1 342 ? 8.490 -35.150 -6.433 1.00 54.25 342 ILE A CA 1
ATOM 2707 C C . ILE A 1 342 ? 7.794 -34.560 -7.670 1.00 54.25 342 ILE A C 1
ATOM 2709 O O . ILE A 1 342 ? 7.911 -33.353 -7.891 1.00 54.25 342 ILE A O 1
ATOM 2713 N N . PRO A 1 343 ? 7.100 -35.359 -8.502 1.00 57.16 343 PRO A N 1
ATOM 2714 C CA . PRO A 1 343 ? 6.328 -34.817 -9.613 1.00 57.16 343 PRO A CA 1
ATOM 2715 C C . PRO A 1 343 ? 5.183 -33.958 -9.063 1.00 57.16 343 PRO A C 1
ATOM 2717 O O . PRO A 1 343 ? 4.466 -34.388 -8.160 1.00 57.16 343 PRO A O 1
ATOM 2720 N N . HIS A 1 344 ? 4.999 -32.754 -9.614 1.00 54.47 344 HIS A N 1
ATOM 2721 C CA . HIS A 1 344 ? 3.921 -31.824 -9.231 1.00 54.47 344 HIS A CA 1
ATOM 2722 C C . HIS A 1 344 ? 2.515 -32.452 -9.342 1.00 54.47 344 HIS A C 1
ATOM 2724 O O . HIS A 1 344 ? 1.606 -32.038 -8.631 1.00 54.47 344 HIS A O 1
ATOM 2730 N N . ASP A 1 345 ? 2.365 -33.516 -10.138 1.00 54.81 345 ASP A N 1
ATOM 2731 C CA . ASP A 1 345 ? 1.129 -34.299 -10.292 1.00 54.81 345 ASP A CA 1
ATOM 2732 C C . ASP A 1 345 ? 0.820 -35.251 -9.113 1.00 54.81 345 ASP A C 1
ATOM 2734 O O . ASP A 1 345 ? -0.208 -35.925 -9.113 1.00 54.81 345 ASP A O 1
ATOM 2738 N N . ALA A 1 346 ? 1.689 -35.343 -8.096 1.00 57.78 346 ALA A N 1
ATOM 2739 C CA . ALA A 1 346 ? 1.457 -36.183 -6.913 1.00 57.78 346 ALA A CA 1
ATOM 2740 C C . ALA A 1 346 ? 0.450 -35.576 -5.912 1.00 57.78 346 ALA A C 1
ATOM 2742 O O . ALA A 1 346 ? -0.082 -36.291 -5.054 1.00 57.78 346 ALA A O 1
ATOM 2743 N N . LEU A 1 347 ? 0.195 -34.267 -6.006 1.00 67.00 347 LEU A N 1
ATOM 2744 C CA . LEU A 1 347 ? -0.832 -33.572 -5.236 1.00 67.00 347 LEU A CA 1
ATOM 2745 C C . LEU A 1 347 ? -2.074 -33.385 -6.108 1.00 67.00 347 LEU A C 1
ATOM 2747 O O . LEU A 1 347 ? -2.036 -32.735 -7.150 1.00 67.00 347 LEU A O 1
ATOM 2751 N N . GLU A 1 348 ? -3.198 -33.929 -5.651 1.00 72.00 348 GLU A N 1
ATOM 2752 C CA . GLU A 1 348 ? -4.508 -33.582 -6.197 1.00 72.00 348 GLU A CA 1
ATOM 2753 C C . GLU A 1 348 ? -4.757 -32.070 -6.036 1.00 72.00 348 GLU A C 1
ATOM 2755 O O . GLU A 1 348 ? -4.206 -31.435 -5.133 1.00 72.00 348 GLU A O 1
ATOM 2760 N N . LYS A 1 349 ? -5.554 -31.454 -6.916 1.00 77.38 349 LYS A N 1
ATOM 2761 C CA . LYS A 1 349 ? -5.840 -30.012 -6.832 1.00 77.38 349 LYS A CA 1
ATOM 2762 C C . LYS A 1 349 ? -6.568 -29.704 -5.521 1.00 77.38 349 LYS A C 1
ATOM 2764 O O . LYS A 1 349 ? -7.511 -30.401 -5.166 1.00 77.38 349 LYS A O 1
ATOM 2769 N N . PHE A 1 350 ? -6.150 -28.647 -4.826 1.00 81.88 350 PHE A N 1
ATOM 2770 C CA . PHE A 1 350 ? -6.827 -28.200 -3.610 1.00 81.88 350 PHE A CA 1
ATOM 2771 C C . PHE A 1 350 ? -8.273 -27.785 -3.922 1.00 81.88 350 PHE A C 1
ATOM 2773 O O . PHE A 1 350 ? -8.492 -26.842 -4.685 1.00 81.88 350 PHE A O 1
ATOM 2780 N N . ASP A 1 351 ? -9.249 -28.468 -3.321 1.00 80.56 351 ASP A N 1
ATOM 2781 C CA . ASP A 1 351 ? -10.655 -28.069 -3.375 1.00 80.56 351 ASP A CA 1
ATOM 2782 C C . ASP A 1 351 ? -11.021 -27.228 -2.146 1.00 80.56 351 ASP A C 1
ATOM 2784 O O . ASP A 1 351 ? -11.199 -27.725 -1.032 1.00 80.56 351 ASP A O 1
ATOM 2788 N N . GLU A 1 352 ? -11.166 -25.921 -2.354 1.00 81.19 352 GLU A N 1
ATOM 2789 C CA . GLU A 1 352 ? -11.523 -24.977 -1.296 1.00 81.19 352 GLU A CA 1
ATOM 2790 C C . GLU A 1 352 ? -12.952 -25.190 -0.765 1.00 81.19 352 GLU A C 1
ATOM 2792 O O . GLU A 1 352 ? -13.233 -24.854 0.391 1.00 81.19 352 GLU A O 1
ATOM 2797 N N . ARG A 1 353 ? -13.847 -25.769 -1.580 1.00 84.06 353 ARG A N 1
ATOM 2798 C CA . ARG A 1 353 ? -15.250 -26.032 -1.224 1.00 84.06 353 ARG A CA 1
ATOM 2799 C C . ARG A 1 353 ? -15.484 -27.444 -0.682 1.00 84.06 353 ARG A C 1
ATOM 2801 O O . ARG A 1 353 ? -16.611 -27.738 -0.281 1.00 84.06 353 ARG A O 1
ATOM 2808 N N . GLY A 1 354 ? -14.443 -28.275 -0.638 1.00 82.88 354 GLY A N 1
ATOM 2809 C CA . GLY A 1 354 ? -14.504 -29.631 -0.110 1.00 82.88 354 GLY A CA 1
ATOM 2810 C C . GLY A 1 354 ? -14.759 -29.693 1.408 1.00 82.88 354 GLY A C 1
ATO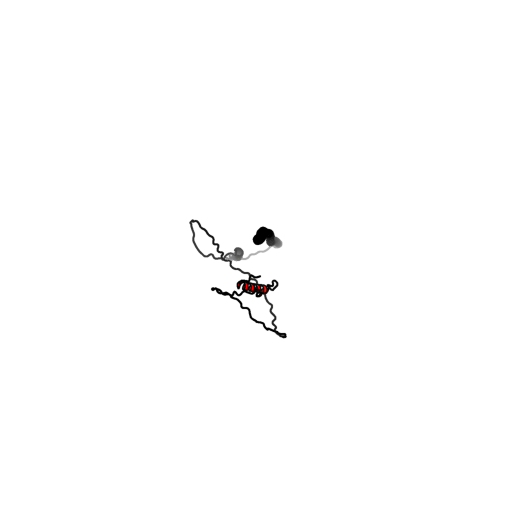M 2811 O O . GLY A 1 354 ? -14.594 -28.691 2.123 1.00 82.88 354 GLY A O 1
ATOM 2812 N N . PRO A 1 355 ? -15.159 -30.868 1.926 1.00 88.38 355 PRO A N 1
ATOM 2813 C CA . PRO A 1 355 ? -15.260 -31.140 3.358 1.00 88.38 355 PRO A CA 1
ATOM 2814 C C . PRO A 1 355 ? -13.995 -30.734 4.131 1.00 88.38 355 PRO A C 1
ATOM 2816 O O . PRO A 1 355 ? -12.882 -30.727 3.603 1.00 88.38 355 PRO A O 1
ATOM 2819 N N . LEU A 1 356 ? -14.149 -30.370 5.410 1.00 83.75 356 LEU A N 1
ATOM 2820 C CA . LEU A 1 356 ? -13.020 -29.909 6.229 1.00 83.75 356 LEU A CA 1
ATOM 2821 C C . LEU A 1 356 ? -11.927 -30.982 6.357 1.00 83.75 356 LEU A C 1
ATOM 2823 O O . LEU A 1 356 ? -10.752 -30.638 6.262 1.00 83.75 356 LEU A O 1
ATOM 2827 N N . ASP A 1 357 ? -12.318 -32.249 6.502 1.00 84.81 357 ASP A N 1
ATOM 2828 C CA . ASP A 1 357 ? -11.390 -33.377 6.627 1.00 84.81 357 ASP A CA 1
ATOM 2829 C C . ASP A 1 357 ? -10.525 -33.556 5.372 1.00 84.81 357 ASP A C 1
ATOM 2831 O O . ASP A 1 357 ? -9.316 -33.755 5.485 1.00 84.81 357 ASP A O 1
ATOM 2835 N N . ASP A 1 358 ? -11.095 -33.369 4.179 1.00 83.19 358 ASP A N 1
ATOM 2836 C CA . ASP A 1 358 ? -10.359 -33.481 2.914 1.00 83.19 358 ASP A CA 1
ATOM 2837 C C . ASP A 1 358 ? -9.339 -32.351 2.750 1.00 83.19 358 ASP A C 1
ATOM 2839 O O . ASP A 1 358 ? -8.209 -32.576 2.314 1.00 83.19 358 ASP A O 1
ATOM 2843 N N . ARG A 1 359 ? -9.691 -31.133 3.179 1.00 86.50 359 ARG A N 1
ATOM 2844 C CA . ARG A 1 359 ? -8.766 -29.990 3.168 1.00 86.50 359 ARG A CA 1
ATOM 2845 C C . ARG A 1 359 ? -7.627 -30.174 4.166 1.00 86.50 359 ARG A C 1
ATOM 2847 O O . ARG A 1 359 ? -6.488 -29.849 3.843 1.00 86.50 359 ARG A O 1
ATOM 2854 N N . VAL A 1 360 ? -7.910 -30.696 5.360 1.00 85.19 360 VAL A N 1
ATOM 2855 C CA . VAL A 1 360 ? -6.882 -30.978 6.376 1.00 85.19 360 VAL A CA 1
ATOM 2856 C C . VAL A 1 360 ? -5.945 -32.089 5.898 1.00 85.19 360 VAL A C 1
ATOM 2858 O O . VAL A 1 360 ? -4.731 -31.908 5.925 1.00 85.19 360 VAL A O 1
ATOM 2861 N N . ASN A 1 361 ? -6.490 -33.184 5.368 1.00 84.62 361 ASN A N 1
ATOM 2862 C CA . ASN A 1 361 ? -5.710 -34.291 4.815 1.00 84.62 361 ASN A CA 1
ATOM 2863 C C . ASN A 1 361 ? -4.842 -33.846 3.621 1.00 84.62 361 ASN A C 1
ATOM 2865 O O . ASN A 1 361 ? -3.683 -34.243 3.488 1.00 84.62 361 ASN A O 1
ATOM 2869 N N . TRP A 1 362 ? -5.365 -32.957 2.770 1.00 89.12 362 TRP A N 1
ATOM 2870 C CA . TRP A 1 362 ? -4.588 -32.338 1.696 1.00 89.12 362 TRP A CA 1
ATOM 2871 C C . TRP A 1 362 ? -3.408 -31.523 2.239 1.00 89.12 362 TRP A C 1
ATOM 2873 O O . TRP A 1 362 ? -2.281 -31.683 1.767 1.00 89.12 362 TRP A O 1
ATOM 2883 N N . TRP A 1 363 ? -3.638 -30.701 3.268 1.00 84.44 363 TRP A N 1
ATOM 2884 C CA . TRP A 1 363 ? -2.588 -29.916 3.921 1.00 84.44 363 TRP A CA 1
ATOM 2885 C C . TRP A 1 363 ? -1.504 -30.790 4.558 1.00 84.44 363 TRP A C 1
ATOM 2887 O O . TRP A 1 363 ? -0.320 -30.471 4.450 1.00 84.44 363 TRP A O 1
ATOM 2897 N N . GLU A 1 364 ? -1.874 -31.908 5.181 1.00 84.12 364 GLU A N 1
ATOM 2898 C CA . GLU A 1 364 ? -0.917 -32.857 5.761 1.00 84.12 364 GLU A CA 1
ATOM 2899 C C . GLU A 1 364 ? -0.045 -33.518 4.687 1.00 84.12 364 GLU A C 1
ATOM 2901 O O . GLU A 1 364 ? 1.179 -33.589 4.832 1.00 84.12 364 GLU A O 1
ATOM 2906 N N . ARG A 1 365 ? -0.648 -33.928 3.564 1.00 81.06 365 ARG A N 1
ATOM 2907 C CA . ARG A 1 365 ? 0.081 -34.487 2.414 1.00 81.06 365 ARG A CA 1
ATOM 2908 C C . ARG A 1 365 ? 0.990 -33.446 1.765 1.00 81.06 365 ARG A C 1
ATOM 2910 O O . ARG A 1 365 ? 2.139 -33.754 1.456 1.00 81.06 365 ARG A O 1
ATOM 2917 N N . PHE A 1 366 ? 0.517 -32.209 1.615 1.00 81.81 366 PHE A N 1
ATOM 2918 C CA . PHE A 1 366 ? 1.322 -31.089 1.128 1.00 81.81 366 PHE A CA 1
ATOM 2919 C C . PHE A 1 366 ? 2.544 -30.846 2.019 1.00 81.81 366 PHE A C 1
ATOM 2921 O O . PHE A 1 366 ? 3.663 -30.779 1.515 1.00 81.81 366 PHE A O 1
ATOM 2928 N N . MET A 1 367 ? 2.360 -30.788 3.341 1.00 81.06 367 MET A N 1
ATOM 2929 C CA . MET A 1 367 ? 3.461 -30.615 4.294 1.00 81.06 367 MET A CA 1
ATOM 2930 C C . MET A 1 367 ? 4.457 -31.778 4.241 1.00 81.06 367 MET A C 1
ATOM 2932 O O . MET A 1 367 ? 5.667 -31.552 4.250 1.00 81.06 367 MET A O 1
ATOM 2936 N N . TYR A 1 368 ? 3.968 -33.015 4.131 1.00 77.62 368 TYR A N 1
ATOM 2937 C CA . TYR A 1 368 ? 4.819 -34.192 3.976 1.00 77.62 368 TYR A CA 1
ATOM 2938 C C . TYR A 1 368 ? 5.708 -34.080 2.729 1.00 77.62 368 TYR A C 1
ATOM 2940 O O . TYR A 1 368 ? 6.929 -34.187 2.836 1.00 77.62 368 TYR A O 1
ATOM 2948 N N . TYR A 1 369 ? 5.139 -33.750 1.568 1.00 74.06 369 TYR A N 1
ATOM 2949 C CA . TYR A 1 369 ? 5.920 -33.573 0.340 1.00 74.06 369 TYR A CA 1
ATOM 2950 C C . TYR A 1 369 ? 6.840 -32.349 0.382 1.00 74.06 369 TYR A C 1
ATOM 2952 O O . TYR A 1 369 ? 7.987 -32.436 -0.055 1.00 74.06 369 TYR A O 1
ATOM 2960 N N . ALA A 1 370 ? 6.398 -31.248 0.995 1.00 71.31 370 ALA A N 1
ATOM 2961 C CA . ALA A 1 370 ? 7.201 -30.038 1.139 1.00 71.31 370 ALA A CA 1
ATOM 2962 C C . ALA A 1 370 ? 8.480 -30.255 1.961 1.00 71.31 370 ALA A C 1
ATOM 2964 O O . ALA A 1 370 ? 9.474 -29.566 1.744 1.00 71.31 370 ALA A O 1
ATOM 2965 N N . THR A 1 371 ? 8.471 -31.222 2.882 1.00 70.12 371 THR A N 1
ATOM 2966 C CA . THR A 1 371 ? 9.637 -31.556 3.716 1.00 70.12 371 THR A CA 1
ATOM 2967 C C . THR A 1 371 ? 10.581 -32.588 3.098 1.00 70.12 371 THR A C 1
ATOM 2969 O O . THR A 1 371 ? 11.714 -32.717 3.560 1.00 70.12 371 THR A O 1
ATOM 2972 N N . MET A 1 372 ? 10.147 -33.313 2.061 1.00 64.69 372 MET A N 1
ATOM 2973 C CA . MET A 1 372 ? 10.857 -34.493 1.554 1.00 64.69 372 MET A CA 1
ATOM 2974 C C . MET A 1 372 ? 11.749 -34.227 0.331 1.00 64.69 372 MET A C 1
ATOM 2976 O O . MET A 1 372 ? 12.673 -35.006 0.098 1.00 64.69 372 MET A O 1
ATOM 2980 N N . ALA A 1 373 ? 11.545 -33.146 -0.432 1.00 59.91 373 ALA A N 1
ATOM 2981 C CA . ALA A 1 373 ? 12.435 -32.802 -1.546 1.00 59.91 373 ALA A CA 1
ATOM 2982 C C . ALA A 1 373 ? 12.383 -31.307 -1.928 1.00 59.91 373 ALA A C 1
ATOM 2984 O O . ALA A 1 373 ? 11.361 -30.655 -1.717 1.00 59.91 373 ALA A O 1
ATOM 2985 N N . PRO A 1 374 ? 13.464 -30.752 -2.513 1.00 59.00 374 PRO A N 1
ATOM 2986 C CA . PRO A 1 374 ? 13.419 -29.455 -3.179 1.00 59.00 374 PRO A CA 1
ATOM 2987 C C . PRO A 1 374 ? 12.501 -29.523 -4.408 1.00 59.00 374 PRO A C 1
ATOM 2989 O O . PRO A 1 374 ? 12.559 -30.475 -5.189 1.00 59.00 374 PRO A O 1
AT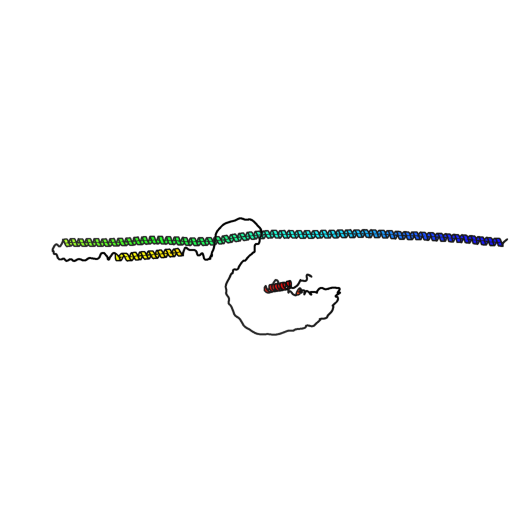OM 2992 N N . TRP A 1 375 ? 11.649 -28.512 -4.553 1.00 64.12 375 TRP A N 1
ATOM 2993 C CA . TRP A 1 375 ? 10.686 -28.393 -5.646 1.00 64.12 375 TRP A CA 1
ATOM 2994 C C . TRP A 1 375 ? 11.374 -27.877 -6.914 1.00 64.12 375 TRP A C 1
ATOM 2996 O O . TRP A 1 375 ? 12.302 -27.072 -6.830 1.00 64.12 375 TRP A O 1
ATOM 3006 N N . ASP A 1 376 ? 10.926 -28.332 -8.087 1.00 53.09 376 ASP A N 1
ATOM 3007 C CA . ASP A 1 376 ? 11.382 -27.778 -9.366 1.00 53.09 376 ASP A CA 1
ATOM 3008 C C . ASP A 1 376 ? 10.813 -26.362 -9.540 1.00 53.09 376 ASP A C 1
ATOM 3010 O O . ASP A 1 376 ? 9.596 -26.188 -9.632 1.00 53.09 376 ASP A O 1
ATOM 3014 N N . GLU A 1 377 ? 11.695 -25.359 -9.556 1.00 54.28 377 GLU A N 1
ATOM 3015 C CA . GLU A 1 377 ? 11.367 -23.944 -9.787 1.00 54.28 377 GLU A CA 1
ATOM 3016 C C . GLU A 1 377 ? 11.051 -23.633 -11.261 1.00 54.28 377 GLU A C 1
ATOM 3018 O O . GLU A 1 377 ? 10.749 -22.486 -11.593 1.00 54.28 377 GLU A O 1
ATOM 3023 N N . LYS A 1 378 ? 11.107 -24.611 -12.177 1.00 53.22 378 LYS A N 1
ATOM 3024 C CA . LYS A 1 378 ? 10.717 -24.386 -13.573 1.00 53.22 378 LYS A CA 1
ATOM 3025 C C . LYS A 1 378 ? 9.208 -24.476 -13.765 1.00 53.22 378 LYS A C 1
ATOM 3027 O O . LYS A 1 378 ? 8.675 -25.514 -14.147 1.00 53.22 378 LYS A O 1
ATOM 3032 N N . THR A 1 379 ? 8.556 -23.328 -13.604 1.00 41.09 379 THR A N 1
ATOM 3033 C CA . THR A 1 379 ? 7.397 -22.959 -14.434 1.00 41.09 379 THR A CA 1
ATOM 3034 C C . THR A 1 379 ? 7.505 -21.512 -14.873 1.00 41.09 379 THR A C 1
ATOM 3036 O O . THR A 1 379 ? 7.694 -20.647 -13.990 1.00 41.09 379 THR A O 1
#